Protein 3M84 (pdb70)

Structure (mmCIF, N/CA/C/O backbone):
data_3M84
#
_entry.id   3M84
#
_cell.length_a   62.708
_cell.length_b   90.560
_cell.length_c   118.989
_cell.angle_alpha   90.00
_cell.angle_beta   90.00
_cell.angle_gamma   90.00
#
_symmetry.space_group_name_H-M   'P 21 21 21'
#
loop_
_entity.id
_entity.type
_entity.pdbx_description
1 polymer 'Phosphoribosylformylglycinamidine cyclo-ligase'
2 non-polymer 'SULFATE ION'
3 non-polymer 'ADENOSINE MONOPHOSPHATE'
4 non-polymer 'ACETIC ACID'
5 non-polymer 'FORMIC ACID'
6 non-polymer 2-AMINO-2-HYDROXYMETHYL-PROPANE-1,3-DIOL
7 water water
#
loop_
_atom_site.group_PDB
_atom_site.id
_atom_site.type_symbol
_atom_site.label_atom_id
_atom_site.label_alt_id
_atom_site.label_comp_id
_atom_site.label_asym_id
_atom_site.label_entity_id
_atom_site.label_seq_id
_atom_site.pdbx_PDB_ins_code
_atom_site.Cartn_x
_atom_site.Cartn_y
_atom_site.Cartn_z
_atom_site.occupancy
_atom_site.B_iso_or_equiv
_atom_site.auth_seq_id
_atom_site.auth_comp_id
_atom_site.auth_asym_id
_atom_site.auth_atom_id
_atom_site.pdbx_PDB_model_num
ATOM 1 N N . ALA A 1 3 ? 21.908 71.320 59.214 1.00 51.66 0 ALA A N 1
ATOM 2 C CA . ALA A 1 3 ? 23.019 71.224 60.161 1.00 50.90 0 ALA A CA 1
ATOM 3 C C . ALA A 1 3 ? 22.558 71.564 61.572 1.00 43.41 0 ALA A C 1
ATOM 4 O O . ALA A 1 3 ? 23.194 71.184 62.558 1.00 52.21 0 ALA A O 1
ATOM 14 N N . ALA A 1 5 ? 19.161 71.893 64.422 1.00 17.36 2 ALA A N 1
ATOM 15 C CA . ALA A 1 5 ? 17.969 71.122 64.735 1.00 14.72 2 ALA A CA 1
ATOM 16 C C . ALA A 1 5 ? 16.675 71.825 64.344 1.00 20.84 2 ALA A C 1
ATOM 17 O O . ALA A 1 5 ? 16.616 73.045 64.286 1.00 20.11 2 ALA A O 1
ATOM 19 N N . GLY A 1 6 ? 15.632 71.029 64.124 1.00 16.95 3 GLY A N 1
ATOM 20 C CA . GLY A 1 6 ? 14.273 71.525 64.031 1.00 19.62 3 GLY A CA 1
ATOM 21 C C . GLY A 1 6 ? 13.886 72.023 62.655 1.00 18.59 3 GLY A C 1
ATOM 22 O O . GLY A 1 6 ? 12.880 72.717 62.496 1.00 25.08 3 GLY A O 1
ATOM 23 N N . LEU A 1 7 ? 14.686 71.659 61.663 1.00 17.72 4 LEU A N 1
ATOM 24 C CA . LEU A 1 7 ? 14.480 72.119 60.300 1.00 19.48 4 LEU A CA 1
ATOM 25 C C . LEU A 1 7 ? 13.941 70.968 59.450 1.00 20.06 4 LEU A C 1
ATOM 26 O O . LEU A 1 7 ? 14.010 69.796 59.834 1.00 18.54 4 LEU A O 1
ATOM 31 N N . LYS A 1 8 ? 13.408 71.296 58.284 1.00 24.16 5 LYS A N 1
ATOM 32 C CA . LYS A 1 8 ? 12.925 70.254 57.387 1.00 25.62 5 LYS A CA 1
ATOM 33 C C . LYS A 1 8 ? 14.073 69.490 56.759 1.00 22.16 5 LYS A C 1
ATOM 34 O O . LYS A 1 8 ? 15.112 70.067 56.427 1.00 22.38 5 LYS A O 1
ATOM 40 N N . TYR A 1 9 ? 13.884 68.181 56.617 1.00 19.51 6 TYR A N 1
ATOM 41 C CA . TYR A 1 9 ? 14.672 67.405 55.688 1.00 21.09 6 TYR A CA 1
ATOM 42 C C . TYR A 1 9 ? 13.857 67.481 54.396 1.00 23.30 6 TYR A C 1
ATOM 43 O O . TYR A 1 9 ? 12.714 66.998 54.328 1.00 22.98 6 TYR A O 1
ATOM 52 N N . GLU A 1 10 ? 14.426 68.103 53.382 1.00 22.65 7 GLU A N 1
ATOM 53 C CA . GLU A 1 10 ? 13.743 68.238 52.099 1.00 30.16 7 GLU A CA 1
ATOM 54 C C . GLU A 1 10 ? 13.039 66.944 51.669 1.00 27.14 7 GLU A C 1
ATOM 55 O O . GLU A 1 10 ? 11.857 66.955 51.298 1.00 28.67 7 GLU A O 1
ATOM 61 N N . ASP A 1 11 ? 13.750 65.824 51.734 1.00 17.13 8 ASP A N 1
ATOM 62 C CA . ASP A 1 11 ? 13.214 64.590 51.174 1.00 16.72 8 ASP A CA 1
ATOM 63 C C . ASP A 1 11 ? 12.734 63.550 52.201 1.00 15.57 8 ASP A C 1
ATOM 64 O O . ASP A 1 11 ? 12.554 62.379 51.854 1.00 17.45 8 ASP A O 1
ATOM 69 N N . ALA A 1 12 ? 12.519 63.956 53.454 1.00 15.98 9 ALA A N 1
ATOM 70 C CA . ALA A 1 12 ? 11.990 63.001 54.428 1.00 15.31 9 ALA A CA 1
ATOM 71 C C . ALA A 1 12 ? 10.596 62.572 53.984 1.00 18.30 9 ALA A C 1
ATOM 72 O O . ALA A 1 12 ? 9.743 63.418 53.706 1.00 17.47 9 ALA A O 1
ATOM 74 N N . GLY A 1 13 ? 10.365 61.269 53.922 1.00 15.27 10 GLY A N 1
ATOM 75 C CA . GLY A 1 13 ? 9.058 60.743 53.561 1.00 12.79 10 GLY A CA 1
ATOM 76 C C . GLY A 1 13 ? 8.992 60.313 52.103 1.00 15.50 10 GLY A C 1
ATOM 77 O O . GLY A 1 13 ? 7.952 59.856 51.648 1.00 13.75 10 GLY A O 1
ATOM 78 N N . VAL A 1 14 ? 10.084 60.464 51.368 1.00 13.32 11 VAL A N 1
ATOM 79 C CA . VAL A 1 14 ? 10.161 59.843 50.034 1.00 13.59 11 VAL A CA 1
ATOM 80 C C . VAL A 1 14 ? 11.506 59.173 49.797 1.00 16.87 11 VAL A C 1
ATOM 81 O O . VAL A 1 14 ? 12.559 59.797 49.943 1.00 18.03 11 VAL A O 1
ATOM 85 N N . ASN A 1 15 ? 11.459 57.900 49.412 1.00 14.51 12 ASN A N 1
ATOM 86 C CA . ASN A 1 15 ? 12.649 57.177 49.019 1.00 11.85 12 ASN A CA 1
ATOM 87 C C . ASN A 1 15 ? 12.546 56.858 47.540 1.00 15.52 12 ASN A C 1
ATOM 88 O O . ASN A 1 15 ? 11.486 56.462 47.069 1.00 16.02 12 ASN A O 1
ATOM 93 N N . ILE A 1 16 ? 13.657 57.010 46.825 1.00 12.80 13 ILE A N 1
ATOM 94 C CA . ILE A 1 16 ? 13.696 56.702 45.400 1.00 15.59 13 ILE A CA 1
ATOM 95 C C . ILE A 1 16 ? 14.840 55.729 45.129 1.00 21.12 13 ILE A C 1
ATOM 96 O O . ILE A 1 16 ? 16.004 56.041 45.374 1.00 23.50 13 ILE A O 1
ATOM 101 N N . GLU A 1 17 ? 14.513 54.554 44.606 1.00 18.35 14 GLU A N 1
ATOM 102 C CA . GLU A 1 17 ? 15.503 53.500 44.452 1.00 21.08 14 GLU A CA 1
ATOM 103 C C . GLU A 1 17 ? 16.541 53.906 43.419 1.00 24.64 14 GLU A C 1
ATOM 104 O O . GLU A 1 17 ? 16.204 54.316 42.312 1.00 22.34 14 GLU A O 1
ATOM 110 N N . ALA A 1 18 ? 17.810 53.811 43.805 1.00 29.23 15 ALA A N 1
ATOM 111 C CA . ALA A 1 18 ? 18.898 54.271 42.958 1.00 30.97 15 ALA A CA 1
ATOM 112 C C . ALA A 1 18 ? 19.426 53.147 42.073 1.00 33.92 15 ALA A C 1
ATOM 113 O O . ALA A 1 18 ? 19.173 51.964 42.325 1.00 31.01 15 ALA A O 1
ATOM 115 N N . GLY A 1 19 ? 20.167 53.533 41.040 1.00 34.37 16 GLY A N 1
ATOM 116 C CA . GLY A 1 19 ? 20.727 52.577 40.109 1.00 40.45 16 GLY A CA 1
ATOM 117 C C . GLY A 1 19 ? 19.634 52.013 39.226 1.00 47.48 16 GLY A C 1
ATOM 118 O O . GLY A 1 19 ? 18.592 52.641 39.016 1.00 50.93 16 GLY A O 1
ATOM 119 N N . ASN A 1 20 ? 19.876 50.820 38.702 1.00 48.09 17 ASN A N 1
ATOM 120 C CA . ASN A 1 20 ? 18.904 50.143 37.862 1.00 42.41 17 ASN A CA 1
ATOM 121 C C . ASN A 1 20 ? 18.888 48.685 38.262 1.00 36.28 17 ASN A C 1
ATOM 122 O O . ASN A 1 20 ? 19.450 47.837 37.577 1.00 35.14 17 ASN A O 1
ATOM 127 N N . GLN A 1 21 ? 18.251 48.397 39.388 1.00 26.78 18 GLN A N 1
ATOM 128 C CA . GLN A 1 21 ? 18.394 47.092 40.013 1.00 30.82 18 GLN A CA 1
ATOM 129 C C . GLN A 1 21 ? 17.751 45.947 39.219 1.00 32.54 18 GLN A C 1
ATOM 130 O O . GLN A 1 21 ? 18.298 44.840 39.168 1.00 29.20 18 GLN A O 1
ATOM 136 N N . ALA A 1 22 ? 16.610 46.214 38.586 1.00 27.53 19 ALA A N 1
ATOM 137 C CA . ALA A 1 22 ? 15.962 45.193 37.763 1.00 24.15 19 ALA A CA 1
ATOM 138 C C . ALA A 1 22 ? 16.851 44.828 36.576 1.00 23.83 19 ALA A C 1
ATOM 139 O O . ALA A 1 22 ? 17.013 43.649 36.253 1.00 25.60 19 ALA A O 1
ATOM 141 N N . VAL A 1 23 ? 17.411 45.847 35.925 1.00 21.93 20 VAL A N 1
ATOM 142 C CA . VAL A 1 23 ? 18.299 45.634 34.782 1.00 27.84 20 VAL A CA 1
ATOM 143 C C . VAL A 1 23 ? 19.514 44.761 35.126 1.00 29.02 20 VAL A C 1
ATOM 144 O O . VAL A 1 23 ? 19.878 43.882 34.347 1.00 24.76 20 VAL A O 1
ATOM 148 N N . GLU A 1 24 ? 20.129 44.984 36.290 1.00 31.20 21 GLU A N 1
ATOM 149 C CA A GLU A 1 24 ? 21.299 44.203 36.710 0.47 32.05 21 GLU A CA 1
ATOM 150 C CA B GLU A 1 24 ? 21.297 44.201 36.693 0.53 30.05 21 GLU A CA 1
ATOM 151 C C . GLU A 1 24 ? 20.944 42.755 37.039 1.00 30.48 21 GLU A C 1
ATOM 152 O O . GLU A 1 24 ? 21.709 41.831 36.752 1.00 27.41 21 GLU A O 1
ATOM 163 N N . ARG A 1 25 ? 19.787 42.553 37.654 1.00 25.98 22 ARG A N 1
ATOM 164 C CA . ARG A 1 25 ? 19.357 41.197 37.930 1.00 23.58 22 ARG A CA 1
ATOM 165 C C . ARG A 1 25 ? 19.110 40.479 36.593 1.00 19.98 22 ARG A C 1
ATOM 166 O O . ARG A 1 25 ? 19.438 39.302 36.448 1.00 25.69 22 ARG A O 1
ATOM 182 N N . LYS A 1 27 ? 20.614 41.042 33.759 1.00 26.91 24 LYS A N 1
ATOM 183 C CA . LYS A 1 27 ? 21.902 40.716 33.164 1.00 24.80 24 LYS A CA 1
ATOM 184 C C . LYS A 1 27 ? 22.486 39.472 33.808 1.00 22.74 24 LYS A C 1
ATOM 185 O O . LYS A 1 27 ? 23.114 38.629 33.144 1.00 22.75 24 LYS A O 1
ATOM 191 N N . GLN A 1 28 ? 22.258 39.330 35.105 1.00 20.64 25 GLN A N 1
ATOM 192 C CA . GLN A 1 28 ? 22.750 38.164 35.802 1.00 20.47 25 GLN A CA 1
ATOM 193 C C . GLN A 1 28 ? 22.065 36.886 35.319 1.00 20.78 25 GLN A C 1
ATOM 194 O O . GLN A 1 28 ? 22.709 35.836 35.199 1.00 20.00 25 GLN A O 1
ATOM 200 N N . HIS A 1 29 ? 20.756 36.961 35.085 1.00 19.82 26 HIS A N 1
ATOM 201 C CA . HIS A 1 29 ? 20.033 35.797 34.571 1.00 17.32 26 HIS A CA 1
ATOM 202 C C . HIS A 1 29 ? 20.609 35.400 33.210 1.00 16.87 26 HIS A C 1
ATOM 203 O O . HIS A 1 29 ? 20.805 34.223 32.946 1.00 19.45 26 HIS A O 1
ATOM 210 N N . VAL A 1 30 ? 20.889 36.385 32.360 1.00 16.56 27 VAL A N 1
ATOM 211 C CA . VAL A 1 30 ? 21.406 36.090 31.015 1.00 16.39 27 VAL A CA 1
ATOM 212 C C . VAL A 1 30 ? 22.776 35.424 31.111 1.00 21.18 27 VAL A C 1
ATOM 213 O O . VAL A 1 30 ? 23.052 34.419 30.459 1.00 16.53 27 VAL A O 1
ATOM 217 N N . LYS A 1 31 ? 23.649 36.002 31.930 1.00 22.04 28 LYS A N 1
ATOM 218 C CA . LYS A 1 31 ? 24.994 35.446 32.077 1.00 21.66 28 LYS A CA 1
ATOM 219 C C . LYS A 1 31 ? 25.012 33.977 32.519 1.00 20.09 28 LYS A C 1
ATOM 220 O O . LYS A 1 31 ? 25.876 33.213 32.079 1.00 20.35 28 LYS A O 1
ATOM 226 N N . LYS A 1 32 ? 24.051 33.557 33.345 1.00 19.59 29 LYS A N 1
ATOM 227 C CA . LYS A 1 32 ? 23.982 32.150 33.754 1.00 18.01 29 LYS A CA 1
ATOM 228 C C . LYS A 1 32 ? 23.768 31.172 32.604 1.00 18.77 29 LYS A C 1
ATOM 229 O O . LYS A 1 32 ? 24.024 29.981 32.751 1.00 20.99 29 LYS A O 1
ATOM 235 N N . THR A 1 33 ? 23.279 31.661 31.472 1.00 16.64 30 THR A N 1
ATOM 236 C CA . THR A 1 33 ? 23.055 30.779 30.315 1.00 16.37 30 THR A CA 1
ATOM 237 C C . THR A 1 33 ? 24.335 30.505 29.529 1.00 17.83 30 THR A C 1
ATOM 238 O O . THR A 1 33 ? 24.363 29.619 28.691 1.00 17.78 30 THR A O 1
ATOM 242 N N . PHE A 1 34 ? 25.383 31.281 29.779 1.00 16.94 31 PHE A N 1
ATOM 243 C CA . PHE A 1 34 ? 26.543 31.246 28.892 1.00 19.12 31 PHE A CA 1
ATOM 244 C C . PHE A 1 34 ? 27.303 29.932 29.037 1.00 20.13 31 PHE A C 1
ATOM 245 O O . PHE A 1 34 ? 27.662 29.538 30.140 1.00 21.45 31 PHE A O 1
ATOM 253 N N . THR A 1 35 ? 27.532 29.240 27.930 1.00 17.06 32 THR A N 1
ATOM 254 C CA . THR A 1 35 ? 28.449 28.106 27.952 1.00 16.30 32 THR A CA 1
ATOM 255 C C . THR A 1 35 ? 29.866 28.609 27.652 1.00 16.38 32 THR A C 1
ATOM 256 O O . THR A 1 35 ? 30.085 29.801 27.440 1.00 19.66 32 THR A O 1
ATOM 260 N N . GLN A 1 36 ? 30.829 27.687 27.622 1.00 21.70 33 GLN A N 1
ATOM 261 C CA . GLN A 1 36 ? 32.226 28.039 27.383 1.00 22.52 33 GLN A CA 1
ATOM 262 C C . GLN A 1 36 ? 32.430 28.603 25.979 1.00 24.52 33 GLN A C 1
ATOM 263 O O . GLN A 1 36 ? 33.425 29.270 25.708 1.00 25.13 33 GLN A O 1
ATOM 269 N N . ASP A 1 37 ? 31.483 28.334 25.088 1.00 18.99 34 ASP A N 1
ATOM 270 C CA . ASP A 1 37 ? 31.607 28.791 23.703 1.00 17.87 34 ASP A CA 1
ATOM 271 C C . ASP A 1 37 ? 31.237 30.267 23.521 1.00 19.04 34 ASP A C 1
ATOM 272 O O . ASP A 1 37 ? 31.496 30.850 22.471 1.00 18.87 34 ASP A O 1
ATOM 277 N N . VAL A 1 38 ? 30.648 30.877 24.545 1.00 16.40 35 VAL A N 1
ATOM 278 C CA . VAL A 1 38 ? 30.277 32.279 24.462 1.00 15.77 35 VAL A CA 1
ATOM 279 C C . VAL A 1 38 ? 31.503 33.177 24.575 1.00 22.44 35 VAL A C 1
ATOM 280 O O . VAL A 1 38 ? 32.337 32.991 25.462 1.00 23.35 35 VAL A O 1
ATOM 284 N N . LEU A 1 39 ? 31.613 34.145 23.669 1.00 18.59 36 LEU A N 1
ATOM 285 C CA . LEU A 1 39 ? 32.658 35.165 23.770 1.00 22.87 36 LEU A CA 1
ATOM 286 C C . LEU A 1 39 ? 32.049 36.471 24.256 1.00 24.20 36 LEU A C 1
ATOM 287 O O . LEU A 1 39 ? 31.043 36.963 23.714 1.00 23.39 36 LEU A O 1
ATOM 292 N N . THR A 1 40 ? 32.671 37.029 25.285 1.00 25.56 37 THR A N 1
ATOM 293 C CA . THR A 1 40 ? 32.159 38.211 25.961 1.00 40.14 37 THR A CA 1
ATOM 294 C C . THR A 1 40 ? 33.108 39.386 25.760 1.00 52.66 37 THR A C 1
ATOM 295 O O . THR A 1 40 ? 34.083 39.286 25.009 1.00 55.65 37 THR A O 1
ATOM 299 N N . GLY A 1 41 ? 32.820 40.499 26.426 1.00 60.26 38 GLY A N 1
ATOM 300 C CA . GLY A 1 41 ? 33.666 41.676 26.330 1.00 69.36 38 GLY A CA 1
ATOM 301 C C . GLY A 1 41 ? 33.425 42.489 25.072 1.00 74.85 38 GLY A C 1
ATOM 302 O O . GLY A 1 41 ? 34.361 43.028 24.480 1.00 75.19 38 GLY A O 1
ATOM 303 N N . LEU A 1 42 ? 32.163 42.567 24.659 1.00 78.03 39 LEU A N 1
ATOM 304 C CA . LEU A 1 42 ? 31.768 43.410 23.535 1.00 78.50 39 LEU A CA 1
ATOM 305 C C . LEU A 1 42 ? 30.641 44.355 23.952 1.00 73.28 39 LEU A C 1
ATOM 306 O O . LEU A 1 42 ? 30.024 45.023 23.119 1.00 72.22 39 LEU A O 1
ATOM 311 N N . GLY A 1 43 ? 30.383 44.394 25.255 1.00 66.95 40 GLY A N 1
ATOM 312 C CA . GLY A 1 43 ? 29.502 45.385 25.843 1.00 64.71 40 GLY A CA 1
ATOM 313 C C . GLY A 1 43 ? 28.041 45.324 25.442 1.00 64.12 40 GLY A C 1
ATOM 314 O O . GLY A 1 43 ? 27.389 44.281 25.548 1.00 62.22 40 GLY A O 1
ATOM 315 N N . SER A 1 44 ? 27.530 46.463 24.985 1.00 62.77 41 SER A N 1
ATOM 316 C CA . SER A 1 44 ? 26.109 46.633 24.702 1.00 65.06 41 SER A CA 1
ATOM 317 C C . SER A 1 44 ? 25.611 45.727 23.571 1.00 59.49 41 SER A C 1
ATOM 318 O O . SER A 1 44 ? 24.430 45.376 23.523 1.00 57.20 41 SER A O 1
ATOM 321 N N . PHE A 1 45 ? 26.509 45.349 22.664 1.00 54.83 42 PHE A N 1
ATOM 322 C CA . PHE A 1 45 ? 26.116 44.541 21.513 1.00 47.88 42 PHE A CA 1
ATOM 323 C C . PHE A 1 45 ? 25.385 43.262 21.909 1.00 45.90 42 PHE A C 1
ATOM 324 O O . PHE A 1 45 ? 24.349 42.920 21.327 1.00 44.49 42 PHE A O 1
ATOM 332 N N . GLY A 1 46 ? 25.939 42.563 22.895 1.00 41.90 43 GLY A N 1
ATOM 333 C CA . GLY A 1 46 ? 25.500 41.223 23.256 1.00 37.97 43 GLY A CA 1
ATOM 334 C C . GLY A 1 46 ? 26.747 40.357 23.330 1.00 33.70 43 GLY A C 1
ATOM 335 O O . GLY A 1 46 ? 27.834 40.876 23.540 1.00 34.96 43 GLY A O 1
ATOM 336 N N . SER A 1 47 ? 26.609 39.050 23.137 1.00 25.96 44 SER A N 1
ATOM 337 C CA . SER A 1 47 ? 27.776 38.167 23.140 1.00 20.16 44 SER A CA 1
ATOM 338 C C . SER A 1 47 ? 27.915 37.543 21.772 1.00 22.58 44 SER A C 1
ATOM 339 O O . SER A 1 47 ? 27.005 37.662 20.959 1.00 24.81 44 SER A O 1
ATOM 342 N N . LEU A 1 48 ? 29.049 36.882 21.526 1.00 19.40 45 LEU A N 1
ATOM 343 C CA . LEU A 1 48 ? 29.283 36.153 20.276 1.00 18.16 45 LEU A CA 1
ATOM 344 C C . LEU A 1 48 ? 29.412 34.679 20.610 1.00 18.11 45 LEU A C 1
ATOM 345 O O . LEU A 1 48 ? 29.552 34.312 21.768 1.00 19.16 45 LEU A O 1
ATOM 350 N N . TYR A 1 49 ? 29.401 33.824 19.597 1.00 15.47 46 TYR A N 1
ATOM 351 C CA . TYR A 1 49 ? 29.359 32.394 19.883 1.00 14.19 46 TYR A CA 1
ATOM 352 C C . TYR A 1 49 ? 30.345 31.611 19.042 1.00 14.51 46 TYR A C 1
ATOM 353 O O . TYR A 1 49 ? 30.211 31.553 17.826 1.00 18.10 46 TYR A O 1
ATOM 362 N N . SER A 1 50 ? 31.362 31.023 19.685 1.00 14.49 47 SER A N 1
ATOM 363 C CA . SER A 1 50 ? 32.343 30.226 18.950 1.00 15.23 47 SER A CA 1
ATOM 364 C C . SER A 1 50 ? 31.810 28.867 18.518 1.00 16.56 47 SER A C 1
ATOM 365 O O . SER A 1 50 ? 31.261 28.116 19.319 1.00 20.03 47 SER A O 1
ATOM 368 N N . LEU A 1 51 ? 32.027 28.552 17.250 1.00 17.34 48 LEU A N 1
ATOM 369 C CA . LEU A 1 51 ? 31.590 27.285 16.688 1.00 19.06 48 LEU A CA 1
ATOM 370 C C . LEU A 1 51 ? 32.674 26.219 16.717 1.00 20.60 48 LEU A C 1
ATOM 371 O O . LEU A 1 51 ? 32.428 25.093 16.309 1.00 27.61 48 LEU A O 1
ATOM 376 N N . LYS A 1 52 ? 33.869 26.568 17.187 1.00 23.99 49 LYS A N 1
ATOM 377 C CA . LYS A 1 52 ? 34.986 25.622 17.155 1.00 23.20 49 LYS A CA 1
ATOM 378 C C . LYS A 1 52 ? 34.617 24.233 17.685 1.00 20.48 49 LYS A C 1
ATOM 379 O O . LYS A 1 52 ? 34.967 23.213 17.073 1.00 26.12 49 LYS A O 1
ATOM 385 N N . ASN A 1 53 ? 33.927 24.173 18.820 1.00 23.18 50 ASN A N 1
ATOM 386 C CA . ASN A 1 53 ? 33.490 22.866 19.334 1.00 26.12 50 ASN A CA 1
ATOM 387 C C . ASN A 1 53 ? 32.480 22.149 18.422 1.00 33.84 50 ASN A C 1
ATOM 388 O O . ASN A 1 53 ? 32.607 20.954 18.152 1.00 31.54 50 ASN A O 1
ATOM 393 N N . ILE A 1 54 ? 31.492 22.885 17.931 1.00 37.48 51 ILE A N 1
ATOM 394 C CA . ILE A 1 54 ? 30.588 22.377 16.894 1.00 38.53 51 ILE A CA 1
ATOM 395 C C . ILE A 1 54 ? 31.328 21.765 15.703 1.00 38.18 51 ILE A C 1
ATOM 396 O O . ILE A 1 54 ? 31.119 20.605 15.353 1.00 40.42 51 ILE A O 1
ATOM 401 N N . ILE A 1 55 ? 32.186 22.552 15.068 1.00 40.49 52 ILE A N 1
ATOM 402 C CA . ILE A 1 55 ? 32.897 22.096 13.884 1.00 53.10 52 ILE A CA 1
ATOM 403 C C . ILE A 1 55 ? 33.605 20.765 14.109 1.00 57.04 52 ILE A C 1
ATOM 404 O O . ILE A 1 55 ? 33.600 19.893 13.241 1.00 58.47 52 ILE A O 1
ATOM 409 N N . ASN A 1 56 ? 34.223 20.618 15.274 1.00 56.85 53 ASN A N 1
ATOM 410 C CA . ASN A 1 56 ? 34.882 19.373 15.612 1.00 61.37 53 ASN A CA 1
ATOM 411 C C . ASN A 1 56 ? 33.914 18.204 15.481 1.00 58.13 53 ASN A C 1
ATOM 412 O O . ASN A 1 56 ? 34.237 17.177 14.890 1.00 64.21 53 ASN A O 1
ATOM 417 N N . ASN A 1 57 ? 32.712 18.389 16.012 1.00 48.53 54 ASN A N 1
ATOM 418 C CA . ASN A 1 57 ? 31.764 17.293 16.177 1.00 45.37 54 ASN A CA 1
ATOM 419 C C . ASN A 1 57 ? 30.823 17.005 14.991 1.00 49.91 54 ASN A C 1
ATOM 420 O O . ASN A 1 57 ? 29.929 16.170 15.127 1.00 55.81 54 ASN A O 1
ATOM 425 N N . TYR A 1 58 ? 31.017 17.663 13.843 1.00 47.46 55 TYR A N 1
ATOM 426 C CA . TYR A 1 58 ? 30.083 17.523 12.707 1.00 45.96 55 TYR A CA 1
ATOM 427 C C . TYR A 1 58 ? 30.744 17.377 11.321 1.00 43.61 55 TYR A C 1
ATOM 428 O O . TYR A 1 58 ? 31.642 18.139 10.973 1.00 45.30 55 TYR A O 1
ATOM 437 N N . ASP A 1 59 ? 30.266 16.423 10.518 1.00 46.40 56 ASP A N 1
ATOM 438 C CA . ASP A 1 59 ? 30.743 16.235 9.137 1.00 50.80 56 ASP A CA 1
ATOM 439 C C . ASP A 1 59 ? 30.403 17.406 8.201 1.00 42.99 56 ASP A C 1
ATOM 440 O O . ASP A 1 59 ? 31.302 18.072 7.682 1.00 46.19 56 ASP A O 1
ATOM 445 N N A ASP A 1 60 ? 29.105 17.594 7.945 0.73 28.84 57 ASP A N 1
ATOM 446 N N B ASP A 1 60 ? 29.119 17.657 7.981 0.27 30.53 57 ASP A N 1
ATOM 447 C CA A ASP A 1 60 ? 28.580 18.790 7.312 0.73 28.73 57 ASP A CA 1
ATOM 448 C CA B ASP A 1 60 ? 28.712 18.875 7.295 0.27 28.85 57 ASP A CA 1
ATOM 449 C C A ASP A 1 60 ? 27.550 19.362 8.260 0.73 21.89 57 ASP A C 1
ATOM 450 C C B ASP A 1 60 ? 27.589 19.553 8.061 0.27 22.63 57 ASP A C 1
ATOM 451 O O A ASP A 1 60 ? 26.395 18.923 8.271 0.73 15.75 57 ASP A O 1
ATOM 452 O O B ASP A 1 60 ? 26.406 19.383 7.748 0.27 16.51 57 ASP A O 1
ATOM 461 N N . PRO A 1 61 ? 27.974 20.336 9.074 1.00 21.82 58 PRO A N 1
ATOM 462 C CA . PRO A 1 61 ? 27.053 21.001 9.985 1.00 15.91 58 PRO A CA 1
ATOM 463 C C . PRO A 1 61 ? 26.106 21.924 9.209 1.00 16.82 58 PRO A C 1
ATOM 464 O O . PRO A 1 61 ? 26.497 22.690 8.311 1.00 23.69 58 PRO A O 1
ATOM 468 N N . VAL A 1 62 ? 24.836 21.849 9.592 1.00 12.62 59 VAL A N 1
ATOM 469 C CA . VAL A 1 62 ? 23.795 22.674 9.008 1.00 12.58 59 VAL A CA 1
ATOM 470 C C . VAL A 1 62 ? 23.236 23.566 10.105 1.00 11.39 59 VAL A C 1
ATOM 471 O O . VAL A 1 62 ? 22.940 23.093 11.205 1.00 13.23 59 VAL A O 1
ATOM 475 N N . LEU A 1 63 ? 23.128 24.859 9.807 1.00 9.13 60 LEU A N 1
ATOM 476 C CA . LEU A 1 63 ? 22.592 25.834 10.724 1.00 12.04 60 LEU A CA 1
ATOM 477 C C . LEU A 1 63 ? 21.081 25.864 10.554 1.00 13.87 60 LEU A C 1
ATOM 478 O O . LEU A 1 63 ? 20.566 26.126 9.464 1.00 14.86 60 LEU A O 1
ATOM 483 N N A VAL A 1 64 ? 20.381 25.607 11.653 0.63 11.22 61 VAL A N 1
ATOM 484 N N B VAL A 1 64 ? 20.359 25.549 11.618 0.37 11.36 61 VAL A N 1
ATOM 485 C CA A VAL A 1 64 ? 18.918 25.480 11.660 0.63 10.81 61 VAL A CA 1
ATOM 486 C CA B VAL A 1 64 ? 18.902 25.556 11.529 0.37 10.35 61 VAL A CA 1
ATOM 487 C C A VAL A 1 64 ? 18.316 26.587 12.532 0.63 12.01 61 VAL A C 1
ATOM 488 C C B VAL A 1 64 ? 18.310 26.571 12.495 0.37 11.45 61 VAL A C 1
ATOM 489 O O A VAL A 1 64 ? 18.691 26.731 13.707 0.63 11.66 61 VAL A O 1
ATOM 490 O O B VAL A 1 64 ? 18.682 26.633 13.673 0.37 11.74 61 VAL A O 1
ATOM 497 N N . GLN A 1 65 ? 17.384 27.373 11.983 1.00 11.39 62 GLN A N 1
ATOM 498 C CA . GLN A 1 65 ? 16.870 28.518 12.733 1.00 9.78 62 GLN A CA 1
ATOM 499 C C . GLN A 1 65 ? 15.364 28.640 12.653 1.00 12.69 62 GLN A C 1
ATOM 500 O O . GLN A 1 65 ? 14.735 28.192 11.684 1.00 10.37 62 GLN A O 1
ATOM 506 N N . SER A 1 66 ? 14.774 29.231 13.683 1.00 11.13 63 SER A N 1
ATOM 507 C CA . SER A 1 66 ? 13.335 29.471 13.669 1.00 9.67 63 SER A CA 1
ATOM 508 C C . SER A 1 66 ? 13.011 30.720 14.439 1.00 12.61 63 SER A C 1
ATOM 509 O O . SER A 1 66 ? 13.599 30.987 15.503 1.00 12.88 63 SER A O 1
ATOM 512 N N . ILE A 1 67 ? 12.062 31.483 13.911 1.00 11.66 64 ILE A N 1
ATOM 513 C CA . ILE A 1 67 ? 11.605 32.721 14.564 1.00 12.70 64 ILE A CA 1
ATOM 514 C C . ILE A 1 67 ? 10.136 32.552 14.916 1.00 13.13 64 ILE A C 1
ATOM 515 O O . ILE A 1 67 ? 9.361 32.058 14.100 1.00 13.30 64 ILE A O 1
ATOM 520 N N . ASP A 1 68 ? 9.742 32.914 16.139 1.00 13.20 65 ASP A N 1
ATOM 521 C CA A ASP A 1 68 ? 8.373 32.644 16.586 0.51 15.13 65 ASP A CA 1
ATOM 522 C CA B ASP A 1 68 ? 8.351 32.712 16.525 0.49 14.64 65 ASP A CA 1
ATOM 523 C C . ASP A 1 68 ? 7.933 33.650 17.641 1.00 16.76 65 ASP A C 1
ATOM 524 O O . ASP A 1 68 ? 8.764 34.181 18.367 1.00 15.47 65 ASP A O 1
ATOM 533 N N . GLY A 1 69 ? 6.626 33.877 17.732 1.00 14.19 66 GLY A N 1
ATOM 534 C CA . GLY A 1 69 ? 6.050 34.590 18.857 1.00 15.03 66 GLY A CA 1
ATOM 535 C C . GLY A 1 69 ? 5.220 33.613 19.673 1.00 18.02 66 GLY A C 1
ATOM 536 O O . GLY A 1 69 ? 5.176 32.411 19.364 1.00 18.34 66 GLY A O 1
ATOM 537 N N . VAL A 1 70 ? 4.584 34.089 20.741 1.00 14.19 67 VAL A N 1
ATOM 538 C CA . VAL A 1 70 ? 3.769 33.174 21.521 1.00 12.48 67 VAL A CA 1
ATOM 539 C C . VAL A 1 70 ? 2.263 33.358 21.340 1.00 12.82 67 VAL A C 1
ATOM 540 O O . VAL A 1 70 ? 1.502 32.609 21.926 1.00 18.35 67 VAL A O 1
ATOM 544 N N . GLY A 1 71 ? 1.836 34.344 20.560 1.00 11.64 68 GLY A N 1
ATOM 545 C CA . GLY A 1 71 ? 0.411 34.559 20.334 1.00 10.77 68 GLY A CA 1
ATOM 546 C C . GLY A 1 71 ? -0.248 35.334 21.474 1.00 12.62 68 GLY A C 1
ATOM 547 O O . GLY A 1 71 ? 0.438 35.984 22.271 1.00 11.85 68 GLY A O 1
ATOM 548 N N . THR A 1 72 ? -1.579 35.250 21.579 1.00 11.16 69 THR A N 1
ATOM 549 C CA . THR A 1 72 ? -2.297 36.125 22.520 1.00 12.25 69 THR A CA 1
ATOM 550 C C . THR A 1 72 ? -2.277 35.616 23.966 1.00 9.32 69 THR A C 1
ATOM 551 O O . THR A 1 72 ? -2.890 36.211 24.855 1.00 11.56 69 THR A O 1
ATOM 555 N N . LYS A 1 73 ? -1.564 34.524 24.214 1.00 10.78 70 LYS A N 1
ATOM 556 C CA . LYS A 1 73 ? -1.256 34.168 25.582 1.00 11.32 70 LYS A CA 1
ATOM 557 C C . LYS A 1 73 ? -0.649 35.374 26.314 1.00 12.99 70 LYS A C 1
ATOM 558 O O . LYS A 1 73 ? -0.809 35.504 27.510 1.00 12.19 70 LYS A O 1
ATOM 564 N N . THR A 1 74 ? 0.056 36.251 25.605 1.00 11.19 71 THR A N 1
ATOM 565 C CA . THR A 1 74 ? 0.622 37.435 26.258 1.00 13.09 71 THR A CA 1
ATOM 566 C C . THR A 1 74 ? -0.458 38.248 26.961 1.00 10.00 71 THR A C 1
ATOM 567 O O . THR A 1 74 ? -0.203 38.842 28.007 1.00 12.28 71 THR A O 1
ATOM 571 N N . LYS A 1 75 ? -1.665 38.251 26.395 1.00 10.68 72 LYS A N 1
ATOM 572 C CA . LYS A 1 75 ? -2.767 39.004 26.988 1.00 13.39 72 LYS A CA 1
ATOM 573 C C . LYS A 1 75 ? -3.170 38.436 28.346 1.00 12.57 72 LYS A C 1
ATOM 574 O O . LYS A 1 75 ? -3.544 39.183 29.259 1.00 14.42 72 LYS A O 1
ATOM 580 N N . VAL A 1 76 ? -3.104 37.110 28.483 1.00 10.88 73 VAL A N 1
ATOM 581 C CA . VAL A 1 76 ? -3.401 36.471 29.752 1.00 10.96 73 VAL A CA 1
ATOM 582 C C . VAL A 1 76 ? -2.331 36.787 30.783 1.00 12.66 73 VAL A C 1
ATOM 583 O O . VAL A 1 76 ? -2.649 37.029 31.948 1.00 13.75 73 VAL A O 1
ATOM 587 N N . ALA A 1 77 ? -1.064 36.742 30.370 1.00 10.70 74 ALA A N 1
ATOM 588 C CA . ALA A 1 77 ? 0.025 37.108 31.267 1.00 10.42 74 ALA A CA 1
ATOM 589 C C . ALA A 1 77 ? -0.174 38.540 31.784 1.00 13.40 74 ALA A C 1
ATOM 590 O O . ALA A 1 77 ? 0.021 38.821 32.971 1.00 14.19 74 ALA A O 1
ATOM 592 N N . VAL A 1 78 ? -0.545 39.453 30.891 1.00 12.48 75 VAL A N 1
ATOM 593 C CA . VAL A 1 78 ? -0.743 40.845 31.293 1.00 13.15 75 VAL A CA 1
ATOM 594 C C . VAL A 1 78 ? -1.920 41.000 32.269 1.00 13.96 75 VAL A C 1
ATOM 595 O O . VAL A 1 78 ? -1.812 41.705 33.272 1.00 15.34 75 VAL A O 1
ATOM 607 N N . CYS A 1 80 ? -3.062 38.777 34.316 1.00 15.91 77 CYS A N 1
ATOM 608 C CA . CYS A 1 80 ? -2.725 38.162 35.599 1.00 13.87 77 CYS A CA 1
ATOM 609 C C . CYS A 1 80 ? -1.531 38.799 36.298 1.00 16.77 77 CYS A C 1
ATOM 610 O O . CYS A 1 80 ? -1.299 38.531 37.482 1.00 16.80 77 CYS A O 1
ATOM 613 N N . GLY A 1 81 ? -0.766 39.608 35.572 1.00 15.51 78 GLY A N 1
ATOM 614 C CA . GLY A 1 81 ? 0.450 40.191 36.111 1.00 17.96 78 GLY A CA 1
ATOM 615 C C . GLY A 1 81 ? 1.563 39.183 36.382 1.00 20.33 78 GLY A C 1
ATOM 616 O O . GLY A 1 81 ? 2.327 39.346 37.326 1.00 19.89 78 GLY A O 1
ATOM 617 N N . LYS A 1 82 ? 1.647 38.135 35.566 1.00 13.95 79 LYS A N 1
ATOM 618 C CA . LYS A 1 82 ? 2.624 37.055 35.793 1.00 13.68 79 LYS A CA 1
ATOM 619 C C . LYS A 1 82 ? 3.355 36.742 34.499 1.00 14.25 79 LYS A C 1
ATOM 620 O O . LYS A 1 82 ? 2.719 36.378 33.503 1.00 14.12 79 LYS A O 1
ATOM 626 N N . PHE A 1 83 ? 4.680 36.854 34.522 1.00 15.84 80 PHE A N 1
ATOM 627 C CA . PHE A 1 83 ? 5.455 36.869 33.294 1.00 16.27 80 PHE A CA 1
ATOM 628 C C . PHE A 1 83 ? 6.597 35.852 33.200 1.00 16.67 80 PHE A C 1
ATOM 629 O O . PHE A 1 83 ? 7.106 35.617 32.108 1.00 15.26 80 PHE A O 1
ATOM 637 N N . GLU A 1 84 ? 7.019 35.250 34.307 1.00 15.65 81 GLU A N 1
ATOM 638 C CA . GLU A 1 84 ? 8.195 34.374 34.201 1.00 13.28 81 GLU A CA 1
ATOM 639 C C . GLU A 1 84 ? 7.893 33.188 33.295 1.00 14.87 81 GLU A C 1
ATOM 640 O O . GLU A 1 84 ? 8.679 32.856 32.395 1.00 17.41 81 GLU A O 1
ATOM 646 N N . ASN A 1 85 ? 6.743 32.551 33.512 1.00 12.94 82 ASN A N 1
ATOM 647 C CA . ASN A 1 85 ? 6.368 31.449 32.636 1.00 12.92 82 ASN A CA 1
ATOM 648 C C . ASN A 1 85 ? 6.257 31.861 31.168 1.00 12.86 82 ASN A C 1
ATOM 649 O O . ASN A 1 85 ? 6.481 31.040 30.273 1.00 13.22 82 ASN A O 1
ATOM 654 N N . LEU A 1 86 ? 5.908 33.121 30.923 1.00 11.76 83 LEU A N 1
ATOM 655 C CA . LEU A 1 86 ? 5.744 33.607 29.545 1.00 9.27 83 LEU A CA 1
ATOM 656 C C . LEU A 1 86 ? 7.086 33.695 28.833 1.00 11.19 83 LEU A C 1
ATOM 657 O O . LEU A 1 86 ? 7.174 33.420 27.634 1.00 11.57 83 LEU A O 1
ATOM 662 N N . GLY A 1 87 ? 8.139 34.048 29.562 1.00 12.62 84 GLY A N 1
ATOM 663 C CA . GLY A 1 87 ? 9.471 34.031 28.989 1.00 14.57 84 GLY A CA 1
ATOM 664 C C . GLY A 1 87 ? 9.879 32.616 28.614 1.00 13.96 84 GLY A C 1
ATOM 665 O O . GLY A 1 87 ? 10.481 32.372 27.569 1.00 11.95 84 GLY A O 1
ATOM 666 N N . TYR A 1 88 ? 9.553 31.671 29.484 1.00 10.42 85 TYR A N 1
ATOM 667 C CA . TYR A 1 88 ? 9.836 30.266 29.217 1.00 11.83 85 TYR A CA 1
ATOM 668 C C . TYR A 1 88 ? 9.040 29.810 27.976 1.00 13.85 85 TYR A C 1
ATOM 669 O O . TYR A 1 88 ? 9.583 29.113 27.104 1.00 11.98 85 TYR A O 1
ATOM 678 N N . ASP A 1 89 ? 7.762 30.198 27.907 1.00 11.84 86 ASP A N 1
ATOM 679 C CA . ASP A 1 89 ? 6.909 29.944 26.718 1.00 13.42 86 ASP A CA 1
ATOM 680 C C . ASP A 1 89 ? 7.619 30.356 25.435 1.00 12.01 86 ASP A C 1
ATOM 681 O O . ASP A 1 89 ? 7.591 29.634 24.432 1.00 12.19 86 ASP A O 1
ATOM 686 N N . LEU A 1 90 ? 8.204 31.553 25.437 1.00 12.59 87 LEU A N 1
ATOM 687 C CA . LEU A 1 90 ? 8.812 32.066 24.207 1.00 10.41 87 LEU A CA 1
ATOM 688 C C . LEU A 1 90 ? 9.928 31.140 23.720 1.00 10.13 87 LEU A C 1
ATOM 689 O O . LEU A 1 90 ? 10.036 30.834 22.516 1.00 11.92 87 LEU A O 1
ATOM 694 N N . PHE A 1 91 ? 10.784 30.735 24.656 1.00 10.97 88 PHE A N 1
ATOM 695 C CA . PHE A 1 91 ? 11.878 29.834 24.342 1.00 9.49 88 PHE A CA 1
ATOM 696 C C . PHE A 1 91 ? 11.361 28.530 23.760 1.00 12.48 88 PHE A C 1
ATOM 697 O O . PHE A 1 91 ? 11.824 28.082 22.717 1.00 11.02 88 PHE A O 1
ATOM 705 N N . SER A 1 92 ? 10.392 27.918 24.433 1.00 12.44 89 SER A N 1
ATOM 706 C CA . SER A 1 92 ? 9.885 26.633 23.958 1.00 14.33 89 SER A CA 1
ATOM 707 C C . SER A 1 92 ? 9.183 26.737 22.622 1.00 13.67 89 SER A C 1
ATOM 708 O O . SER A 1 92 ? 9.339 25.858 21.759 1.00 13.04 89 SER A O 1
ATOM 711 N N . ALA A 1 93 ? 8.377 27.782 22.445 1.00 12.41 90 ALA A N 1
ATOM 712 C CA . ALA A 1 93 ? 7.681 27.948 21.166 1.00 11.76 90 ALA A CA 1
ATOM 713 C C . ALA A 1 93 ? 8.636 27.979 19.971 1.00 16.64 90 ALA A C 1
ATOM 714 O O . ALA A 1 93 ? 8.333 27.428 18.925 1.00 20.26 90 ALA A O 1
ATOM 716 N N . ALA A 1 94 ? 9.778 28.638 20.108 1.00 13.54 91 ALA A N 1
ATOM 717 C CA . ALA A 1 94 ? 10.744 28.663 19.007 1.00 14.11 91 ALA A CA 1
ATOM 718 C C . ALA A 1 94 ? 11.541 27.360 18.931 1.00 15.46 91 ALA A C 1
ATOM 719 O O . ALA A 1 94 ? 11.667 26.738 17.864 1.00 14.94 91 ALA A O 1
ATOM 721 N N . THR A 1 95 ? 12.071 26.943 20.075 1.00 12.37 92 THR A N 1
ATOM 722 C CA . THR A 1 95 ? 13.024 25.836 20.119 1.00 12.26 92 THR A CA 1
ATOM 723 C C . THR A 1 95 ? 12.445 24.486 19.670 1.00 10.48 92 THR A C 1
ATOM 724 O O . THR A 1 95 ? 13.093 23.725 18.930 1.00 11.77 92 THR A O 1
ATOM 728 N N . ASN A 1 96 ? 11.219 24.183 20.082 1.00 11.77 93 ASN A N 1
ATOM 729 C CA . ASN A 1 96 ? 10.634 22.893 19.721 1.00 10.36 93 ASN A CA 1
ATOM 730 C C . ASN A 1 96 ? 10.495 22.730 18.188 1.00 11.61 93 ASN A C 1
ATOM 731 O O . ASN A 1 96 ? 10.475 21.615 17.674 1.00 12.82 93 ASN A O 1
ATOM 736 N N . ASP A 1 97 ? 10.404 23.844 17.474 1.00 12.73 94 ASP A N 1
ATOM 737 C CA . ASP A 1 97 ? 10.243 23.790 16.031 1.00 11.44 94 ASP A CA 1
ATOM 738 C C . ASP A 1 97 ? 11.514 23.411 15.288 1.00 15.56 94 ASP A C 1
ATOM 739 O O . ASP A 1 97 ? 11.436 23.040 14.124 1.00 16.19 94 ASP A O 1
ATOM 744 N N . ILE A 1 98 ? 12.678 23.491 15.940 1.00 11.64 95 ILE A N 1
ATOM 745 C CA . ILE A 1 98 ? 13.894 22.926 15.329 1.00 11.09 95 ILE A CA 1
ATOM 746 C C . ILE A 1 98 ? 14.285 21.567 15.917 1.00 11.15 95 ILE A C 1
ATOM 747 O O . ILE A 1 98 ? 14.989 20.789 15.279 1.00 12.44 95 ILE A O 1
ATOM 752 N N . VAL A 1 99 ? 13.841 21.292 17.141 1.00 12.15 96 VAL A N 1
ATOM 753 C CA . VAL A 1 99 ? 14.119 20.014 17.780 1.00 12.24 96 VAL A CA 1
ATOM 754 C C . VAL A 1 99 ? 13.590 18.855 16.928 1.00 11.58 96 VAL A C 1
ATOM 755 O O . VAL A 1 99 ? 14.199 17.773 16.890 1.00 10.67 96 VAL A O 1
ATOM 759 N N . VAL A 1 100 ? 12.494 19.104 16.203 1.00 12.53 97 VAL A N 1
ATOM 760 C CA . VAL A 1 100 ? 11.854 18.055 15.398 1.00 12.59 97 VAL A CA 1
ATOM 761 C C . VAL A 1 100 ? 12.751 17.541 14.275 1.00 10.97 97 VAL A C 1
ATOM 762 O O . VAL A 1 100 ? 12.498 16.479 13.733 1.00 11.96 97 VAL A O 1
ATOM 774 N N . GLY A 1 102 ? 16.027 17.101 14.748 1.00 14.07 99 GLY A N 1
ATOM 775 C CA . GLY A 1 102 ? 17.184 16.494 15.400 1.00 15.08 99 GLY A CA 1
ATOM 776 C C . GLY A 1 102 ? 18.314 17.477 15.665 1.00 14.67 99 GLY A C 1
ATOM 777 O O . GLY A 1 102 ? 19.424 17.095 16.050 1.00 16.01 99 GLY A O 1
ATOM 778 N N . ALA A 1 103 ? 18.016 18.760 15.511 1.00 10.42 100 ALA A N 1
ATOM 779 C CA . ALA A 1 103 ? 19.021 19.795 15.711 1.00 10.32 100 ALA A CA 1
ATOM 780 C C . ALA A 1 103 ? 19.312 19.974 17.197 1.00 15.92 100 ALA A C 1
ATOM 781 O O . ALA A 1 103 ? 18.437 19.805 18.034 1.00 17.00 100 ALA A O 1
ATOM 783 N N . LYS A 1 104 ? 20.555 20.320 17.509 1.00 11.88 101 LYS A N 1
ATOM 784 C CA . LYS A 1 104 ? 20.931 20.743 18.853 1.00 12.70 101 LYS A CA 1
ATOM 785 C C . LYS A 1 104 ? 20.849 22.260 18.940 1.00 11.64 101 LYS A C 1
ATOM 786 O O . LYS A 1 104 ? 21.619 22.957 18.283 1.00 12.19 101 LYS A O 1
ATOM 792 N N . PRO A 1 105 ? 19.931 22.787 19.754 1.00 12.25 102 PRO A N 1
ATOM 793 C CA . PRO A 1 105 ? 19.858 24.241 19.956 1.00 12.86 102 PRO A CA 1
ATOM 794 C C . PRO A 1 105 ? 21.143 24.768 20.575 1.00 11.75 102 PRO A C 1
ATOM 795 O O . PRO A 1 105 ? 21.681 24.128 21.480 1.00 11.62 102 PRO A O 1
ATOM 799 N N . ILE A 1 106 ? 21.641 25.907 20.083 1.00 10.87 103 ILE A N 1
ATOM 800 C CA . ILE A 1 106 ? 22.850 26.500 20.659 1.00 12.97 103 ILE A CA 1
ATOM 801 C C . ILE A 1 106 ? 22.715 27.963 21.120 1.00 10.85 103 ILE A C 1
ATOM 802 O O . ILE A 1 106 ? 23.332 28.352 22.114 1.00 11.83 103 ILE A O 1
ATOM 807 N N . THR A 1 107 ? 21.970 28.794 20.386 1.00 10.72 104 THR A N 1
ATOM 808 C CA . THR A 1 107 ? 21.813 30.194 20.797 1.00 11.37 104 THR A CA 1
ATOM 809 C C . THR A 1 107 ? 20.368 30.670 20.693 1.00 11.49 104 THR A C 1
ATOM 810 O O . THR A 1 107 ? 19.583 30.141 19.909 1.00 12.24 104 THR A O 1
ATOM 814 N N . PHE A 1 108 ? 20.041 31.681 21.488 1.00 9.35 105 PHE A N 1
ATOM 815 C CA . PHE A 1 108 ? 18.703 32.275 21.509 1.00 10.89 105 PHE A CA 1
ATOM 816 C C . PHE A 1 108 ? 18.837 33.791 21.580 1.00 14.23 105 PHE A C 1
ATOM 817 O O . PHE A 1 108 ? 19.722 34.291 22.271 1.00 12.63 105 PHE A O 1
ATOM 825 N N . LEU A 1 109 ? 17.985 34.512 20.848 1.00 10.07 106 LEU A N 1
ATOM 826 C CA . LEU A 1 109 ? 17.889 35.979 20.944 1.00 10.54 106 LEU A CA 1
ATOM 827 C C . LEU A 1 109 ? 16.428 36.313 21.090 1.00 10.74 106 LEU A C 1
ATOM 828 O O . LEU A 1 109 ? 15.560 35.556 20.626 1.00 14.71 106 LEU A O 1
ATOM 833 N N . ASP A 1 110 ? 16.128 37.442 21.726 1.00 10.86 107 ASP A N 1
ATOM 834 C CA . ASP A 1 110 ? 14.724 37.793 21.912 1.00 11.77 107 ASP A CA 1
ATOM 835 C C . ASP A 1 110 ? 14.493 39.274 21.727 1.00 10.45 107 ASP A C 1
ATOM 836 O O . ASP A 1 110 ? 15.376 40.086 22.001 1.00 13.83 107 ASP A O 1
ATOM 841 N N A TYR A 1 111 ? 13.301 39.615 21.246 0.79 12.39 108 TYR A N 1
ATOM 842 N N B TYR A 1 111 ? 13.289 39.617 21.279 0.21 12.14 108 TYR A N 1
ATOM 843 C CA A TYR A 1 111 ? 12.865 41.006 21.138 0.79 12.69 108 TYR A CA 1
ATOM 844 C CA B TYR A 1 111 ? 12.882 41.004 21.094 0.21 12.67 108 TYR A CA 1
ATOM 845 C C A TYR A 1 111 ? 11.556 41.088 21.871 0.79 12.40 108 TYR A C 1
ATOM 846 C C B TYR A 1 111 ? 11.511 41.196 21.732 0.21 12.41 108 TYR A C 1
ATOM 847 O O A TYR A 1 111 ? 10.699 40.213 21.732 0.79 11.89 108 TYR A O 1
ATOM 848 O O B TYR A 1 111 ? 10.557 40.501 21.382 0.21 13.18 108 TYR A O 1
ATOM 865 N N . VAL A 1 112 ? 11.416 42.129 22.676 1.00 11.66 109 VAL A N 1
ATOM 866 C CA . VAL A 1 112 ? 10.162 42.364 23.382 1.00 10.13 109 VAL A CA 1
ATOM 867 C C . VAL A 1 112 ? 9.759 43.812 23.209 1.00 10.93 109 VAL A C 1
ATOM 868 O O . VAL A 1 112 ? 10.526 44.739 23.532 1.00 13.04 109 VAL A O 1
ATOM 872 N N . ALA A 1 113 ? 8.549 44.010 22.711 1.00 9.65 110 ALA A N 1
ATOM 873 C CA . ALA A 1 113 ? 8.029 45.356 22.527 1.00 11.53 110 ALA A CA 1
ATOM 874 C C . ALA A 1 113 ? 6.913 45.587 23.518 1.00 15.06 110 ALA A C 1
ATOM 875 O O . ALA A 1 113 ? 6.113 44.682 23.784 1.00 13.93 110 ALA A O 1
ATOM 877 N N . HIS A 1 114 ? 6.856 46.798 24.075 1.00 12.60 111 HIS A N 1
ATOM 878 C CA . HIS A 1 114 ? 5.918 47.079 25.168 1.00 13.66 111 HIS A CA 1
ATOM 879 C C . HIS A 1 114 ? 5.134 48.333 24.845 1.00 12.68 111 HIS A C 1
ATOM 880 O O . HIS A 1 114 ? 5.682 49.298 24.326 1.00 14.85 111 HIS A O 1
ATOM 887 N N . ASP A 1 115 ? 3.858 48.338 25.194 1.00 11.64 112 ASP A N 1
ATOM 888 C CA . ASP A 1 115 ? 3.122 49.586 25.289 1.00 11.00 112 ASP A CA 1
ATOM 889 C C . ASP A 1 115 ? 3.880 50.552 26.218 1.00 11.70 112 ASP A C 1
ATOM 890 O O . ASP A 1 115 ? 4.077 51.728 25.902 1.00 13.28 112 ASP A O 1
ATOM 895 N N . LYS A 1 116 ? 4.258 50.044 27.391 1.00 12.31 113 LYS A N 1
ATO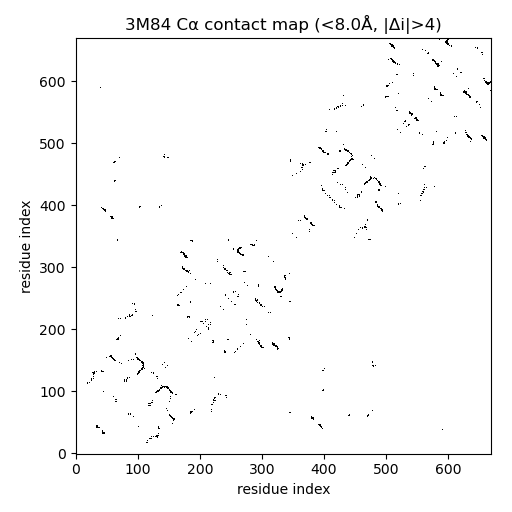M 896 C CA . LYS A 1 116 ? 5.097 50.793 28.328 1.00 12.78 113 LYS A CA 1
ATOM 897 C C . LYS A 1 116 ? 6.076 49.823 28.955 1.00 15.20 113 LYS A C 1
ATOM 898 O O . LYS A 1 116 ? 5.663 48.845 29.581 1.00 16.68 113 LYS A O 1
ATOM 904 N N . LEU A 1 117 ? 7.372 50.082 28.789 1.00 12.97 114 LEU A N 1
ATOM 905 C CA . LEU A 1 117 ? 8.358 49.118 29.255 1.00 13.87 114 LEU A CA 1
ATOM 906 C C . LEU A 1 117 ? 8.597 49.303 30.746 1.00 16.50 114 LEU A C 1
ATOM 907 O O . LEU A 1 117 ? 9.071 50.355 31.190 1.00 16.73 114 LEU A O 1
ATOM 912 N N . ASP A 1 118 ? 8.292 48.257 31.500 1.00 15.94 115 ASP A N 1
ATOM 913 C CA . ASP A 1 118 ? 8.542 48.234 32.940 1.00 14.65 115 ASP A CA 1
ATOM 914 C C . ASP A 1 118 ? 9.691 47.253 33.175 1.00 14.16 115 ASP A C 1
ATOM 915 O O . ASP A 1 118 ? 9.565 46.069 32.890 1.00 15.52 115 ASP A O 1
ATOM 920 N N . PRO A 1 119 ? 10.833 47.748 33.673 1.00 15.63 116 PRO A N 1
ATOM 921 C CA . PRO A 1 119 ? 12.000 46.879 33.823 1.00 17.59 116 PRO A CA 1
ATOM 922 C C . PRO A 1 119 ? 11.731 45.685 34.741 1.00 15.37 116 PRO A C 1
ATOM 923 O O . PRO A 1 119 ? 12.413 44.681 34.594 1.00 18.12 116 PRO A O 1
ATOM 927 N N . ALA A 1 120 ? 10.772 45.783 35.657 1.00 15.87 117 ALA A N 1
ATOM 928 C CA . ALA A 1 120 ? 10.493 44.652 36.546 1.00 21.87 117 ALA A CA 1
ATOM 929 C C . ALA A 1 120 ? 9.800 43.525 35.781 1.00 19.81 117 ALA A C 1
ATOM 930 O O . ALA A 1 120 ? 9.986 42.343 36.092 1.00 17.65 117 ALA A O 1
ATOM 932 N N . ILE A 1 121 ? 8.994 43.895 34.789 1.00 14.58 118 ILE A N 1
ATOM 933 C CA . ILE A 1 121 ? 8.363 42.908 33.915 1.00 16.39 118 ILE A CA 1
ATOM 934 C C . ILE A 1 121 ? 9.413 42.287 32.986 1.00 15.32 118 ILE A C 1
ATOM 935 O O . ILE A 1 121 ? 9.436 41.075 32.765 1.00 14.25 118 ILE A O 1
ATOM 956 N N . GLU A 1 123 ? 12.550 41.937 33.611 1.00 14.90 120 GLU A N 1
ATOM 957 C CA A GLU A 1 123 ? 13.392 41.086 34.455 0.68 16.59 120 GLU A CA 1
ATOM 958 C CA B GLU A 1 123 ? 13.414 41.067 34.398 0.32 16.21 120 GLU A CA 1
ATOM 959 C C . GLU A 1 123 ? 12.771 39.699 34.566 1.00 15.45 120 GLU A C 1
ATOM 960 O O . GLU A 1 123 ? 13.454 38.676 34.482 1.00 16.86 120 GLU A O 1
ATOM 971 N N A GLU A 1 124 ? 11.456 39.682 34.755 0.63 13.57 121 GLU A N 1
ATOM 972 N N B GLU A 1 124 ? 11.459 39.672 34.773 0.37 13.85 121 GLU A N 1
ATOM 973 C CA A GLU A 1 124 ? 10.708 38.444 34.927 0.63 14.58 121 GLU A CA 1
ATOM 974 C CA B GLU A 1 124 ? 10.751 38.404 34.930 0.37 13.82 121 GLU A CA 1
ATOM 975 C C A GLU A 1 124 ? 10.688 37.635 33.630 0.63 11.77 121 GLU A C 1
ATOM 976 C C B GLU A 1 124 ? 10.673 37.617 33.623 0.37 12.33 121 GLU A C 1
ATOM 977 O O A GLU A 1 124 ? 10.926 36.426 33.628 0.63 13.37 121 GLU A O 1
ATOM 978 O O B GLU A 1 124 ? 10.857 36.400 33.611 0.37 12.75 121 GLU A O 1
ATOM 989 N N . LEU A 1 125 ? 10.396 38.310 32.523 1.00 12.74 122 LEU A N 1
ATOM 990 C CA . LEU A 1 125 ? 10.402 37.656 31.223 1.00 12.42 122 LEU A CA 1
ATOM 991 C C . LEU A 1 125 ? 11.760 37.015 30.960 1.00 15.72 122 LEU A C 1
ATOM 992 O O . LEU A 1 125 ? 11.854 35.850 30.578 1.00 13.17 122 LEU A O 1
ATOM 997 N N . VAL A 1 126 ? 12.825 37.787 31.167 1.00 14.41 123 VAL A N 1
ATOM 998 C CA . VAL A 1 126 ? 14.159 37.293 30.862 1.00 13.09 123 VAL A CA 1
ATOM 999 C C . VAL A 1 126 ? 14.598 36.181 31.820 1.00 15.00 123 VAL A C 1
ATOM 1000 O O . VAL A 1 126 ? 15.331 35.278 31.419 1.00 15.61 123 VAL A O 1
ATOM 1004 N N . LYS A 1 127 ? 14.129 36.238 33.066 1.00 14.56 124 LYS A N 1
ATOM 1005 C CA . LYS A 1 127 ? 14.368 35.160 34.018 1.00 14.52 124 LYS A CA 1
ATOM 1006 C C . LYS A 1 127 ? 13.835 33.860 33.446 1.00 19.91 124 LYS A C 1
ATOM 1007 O O . LYS A 1 127 ? 14.514 32.835 33.466 1.00 16.02 124 LYS A O 1
ATOM 1013 N N . GLY A 1 128 ? 12.614 33.920 32.919 1.00 13.93 125 GLY A N 1
ATOM 1014 C CA . GLY A 1 128 ? 11.968 32.734 32.371 1.00 13.09 125 GLY A CA 1
ATOM 1015 C C . GLY A 1 128 ? 12.671 32.211 31.133 1.00 13.80 125 GLY A C 1
ATOM 1016 O O . GLY A 1 128 ? 12.886 30.993 30.995 1.00 14.89 125 GLY A O 1
ATOM 1025 N N . SER A 1 130 ? 15.780 32.679 30.368 1.00 13.16 127 SER A N 1
ATOM 1026 C CA . SER A 1 130 ? 17.118 32.246 30.767 1.00 13.38 127 SER A CA 1
ATOM 1027 C C . SER A 1 130 ? 17.059 30.895 31.464 1.00 15.69 127 SER A C 1
ATOM 1028 O O . SER A 1 130 ? 17.959 30.072 31.326 1.00 15.61 127 SER A O 1
ATOM 1031 N N . LYS A 1 131 ? 15.993 30.671 32.219 1.00 14.29 128 LYS A N 1
ATOM 1032 C CA . LYS A 1 131 ? 15.787 29.380 32.867 1.00 14.93 128 LYS A CA 1
ATOM 1033 C C . LYS A 1 131 ? 15.695 28.274 31.824 1.00 13.63 128 LYS A C 1
ATOM 1034 O O . LYS A 1 131 ? 16.352 27.236 31.958 1.00 14.99 128 LYS A O 1
ATOM 1040 N N . ALA A 1 132 ? 14.908 28.512 30.772 1.00 13.83 129 ALA A N 1
ATOM 1041 C CA . ALA A 1 132 ? 14.751 27.547 29.678 1.00 13.81 129 ALA A CA 1
ATOM 1042 C C . ALA A 1 132 ? 16.068 27.283 28.955 1.00 13.39 129 ALA A C 1
ATOM 1043 O O . ALA A 1 132 ? 16.420 26.128 28.686 1.00 17.07 129 ALA A O 1
ATOM 1045 N N . CYS A 1 133 ? 16.810 28.361 28.679 1.00 14.98 130 CYS A N 1
ATOM 1046 C CA . CYS A 1 133 ? 18.083 28.259 27.995 1.00 12.94 130 CYS A CA 1
ATOM 1047 C C . CYS A 1 133 ? 19.032 27.391 28.811 1.00 11.12 130 CYS A C 1
ATOM 1048 O O . CYS A 1 133 ? 19.716 26.506 28.279 1.00 12.48 130 CYS A O 1
ATOM 1051 N N . ALA A 1 134 ? 19.131 27.706 30.103 1.00 14.36 131 ALA A N 1
ATOM 1052 C CA . ALA A 1 134 ? 20.131 27.065 30.964 1.00 14.14 131 ALA A CA 1
ATOM 1053 C C . ALA A 1 134 ? 19.863 25.583 31.173 1.00 17.70 131 ALA A C 1
ATOM 1054 O O . ALA A 1 134 ? 20.789 24.807 31.375 1.00 20.76 131 ALA A O 1
ATOM 1056 N N A GLU A 1 135 ? 18.586 25.202 31.124 0.55 13.42 132 GLU A N 1
ATOM 1057 N N B GLU A 1 135 ? 18.604 25.172 31.121 0.45 13.88 132 GLU A N 1
ATOM 1058 C CA A GLU A 1 135 ? 18.197 23.805 31.292 0.55 15.38 132 GLU A CA 1
ATOM 1059 C CA B GLU A 1 135 ? 18.326 23.766 31.359 0.45 15.08 132 GLU A CA 1
ATOM 1060 C C A GLU A 1 135 ? 18.712 22.907 30.166 0.55 16.59 132 GLU A C 1
ATOM 1061 C C B GLU A 1 135 ? 18.617 22.883 30.140 0.45 16.23 132 GLU A C 1
ATOM 1062 O O A GLU A 1 135 ? 18.915 21.698 30.350 0.55 14.95 132 GLU A O 1
ATOM 1063 O O B GLU A 1 135 ? 18.576 21.649 30.243 0.45 14.73 132 GLU A O 1
ATOM 1074 N N . CYS A 1 136 ? 18.924 23.495 28.992 1.00 16.05 133 CYS A N 1
ATOM 1075 C CA . CYS A 1 136 ? 19.250 22.700 27.816 1.00 14.99 133 CYS A CA 1
ATOM 1076 C C . CYS A 1 136 ? 20.472 23.154 27.023 1.00 16.43 133 CYS A C 1
ATOM 1077 O O . CYS A 1 136 ? 20.627 22.770 25.863 1.00 17.74 133 CYS A O 1
ATOM 1080 N N . GLY A 1 137 ? 21.345 23.938 27.664 1.00 14.98 134 GLY A N 1
ATOM 1081 C CA . GLY A 1 137 ? 22.649 24.252 27.104 1.00 17.85 134 GLY A CA 1
ATOM 1082 C C . GLY A 1 137 ? 22.655 25.317 26.025 1.00 15.53 134 GLY A C 1
ATOM 1083 O O . GLY A 1 137 ? 23.565 25.356 25.194 1.00 15.71 134 GLY A O 1
ATOM 1084 N N . VAL A 1 138 ? 21.623 26.159 26.018 1.00 11.38 135 VAL A N 1
ATOM 1085 C CA . VAL A 1 138 ? 21.511 27.228 25.026 1.00 11.29 135 VAL A CA 1
ATOM 1086 C C . VAL A 1 138 ? 21.966 28.538 25.666 1.00 13.52 135 VAL A C 1
ATOM 1087 O O . VAL A 1 138 ? 21.637 28.819 26.809 1.00 15.83 135 VAL A O 1
ATOM 1091 N N . SER A 1 139 ? 22.722 29.337 24.921 1.00 12.91 136 SER A N 1
ATOM 1092 C CA . SER A 1 139 ? 23.212 30.618 25.414 1.00 13.73 136 SER A CA 1
ATOM 1093 C C . SER A 1 139 ? 22.341 31.739 24.880 1.00 14.02 136 SER A C 1
ATOM 1094 O O . SER A 1 139 ? 22.054 31.785 23.683 1.00 12.19 136 SER A O 1
ATOM 1097 N N . LEU A 1 140 ? 21.942 32.648 25.767 1.00 10.54 137 LEU A N 1
ATOM 1098 C CA . LEU A 1 140 ? 21.109 33.791 25.368 1.00 12.62 137 LEU A CA 1
ATOM 1099 C C . LEU A 1 140 ? 22.073 34.888 24.964 1.00 16.40 137 LEU A C 1
ATOM 1100 O O . LEU A 1 140 ? 22.646 35.565 25.820 1.00 17.68 137 LEU A O 1
ATOM 1105 N N . VAL A 1 141 ? 22.278 35.042 23.659 1.00 11.00 138 VAL A N 1
ATOM 1106 C CA . VAL A 1 141 ? 23.421 35.822 23.182 1.00 13.52 138 VAL A CA 1
ATOM 1107 C C . VAL A 1 141 ? 23.094 37.261 22.855 1.00 16.65 138 VAL A C 1
ATOM 1108 O O . VAL A 1 141 ? 23.983 38.044 22.545 1.00 16.91 138 VAL A O 1
ATOM 1112 N N . GLY A 1 142 ? 21.822 37.624 22.881 1.00 15.29 139 GLY A N 1
ATOM 1113 C CA . GLY A 1 142 ? 21.513 39.021 22.660 1.00 16.04 139 GLY A CA 1
ATOM 1114 C C . GLY A 1 142 ? 20.022 39.245 22.611 1.00 14.86 139 GLY A C 1
ATOM 1115 O O . GLY A 1 142 ? 19.241 38.288 22.600 1.00 13.76 139 GLY A O 1
ATOM 1116 N N . GLY A 1 143 ? 19.618 40.508 22.604 1.00 15.29 140 GLY A N 1
ATOM 1117 C CA . GLY A 1 143 ? 18.207 40.802 22.529 1.00 16.09 140 GLY A CA 1
ATOM 1118 C C . GLY A 1 143 ? 18.000 42.262 22.237 1.00 20.44 140 GLY A C 1
ATOM 1119 O O . GLY A 1 143 ? 18.960 42.995 21.972 1.00 18.65 140 GLY A O 1
ATOM 1120 N N . GLU A 1 144 ? 16.743 42.680 22.283 1.00 13.17 141 GLU A N 1
ATOM 1121 C CA . GLU A 1 144 ? 16.408 44.068 22.023 1.00 12.05 141 GLU A CA 1
ATOM 1122 C C . GLU A 1 144 ? 15.035 44.337 22.612 1.00 14.65 141 GLU A C 1
ATOM 1123 O O . GLU A 1 144 ? 14.221 43.425 22.796 1.00 15.78 141 GLU A O 1
ATOM 1129 N N . THR A 1 145 ? 14.770 45.593 22.924 1.00 13.63 142 THR A N 1
ATOM 1130 C CA . THR A 1 145 ? 13.448 45.946 23.417 1.00 14.27 142 THR A CA 1
ATOM 1131 C C . THR A 1 145 ? 12.970 47.157 22.650 1.00 20.41 142 THR A C 1
ATOM 1132 O O . THR A 1 145 ? 13.764 47.903 22.068 1.00 23.58 142 THR A O 1
ATOM 1136 N N . ALA A 1 146 ? 11.666 47.355 22.649 1.00 13.90 143 ALA A N 1
ATOM 1137 C CA . ALA A 1 146 ? 11.085 48.556 22.090 1.00 15.71 143 ALA A CA 1
ATOM 1138 C C . ALA A 1 146 ? 9.965 49.012 23.011 1.00 15.28 143 ALA A C 1
ATOM 1139 O O . ALA A 1 146 ? 9.350 48.204 23.710 1.00 14.29 143 ALA A O 1
ATOM 1141 N N . GLU A 1 147 ? 9.741 50.320 23.049 1.00 16.89 144 GLU A N 1
ATOM 1142 C CA . GLU A 1 147 ? 8.613 50.874 23.770 1.00 14.58 144 GLU A CA 1
ATOM 1143 C C . GLU A 1 147 ? 7.808 51.715 22.794 1.00 14.19 144 GLU A C 1
ATOM 1144 O O . GLU A 1 147 ? 8.282 52.748 22.327 1.00 15.13 144 GLU A O 1
ATOM 1166 N N . PRO A 1 149 ? 3.992 52.984 22.646 1.00 13.83 146 PRO A N 1
ATOM 1167 C CA . PRO A 1 149 ? 2.611 53.105 23.127 1.00 13.10 146 PRO A CA 1
ATOM 1168 C C . PRO A 1 149 ? 1.582 53.327 22.017 1.00 11.84 146 PRO A C 1
ATOM 1169 O O . PRO A 1 149 ? 0.435 52.884 22.156 1.00 14.60 146 PRO A O 1
ATOM 1173 N N . GLY A 1 150 ? 1.969 53.986 20.924 1.00 13.64 147 GLY A N 1
ATOM 1174 C CA . GLY A 1 150 ? 1.038 54.213 19.829 1.00 15.85 147 GLY A CA 1
ATOM 1175 C C . GLY A 1 150 ? 0.763 52.980 18.991 1.00 19.17 147 GLY A C 1
ATOM 1176 O O . GLY A 1 150 ? -0.258 52.901 18.285 1.00 18.08 147 GLY A O 1
ATOM 1177 N N . VAL A 1 151 ? 1.665 52.010 19.069 1.00 14.77 148 VAL A N 1
ATOM 1178 C CA . VAL A 1 151 ? 1.499 50.746 18.347 1.00 11.88 148 VAL A CA 1
ATOM 1179 C C . VAL A 1 151 ? 0.619 49.761 19.130 1.00 13.85 148 VAL A C 1
ATOM 1180 O O . VAL A 1 151 ? -0.231 49.080 18.545 1.00 15.54 148 VAL A O 1
ATOM 1184 N N . TYR A 1 152 ? 0.807 49.707 20.453 1.00 11.19 149 TYR A N 1
ATOM 1185 C CA . TYR A 1 152 ? 0.204 48.666 21.306 1.00 12.65 149 TYR A CA 1
ATOM 1186 C C . TYR A 1 152 ? -1.036 49.137 22.059 1.00 12.51 149 TYR A C 1
ATOM 1187 O O . TYR A 1 152 ? -1.124 50.276 22.478 1.00 15.35 149 TYR A O 1
ATOM 1196 N N . GLN A 1 153 ? -1.990 48.228 22.229 1.00 13.52 150 GLN A N 1
ATOM 1197 C CA . GLN A 1 153 ? -3.110 48.471 23.125 1.00 15.23 150 GLN A CA 1
ATOM 1198 C C . GLN A 1 153 ? -2.579 48.640 24.546 1.00 17.39 150 GLN A C 1
ATOM 1199 O O . GLN A 1 153 ? -1.497 48.161 24.882 1.00 12.82 150 GLN A O 1
ATOM 1205 N N . ALA A 1 154 ? -3.337 49.344 25.376 1.00 18.51 151 ALA A N 1
ATOM 1206 C CA . ALA A 1 154 ? -2.878 49.668 26.729 1.00 18.88 151 ALA A CA 1
ATOM 1207 C C . ALA A 1 154 ? -2.369 48.457 27.508 1.00 14.48 151 ALA A C 1
ATOM 1208 O O . ALA A 1 154 ? -3.094 47.476 27.692 1.00 17.47 151 ALA A O 1
ATOM 1210 N N . GLY A 1 155 ? -1.118 48.533 27.959 1.00 13.39 152 GLY A N 1
ATOM 1211 C CA . GLY A 1 155 ? -0.516 47.525 28.819 1.00 12.72 152 GLY A CA 1
ATOM 1212 C C . GLY A 1 155 ? -0.040 46.259 28.116 1.00 12.38 152 GLY A C 1
ATOM 1213 O O . GLY A 1 155 ? 0.566 45.382 28.747 1.00 15.85 152 GLY A O 1
ATOM 1214 N N . GLU A 1 156 ? -0.289 46.167 26.816 1.00 14.61 153 GLU A N 1
ATOM 1215 C CA . GLU A 1 156 ? 0.033 44.921 26.102 1.00 12.42 153 GLU A CA 1
ATOM 1216 C C . GLU A 1 156 ? 1.487 44.888 25.657 1.00 12.99 153 GLU A C 1
ATOM 1217 O O . GLU A 1 156 ? 2.171 45.921 25.654 1.00 15.03 153 GLU A O 1
ATOM 1223 N N . ILE A 1 157 ? 1.958 43.691 25.302 1.00 12.82 154 ILE A N 1
ATOM 1224 C CA . ILE A 1 157 ? 3.328 43.490 24.834 1.00 12.60 154 ILE A CA 1
ATOM 1225 C C . ILE A 1 157 ? 3.309 42.522 23.661 1.00 14.48 154 ILE A C 1
ATOM 1226 O O . ILE A 1 157 ? 2.298 41.885 23.411 1.00 14.61 154 ILE A O 1
ATOM 1231 N N . ASP A 1 158 ? 4.424 42.421 22.943 1.00 10.73 155 ASP A N 1
ATOM 1232 C CA . ASP A 1 158 ? 4.572 41.368 21.930 1.00 10.44 155 ASP A CA 1
ATOM 1233 C C . ASP A 1 158 ? 6.010 40.900 22.027 1.00 14.36 155 ASP A C 1
ATOM 1234 O O . ASP A 1 158 ? 6.892 41.667 22.422 1.00 17.55 155 ASP A O 1
ATOM 1247 N N . VAL A 1 160 ? 9.243 38.273 20.285 1.00 12.64 157 VAL A N 1
ATOM 1248 C CA . VAL A 1 160 ? 9.753 37.431 19.208 1.00 13.95 157 VAL A CA 1
ATOM 1249 C C . VAL A 1 160 ? 10.974 36.712 19.739 1.00 12.59 157 VAL A C 1
ATOM 1250 O O . VAL A 1 160 ? 11.841 37.351 20.331 1.00 14.93 157 VAL A O 1
ATOM 1254 N N . GLY A 1 161 ? 11.053 35.399 19.528 1.00 10.34 158 GLY A N 1
ATOM 1255 C CA . GLY A 1 161 ? 12.242 34.653 19.893 1.00 12.57 158 GLY A CA 1
ATOM 1256 C C . GLY A 1 161 ? 12.858 34.017 18.659 1.00 13.91 158 GLY A C 1
ATOM 1257 O O . GLY A 1 161 ? 12.151 33.633 17.731 1.00 13.56 158 GLY A O 1
ATOM 1258 N N . VAL A 1 162 ? 14.178 33.904 18.652 1.00 11.21 159 VAL A N 1
ATOM 1259 C CA . VAL A 1 162 ? 14.886 33.271 17.547 1.00 10.14 159 VAL A CA 1
ATOM 1260 C C . VAL A 1 162 ? 15.828 32.219 18.104 1.00 10.62 159 VAL A C 1
ATOM 1261 O O . VAL A 1 162 ? 16.747 32.527 18.866 1.00 12.52 159 VAL A O 1
ATOM 1265 N N . ILE A 1 163 ? 15.603 30.976 17.711 1.00 7.78 160 ILE A N 1
ATOM 1266 C CA . ILE A 1 163 ? 16.481 29.893 18.139 1.00 10.77 160 ILE A CA 1
ATOM 1267 C C . ILE A 1 163 ? 17.410 29.526 16.979 1.00 11.04 160 ILE A C 1
ATOM 1268 O O . ILE A 1 163 ? 17.017 29.575 15.798 1.00 10.63 160 ILE A O 1
ATOM 1273 N N . THR A 1 164 ? 18.643 29.157 17.311 1.00 10.53 161 THR A N 1
ATOM 1274 C CA . THR A 1 164 ? 19.602 28.708 16.305 1.00 9.47 161 THR A CA 1
ATOM 1275 C C . THR A 1 164 ? 20.162 27.396 16.823 1.00 11.43 161 THR A C 1
ATOM 1276 O O . THR A 1 164 ? 20.535 27.314 17.994 1.00 11.91 161 THR A O 1
ATOM 1280 N N . GLY A 1 165 ? 20.192 26.372 15.970 1.00 10.12 162 GLY A N 1
ATOM 1281 C CA . GLY A 1 165 ? 20.774 25.087 16.340 1.00 12.37 162 GLY A CA 1
ATOM 1282 C C . GLY A 1 165 ? 21.639 24.526 15.229 1.00 11.35 162 GLY A C 1
ATOM 1283 O O . GLY A 1 165 ? 21.752 25.108 14.154 1.00 13.88 162 GLY A O 1
ATOM 1284 N N . ILE A 1 166 ? 22.250 23.379 15.496 1.00 12.39 163 ILE A N 1
ATOM 1285 C CA . ILE A 1 166 ? 23.111 22.725 14.519 1.00 11.14 163 ILE A CA 1
ATOM 1286 C C . ILE A 1 166 ? 22.715 21.275 14.418 1.00 13.75 163 ILE A C 1
ATOM 1287 O O . ILE A 1 166 ? 22.360 20.638 15.414 1.00 13.99 163 ILE A O 1
ATOM 1292 N N . VAL A 1 167 ? 22.768 20.762 13.194 1.00 10.59 164 VAL A N 1
ATOM 1293 C CA . VAL A 1 167 ? 22.496 19.357 12.929 1.00 11.40 164 VAL A CA 1
ATOM 1294 C C . VAL A 1 167 ? 23.455 18.891 11.809 1.00 13.60 164 VAL A C 1
ATOM 1295 O O . VAL A 1 167 ? 23.808 19.688 10.925 1.00 14.42 164 VAL A O 1
ATOM 1299 N N . ASP A 1 168 ? 23.922 17.643 11.887 1.00 15.49 165 ASP A N 1
ATOM 1300 C CA . ASP A 1 168 ? 24.723 17.086 10.782 1.00 15.66 165 ASP A CA 1
ATOM 1301 C C . ASP A 1 168 ? 23.771 16.810 9.628 1.00 16.03 165 ASP A C 1
ATOM 1302 O O . ASP A 1 168 ? 22.677 16.285 9.830 1.00 17.76 165 ASP A O 1
ATOM 1307 N N . ARG A 1 169 ? 24.167 17.176 8.415 1.00 14.93 166 ARG A N 1
ATOM 1308 C CA A ARG A 1 169 ? 23.252 17.077 7.278 0.65 18.80 166 ARG A CA 1
ATOM 1309 C CA B ARG A 1 169 ? 23.293 17.057 7.251 0.35 19.33 166 ARG A CA 1
ATOM 1310 C C . ARG A 1 169 ? 22.581 15.707 7.173 1.00 15.26 166 ARG A C 1
ATOM 1311 O O . ARG A 1 169 ? 21.367 15.631 6.987 1.00 17.77 166 ARG A O 1
ATOM 1326 N N . LYS A 1 170 ? 23.358 14.637 7.316 1.00 18.36 167 LYS A N 1
ATOM 1327 C CA . LYS A 1 170 ? 22.840 13.277 7.160 1.00 24.65 167 LYS A CA 1
ATOM 1328 C C . LYS A 1 170 ? 21.855 12.878 8.253 1.00 23.91 167 LYS A C 1
ATOM 1329 O O . LYS A 1 170 ? 21.062 11.954 8.068 1.00 26.20 167 LYS A O 1
ATOM 1335 N N . ARG A 1 171 ? 21.929 13.559 9.389 1.00 16.09 168 ARG A N 1
ATOM 1336 C CA . ARG A 1 171 ? 21.104 13.252 10.545 1.00 18.86 168 ARG A CA 1
ATOM 1337 C C . ARG A 1 171 ? 19.809 14.078 10.571 1.00 19.52 168 ARG A C 1
ATOM 1338 O O . ARG A 1 171 ? 19.036 13.969 11.519 1.00 21.22 168 ARG A O 1
ATOM 1346 N N . ILE A 1 172 ? 19.570 14.915 9.563 1.00 13.63 169 ILE A N 1
ATOM 1347 C CA . ILE A 1 172 ? 18.333 15.704 9.577 1.00 14.99 169 ILE A CA 1
ATOM 1348 C C . ILE A 1 172 ? 17.129 14.761 9.553 1.00 16.51 169 ILE A C 1
ATOM 1349 O O . ILE A 1 172 ? 17.054 13.876 8.713 1.00 20.89 169 ILE A O 1
ATOM 1354 N N . ILE A 1 173 ? 16.207 14.936 10.488 1.00 11.52 170 ILE A N 1
ATOM 1355 C CA . ILE A 1 173 ? 15.026 14.066 10.540 1.00 11.70 170 ILE A CA 1
ATOM 1356 C C . ILE A 1 173 ? 13.921 14.788 9.791 1.00 13.44 170 ILE A C 1
ATOM 1357 O O . ILE A 1 173 ? 13.587 15.917 10.126 1.00 14.91 170 ILE A O 1
ATOM 1362 N N . ASN A 1 174 ? 13.364 14.159 8.761 1.00 14.05 171 ASN A N 1
ATOM 1363 C CA . ASN A 1 174 ? 12.459 14.905 7.889 1.00 13.08 171 ASN A CA 1
ATOM 1364 C C . ASN A 1 174 ? 11.225 14.122 7.461 1.00 12.28 171 ASN A C 1
ATOM 1365 O O . ASN A 1 174 ? 10.427 14.617 6.659 1.00 16.50 171 ASN A O 1
ATOM 1370 N N . GLY A 1 175 ? 11.059 12.929 8.018 1.00 13.99 172 GLY A N 1
ATOM 1371 C CA . GLY A 1 175 ? 9.880 12.126 7.756 1.00 15.76 172 GLY A CA 1
ATOM 1372 C C . GLY A 1 175 ? 9.910 11.276 6.488 1.00 14.48 172 GLY A C 1
ATOM 1373 O O . GLY A 1 175 ? 9.002 10.477 6.256 1.00 13.91 172 GLY A O 1
ATOM 1374 N N A GLU A 1 176 ? 10.956 11.430 5.680 0.56 16.63 173 GLU A N 1
ATOM 1375 N N B GLU A 1 176 ? 10.940 11.454 5.667 0.44 16.96 173 GLU A N 1
ATOM 1376 C CA A GLU A 1 176 ? 11.009 10.788 4.366 0.56 19.80 173 GLU A CA 1
ATOM 1377 C CA B GLU A 1 176 ? 11.006 10.779 4.375 0.44 19.81 173 GLU A CA 1
ATOM 1378 C C A GLU A 1 176 ? 11.010 9.266 4.451 0.56 21.46 173 GLU A C 1
ATOM 1379 C C B GLU A 1 176 ? 10.906 9.268 4.499 0.44 21.50 173 GLU A C 1
ATOM 1380 O O A GLU A 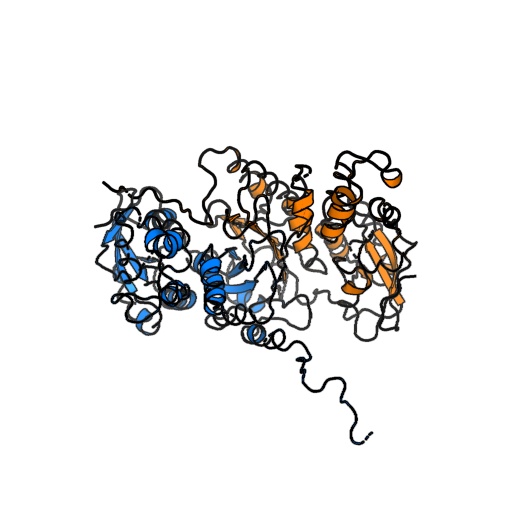1 176 ? 10.624 8.596 3.501 0.56 23.41 173 GLU A O 1
ATOM 1381 O O B GLU A 1 176 ? 10.355 8.610 3.622 0.44 23.35 173 GLU A O 1
ATOM 1392 N N . ASN A 1 177 ? 11.437 8.720 5.587 1.00 17.02 174 ASN A N 1
ATOM 1393 C CA . ASN A 1 177 ? 11.456 7.277 5.760 1.00 20.00 174 ASN A CA 1
ATOM 1394 C C . ASN A 1 177 ? 10.262 6.683 6.517 1.00 21.28 174 ASN A C 1
ATOM 1395 O O . ASN A 1 177 ? 10.257 5.498 6.835 1.00 20.56 174 ASN A O 1
ATOM 1400 N N . ILE A 1 178 ? 9.253 7.506 6.795 1.00 14.39 175 ILE A N 1
ATOM 1401 C CA . ILE A 1 178 ? 8.039 7.021 7.427 1.00 13.39 175 ILE A CA 1
ATOM 1402 C C . ILE A 1 178 ? 7.292 6.126 6.453 1.00 11.35 175 ILE A C 1
ATOM 1403 O O . ILE A 1 178 ? 7.225 6.428 5.240 1.00 13.86 175 ILE A O 1
ATOM 1408 N N A LYS A 1 179 ? 6.749 5.022 6.968 0.54 12.53 176 LYS A N 1
ATOM 1409 N N B LYS A 1 179 ? 6.731 5.035 6.969 0.46 12.56 176 LYS A N 1
ATOM 1410 C CA A LYS A 1 179 ? 6.002 4.082 6.136 0.54 13.74 176 LYS A CA 1
ATOM 1411 C CA B LYS A 1 179 ? 5.989 4.099 6.133 0.46 13.68 176 LYS A CA 1
ATOM 1412 C C A LYS A 1 179 ? 4.741 3.628 6.836 0.54 13.74 176 LYS A C 1
ATOM 1413 C C B LYS A 1 179 ? 4.749 3.606 6.840 0.46 13.80 176 LYS A C 1
ATOM 1414 O O A LYS A 1 179 ? 4.603 3.774 8.058 0.54 12.93 176 LYS A O 1
ATOM 1415 O O B LYS A 1 179 ? 4.633 3.706 8.068 0.46 12.86 176 LYS A O 1
ATOM 1426 N N . GLU A 1 180 ? 3.828 3.061 6.054 1.00 13.96 177 GLU A N 1
ATOM 1427 C CA . GLU A 1 180 ? 2.626 2.449 6.592 1.00 14.02 177 GLU A CA 1
ATOM 1428 C C . GLU A 1 180 ? 3.004 1.455 7.691 1.00 13.70 177 GLU A C 1
ATOM 1429 O O . GLU A 1 180 ? 3.942 0.666 7.525 1.00 12.75 177 GLU A O 1
ATOM 1435 N N . GLY A 1 181 ? 2.320 1.537 8.831 1.00 12.86 178 GLY A N 1
ATOM 1436 C CA . GLY A 1 181 ? 2.579 0.620 9.932 1.00 12.61 178 GLY A CA 1
ATOM 1437 C C . GLY A 1 181 ? 3.523 1.163 10.997 1.00 12.65 178 GLY A C 1
ATOM 1438 O O . GLY A 1 181 ? 3.589 0.604 12.105 1.00 13.44 178 GLY A O 1
ATOM 1439 N N . ASP A 1 182 ? 4.227 2.258 10.698 1.00 10.69 179 ASP A N 1
ATOM 1440 C CA . ASP A 1 182 ? 4.978 2.946 11.752 1.00 11.71 179 ASP A CA 1
ATOM 1441 C C . ASP A 1 182 ? 4.017 3.405 12.852 1.00 13.12 179 ASP A C 1
ATOM 1442 O O . ASP A 1 182 ? 2.826 3.558 12.622 1.00 13.50 179 ASP A O 1
ATOM 1447 N N . ILE A 1 183 ? 4.554 3.617 14.044 1.00 9.81 180 ILE A N 1
ATOM 1448 C CA . ILE A 1 183 ? 3.741 3.961 15.195 1.00 11.66 180 ILE A CA 1
ATOM 1449 C C . ILE A 1 183 ? 3.847 5.451 15.513 1.00 12.21 180 ILE A C 1
ATOM 1450 O O . ILE A 1 183 ? 4.890 6.050 15.290 1.00 12.20 180 ILE A O 1
ATOM 1455 N N . VAL A 1 184 ? 2.750 6.056 15.983 1.00 10.23 181 VAL A N 1
ATOM 1456 C CA . VAL A 1 184 ? 2.768 7.449 16.428 1.00 8.77 181 VAL A CA 1
ATOM 1457 C C . VAL A 1 184 ? 2.820 7.413 17.948 1.00 9.85 181 VAL A C 1
ATOM 1458 O O . VAL A 1 184 ? 1.953 6.817 18.593 1.00 11.02 181 VAL A O 1
ATOM 1462 N N . PHE A 1 185 ? 3.858 8.030 18.496 1.00 7.86 182 PHE A N 1
ATOM 1463 C CA . PHE A 1 185 ? 3.989 8.217 19.953 1.00 8.44 182 PHE A CA 1
ATOM 1464 C C . PHE A 1 185 ? 3.740 9.678 20.275 1.00 10.21 182 PHE A C 1
ATOM 1465 O O . PHE A 1 185 ? 3.938 10.559 19.426 1.00 11.27 182 PHE A O 1
ATOM 1473 N N . GLY A 1 186 ? 3.314 9.949 21.502 1.00 10.95 183 GLY A N 1
ATOM 1474 C CA . GLY A 1 186 ? 3.065 11.323 21.900 1.00 10.73 183 GLY A CA 1
ATOM 1475 C C . GLY A 1 186 ? 3.703 11.632 23.240 1.00 11.84 183 GLY A C 1
ATOM 1476 O O . GLY A 1 186 ? 3.787 10.757 24.118 1.00 11.40 183 GLY A O 1
ATOM 1477 N N . LEU A 1 187 ? 4.165 12.869 23.402 1.00 8.67 184 LEU A N 1
ATOM 1478 C CA . LEU A 1 187 ? 4.635 13.328 24.709 1.00 9.38 184 LEU A CA 1
ATOM 1479 C C . LEU A 1 187 ? 3.643 14.348 25.219 1.00 11.58 184 LEU A C 1
ATOM 1480 O O . LEU A 1 187 ? 3.243 15.243 24.484 1.00 11.82 184 LEU A O 1
ATOM 1485 N N . SER A 1 188 ? 3.258 14.232 26.486 1.00 10.29 185 SER A N 1
ATOM 1486 C CA . SER A 1 188 ? 2.253 15.132 27.049 1.00 11.45 185 SER A CA 1
ATOM 1487 C C . SER A 1 188 ? 2.640 16.614 26.987 1.00 12.75 185 SER A C 1
ATOM 1488 O O . SER A 1 188 ? 3.818 16.975 27.057 1.00 11.29 185 SER A O 1
ATOM 1491 N N . SER A 1 189 ? 1.623 17.463 26.862 1.00 10.14 186 SER A N 1
ATOM 1492 C CA . SER A 1 189 ? 1.781 18.897 27.036 1.00 10.82 186 SER A CA 1
ATOM 1493 C C . SER A 1 189 ? 1.463 19.270 28.483 1.00 13.47 186 SER A C 1
ATOM 1494 O O . SER A 1 189 ? 0.984 18.433 29.269 1.00 14.48 186 SER A O 1
ATOM 1497 N N . SER A 1 190 ? 1.712 20.528 28.818 1.00 11.43 187 SER A N 1
ATOM 1498 C CA . SER A 1 190 ? 1.428 21.053 30.153 1.00 13.96 187 SER A CA 1
ATOM 1499 C C . SER A 1 190 ? 0.083 21.776 30.205 1.00 15.24 187 SER A C 1
ATOM 1500 O O . SER A 1 190 ? -0.286 22.331 31.242 1.00 15.52 187 SER A O 1
ATOM 1503 N N . GLY A 1 191 ? -0.625 21.785 29.089 1.00 13.93 188 GLY A N 1
ATOM 1504 C CA . GLY A 1 191 ? -1.819 22.616 28.943 1.00 12.10 188 GLY A CA 1
ATOM 1505 C C . GLY A 1 191 ? -1.863 23.088 27.508 1.00 13.80 188 GLY A C 1
ATOM 1506 O O . GLY A 1 191 ? -1.440 22.363 26.607 1.00 11.99 188 GLY A O 1
ATOM 1507 N N . LEU A 1 192 ? -2.350 24.303 27.286 1.00 11.19 189 LEU A N 1
ATOM 1508 C CA . LEU A 1 192 ? -2.554 24.788 25.904 1.00 8.64 189 LEU A CA 1
ATOM 1509 C C . LEU A 1 192 ? -1.231 25.086 25.216 1.00 9.60 189 LEU A C 1
ATOM 1510 O O . LEU A 1 192 ? -1.181 25.181 23.983 1.00 11.22 189 LEU A O 1
ATOM 1515 N N . HIS A 1 193 ? -0.168 25.255 26.001 1.00 11.31 190 HIS A N 1
ATOM 1516 C CA . HIS A 1 193 ? 1.129 25.628 25.439 1.00 11.48 190 HIS A CA 1
ATOM 1517 C C . HIS A 1 193 ? 1.076 27.061 24.896 1.00 11.64 190 HIS A C 1
ATOM 1518 O O . HIS A 1 193 ? 0.949 27.985 25.691 1.00 11.21 190 HIS A O 1
ATOM 1525 N N . THR A 1 194 ? 1.162 27.271 23.583 1.00 11.47 191 THR A N 1
ATOM 1526 C CA . THR A 1 194 ? 1.072 28.641 23.062 1.00 11.65 191 THR A CA 1
ATOM 1527 C C . THR A 1 194 ? 0.171 28.743 21.827 1.00 12.42 191 THR A C 1
ATOM 1528 O O . THR A 1 194 ? 0.452 29.509 20.901 1.00 12.41 191 THR A O 1
ATOM 1532 N N . ASN A 1 195 ? -0.891 27.951 21.807 1.00 10.86 192 ASN A N 1
ATOM 1533 C CA . ASN A 1 195 ? -1.874 28.037 20.736 1.00 8.80 192 ASN A CA 1
ATOM 1534 C C . ASN A 1 195 ? -3.261 27.817 21.295 1.00 9.83 192 ASN A C 1
ATOM 1535 O O . ASN A 1 195 ? -3.443 27.082 22.276 1.00 12.44 192 ASN A O 1
ATOM 1540 N N . GLY A 1 196 ? -4.234 28.469 20.669 1.00 11.32 193 GLY A N 1
ATOM 1541 C CA . GLY A 1 196 ? -5.620 28.339 21.067 1.00 14.26 193 GLY A CA 1
ATOM 1542 C C . GLY A 1 196 ? -6.056 29.373 22.098 1.00 14.23 193 GLY A C 1
ATOM 1543 O O . GLY A 1 196 ? -7.160 29.277 22.645 1.00 12.44 193 GLY A O 1
ATOM 1544 N N . TYR A 1 197 ? -5.226 30.391 22.350 1.00 11.79 194 TYR A N 1
ATOM 1545 C CA . TYR A 1 197 ? -5.543 31.349 23.406 1.00 11.45 194 TYR A CA 1
ATOM 1546 C C . TYR A 1 197 ? -6.638 32.332 23.027 1.00 12.11 194 TYR A C 1
ATOM 1547 O O . TYR A 1 197 ? -7.358 32.813 23.890 1.00 12.43 194 TYR A O 1
ATOM 1556 N N A SER A 1 198 ? -6.771 32.618 21.734 0.86 10.41 195 SER A N 1
ATOM 1557 N N B SER A 1 198 ? -6.793 32.614 21.739 0.14 11.71 195 SER A N 1
ATOM 1558 C CA A SER A 1 198 ? -7.865 33.474 21.292 0.86 13.15 195 SER A CA 1
ATOM 1559 C CA B SER A 1 198 ? -7.879 33.490 21.303 0.14 12.75 195 SER A CA 1
ATOM 1560 C C A SER A 1 198 ? -9.177 32.777 21.641 0.86 14.65 195 SER A C 1
ATOM 1561 C C B SER A 1 198 ? -9.237 32.807 21.471 0.14 13.88 195 SER A C 1
ATOM 1562 O O A SER A 1 198 ? -10.076 33.386 22.233 0.86 14.92 195 SER A O 1
ATOM 1563 O O B SER A 1 198 ? -10.247 33.459 21.735 0.14 15.34 195 SER A O 1
ATOM 1568 N N . PHE A 1 199 ? -9.244 31.488 21.324 1.00 13.24 196 PHE A N 1
ATOM 1569 C CA . PHE A 1 199 ? -10.430 30.673 21.580 1.00 14.28 196 PHE A CA 1
ATOM 1570 C C . PHE A 1 199 ? -10.621 30.603 23.104 1.00 14.39 196 PHE A C 1
ATOM 1571 O O . PHE A 1 199 ? -11.713 30.824 23.609 1.00 13.56 196 PHE A O 1
ATOM 1579 N N . ALA A 1 200 ? -9.543 30.322 23.836 1.00 13.41 197 ALA A N 1
ATOM 1580 C CA . ALA A 1 200 ? -9.623 30.174 25.291 1.00 14.08 197 ALA A CA 1
ATOM 1581 C C . ALA A 1 200 ? -10.122 31.435 25.976 1.00 15.50 197 ALA A C 1
ATOM 1582 O O . ALA A 1 200 ? -10.962 31.375 26.875 1.00 14.39 197 ALA A O 1
ATOM 1584 N N . ARG A 1 201 ? -9.577 32.590 25.584 1.00 13.95 198 ARG A N 1
ATOM 1585 C CA . ARG A 1 201 ? -9.987 33.838 26.206 1.00 12.81 198 ARG A CA 1
ATOM 1586 C C . ARG A 1 201 ? -11.452 34.121 25.899 1.00 12.92 198 ARG A C 1
ATOM 1587 O O . ARG A 1 201 ? -12.175 34.621 26.752 1.00 16.72 198 ARG A O 1
ATOM 1595 N N . LYS A 1 202 ? -11.879 33.801 24.681 1.00 14.54 199 LYS A N 1
ATOM 1596 C CA . LYS A 1 202 ? -13.288 34.001 24.315 1.00 16.68 199 LYS A CA 1
ATOM 1597 C C . LYS A 1 202 ? -14.175 33.136 25.228 1.00 18.68 199 LYS A C 1
ATOM 1598 O O . LYS A 1 202 ? -15.159 33.612 25.795 1.00 19.65 199 LYS A O 1
ATOM 1604 N N . LEU A 1 203 ? -13.818 31.866 25.393 1.00 14.24 200 LEU A N 1
ATOM 1605 C CA . LEU 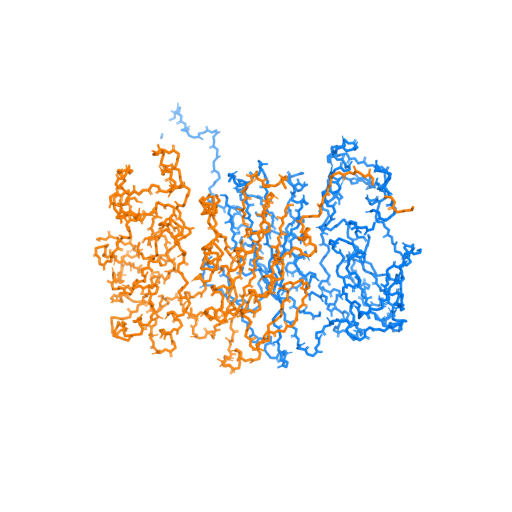A 1 203 ? -14.624 30.969 26.228 1.00 12.78 200 LEU A CA 1
ATOM 1606 C C . LEU A 1 203 ? -14.679 31.374 27.707 1.00 14.89 200 LEU A C 1
ATOM 1607 O O . LEU A 1 203 ? -15.752 31.401 28.315 1.00 18.13 200 LEU A O 1
ATOM 1612 N N . PHE A 1 204 ? -13.533 31.670 28.300 1.00 13.99 201 PHE A N 1
ATOM 1613 C CA . PHE A 1 204 ? -13.520 31.913 29.746 1.00 15.84 201 PHE A CA 1
ATOM 1614 C C . PHE A 1 204 ? -14.007 33.291 30.127 1.00 18.22 201 PHE A C 1
ATOM 1615 O O . PHE A 1 204 ? -14.756 33.443 31.083 1.00 16.97 201 PHE A O 1
ATOM 1623 N N . PHE A 1 205 ? -13.551 34.305 29.400 1.00 14.47 202 PHE A N 1
ATOM 1624 C CA . PHE A 1 205 ? -13.771 35.664 29.842 1.00 16.99 202 PHE A CA 1
ATOM 1625 C C . PHE A 1 205 ? -14.975 36.317 29.168 1.00 22.99 202 PHE A C 1
ATOM 1626 O O . PHE A 1 205 ? -15.522 37.281 29.689 1.00 26.98 202 PHE A O 1
ATOM 1634 N N . ASP A 1 206 ? -15.408 35.781 28.030 1.00 23.47 203 ASP A N 1
ATOM 1635 C CA . ASP A 1 206 ? -16.601 36.314 27.361 1.00 23.17 203 ASP A CA 1
ATOM 1636 C C . ASP A 1 206 ? -17.816 35.395 27.546 1.00 26.27 203 ASP A C 1
ATOM 1637 O O . ASP A 1 206 ? -18.824 35.805 28.116 1.00 31.37 203 ASP A O 1
ATOM 1642 N N . VAL A 1 207 ? -17.724 34.158 27.072 1.00 18.33 204 VAL A N 1
ATOM 1643 C CA . VAL A 1 207 ? -18.846 33.229 27.182 1.00 19.14 204 VAL A CA 1
ATOM 1644 C C . VAL A 1 207 ? -19.197 32.908 28.648 1.00 23.18 204 VAL A C 1
ATOM 1645 O O . VAL A 1 207 ? -20.339 33.090 29.076 1.00 22.73 204 VAL A O 1
ATOM 1649 N N . ALA A 1 208 ? -18.224 32.430 29.417 1.00 17.59 205 ALA A N 1
ATOM 1650 C CA . ALA A 1 208 ? -18.469 32.050 30.811 1.00 19.05 205 ALA A CA 1
ATOM 1651 C C . ALA A 1 208 ? -18.486 33.259 31.731 1.00 22.00 205 ALA A C 1
ATOM 1652 O O . ALA A 1 208 ? -19.026 33.212 32.842 1.00 19.11 205 ALA A O 1
ATOM 1654 N N . GLY A 1 209 ? -17.866 34.341 31.282 1.00 19.99 206 GLY A N 1
ATOM 1655 C CA . GLY A 1 209 ? -17.769 35.532 32.099 1.00 19.39 206 GLY A CA 1
ATOM 1656 C C . GLY A 1 209 ? -16.974 35.336 33.375 1.00 23.51 206 GLY A C 1
ATOM 1657 O O . GLY A 1 209 ? -17.207 36.041 34.348 1.00 24.71 206 GLY A O 1
ATOM 1658 N N . ASN A 1 210 ? -16.041 34.383 33.398 1.00 20.71 207 ASN A N 1
ATOM 1659 C CA . ASN A 1 210 ? -15.202 34.220 34.589 1.00 15.33 207 ASN A CA 1
ATOM 1660 C C . ASN A 1 210 ? -14.163 35.323 34.756 1.00 15.25 207 ASN A C 1
ATOM 1661 O O . ASN A 1 210 ? -13.839 36.037 33.809 1.00 19.41 207 ASN A O 1
ATOM 1666 N N A LYS A 1 211 ? -13.630 35.446 35.965 0.52 18.97 208 LYS A N 1
ATOM 1667 N N B LYS A 1 211 ? -13.649 35.440 35.978 0.48 18.92 208 LYS A N 1
ATOM 1668 C CA A LYS A 1 211 ? -12.416 36.221 36.181 0.52 20.04 208 LYS A CA 1
ATOM 1669 C CA B LYS A 1 211 ? -12.431 36.191 36.260 0.48 20.58 208 LYS A CA 1
ATOM 1670 C C A LYS A 1 211 ? -11.258 35.241 36.330 0.52 17.35 208 LYS A C 1
ATOM 1671 C C B LYS A 1 211 ? -11.274 35.198 36.182 0.48 17.35 208 LYS A C 1
ATOM 1672 O O A LYS A 1 211 ? -11.455 34.091 36.736 0.52 14.71 208 LYS A O 1
ATOM 1673 O O B LYS A 1 211 ? -11.486 33.989 36.295 0.48 15.18 208 LYS A O 1
ATOM 1684 N N . HIS A 1 212 ? -10.054 35.694 35.998 1.00 19.03 209 HIS A N 1
ATOM 1685 C CA . HIS A 1 212 ? -8.898 34.800 35.966 1.00 17.31 209 HIS A CA 1
ATOM 1686 C C . HIS A 1 212 ? -8.622 34.163 37.321 1.00 17.56 209 HIS A C 1
ATOM 1687 O O . HIS A 1 212 ? -7.960 33.121 37.401 1.00 15.42 209 HIS A O 1
ATOM 1694 N N . THR A 1 213 ? -9.127 34.786 38.386 1.00 15.66 210 THR A N 1
ATOM 1695 C CA . THR A 1 213 ? -8.955 34.272 39.737 1.00 18.35 210 THR A CA 1
ATOM 1696 C C . THR A 1 213 ? -9.955 33.184 40.139 1.00 16.39 210 THR A C 1
ATOM 1697 O O . THR A 1 213 ? -9.809 32.587 41.207 1.00 17.21 210 THR A O 1
ATOM 1701 N N . ASP A 1 214 ? -10.959 32.939 39.297 1.00 15.91 211 ASP A N 1
ATOM 1702 C CA . ASP A 1 214 ? -11.958 31.888 39.557 1.00 12.69 211 ASP A CA 1
ATOM 1703 C C . ASP A 1 214 ? -11.340 30.514 39.319 1.00 16.47 211 ASP A C 1
ATOM 1704 O O . ASP A 1 214 ? -10.297 30.392 38.672 1.00 16.04 211 ASP A O 1
ATOM 1709 N N . THR A 1 215 ? -12.002 29.473 39.802 1.00 14.07 212 THR A N 1
ATOM 1710 C CA . THR A 1 215 ? -11.597 28.123 39.468 1.00 14.70 212 THR A CA 1
ATOM 1711 C C . THR A 1 215 ? -12.836 27.238 39.338 1.00 15.91 212 THR A C 1
ATOM 1712 O O . THR A 1 215 ? -13.953 27.695 39.548 1.00 16.05 212 THR A O 1
ATOM 1716 N N . TYR A 1 216 ? -12.621 25.998 38.922 1.00 15.83 213 TYR A N 1
ATOM 1717 C CA . TYR A 1 216 ? -13.692 24.998 38.805 1.00 14.12 213 TYR A CA 1
ATOM 1718 C C . TYR A 1 216 ? -13.184 23.736 39.477 1.00 12.58 213 TYR A C 1
ATOM 1719 O O . TYR A 1 216 ? -11.987 23.499 39.502 1.00 14.20 213 TYR A O 1
ATOM 1728 N N . PRO A 1 217 ? -14.086 22.888 39.995 1.00 15.16 214 PRO A N 1
ATOM 1729 C CA . PRO A 1 217 ? -13.634 21.659 40.657 1.00 14.12 214 PRO A CA 1
ATOM 1730 C C . PRO A 1 217 ? -12.683 20.833 39.805 1.00 15.82 214 PRO A C 1
ATOM 1731 O O . PRO A 1 217 ? -11.742 20.266 40.342 1.00 18.91 214 PRO A O 1
ATOM 1735 N N . GLU A 1 218 ? -12.891 20.783 38.493 1.00 14.10 215 GLU A N 1
ATOM 1736 C CA . GLU A 1 218 ? -12.034 19.932 37.666 1.00 12.48 215 GLU A CA 1
ATOM 1737 C C . GLU A 1 218 ? -10.621 20.500 37.427 1.00 16.60 215 GLU A C 1
ATOM 1738 O O . GLU A 1 218 ? -9.744 19.777 36.922 1.00 17.99 215 GLU A O 1
ATOM 1744 N N . LEU A 1 219 ? -10.391 21.766 37.774 1.00 14.01 216 LEU A N 1
ATOM 1745 C CA . LEU A 1 219 ? -9.045 22.348 37.643 1.00 14.57 216 LEU A CA 1
ATOM 1746 C C . LEU A 1 219 ? -8.227 22.083 38.903 1.00 24.72 216 LEU A C 1
ATOM 1747 O O . LEU A 1 219 ? -7.091 22.548 39.029 1.00 27.01 216 LEU A O 1
ATOM 1752 N N A GLU A 1 220 ? -8.793 21.327 39.837 0.69 24.06 217 GLU A N 1
ATOM 1753 N N B GLU A 1 220 ? -8.854 21.369 39.833 0.31 25.05 217 GLU A N 1
ATOM 1754 C CA A GLU A 1 220 ? -8.034 20.867 41.003 0.69 28.48 217 GLU A CA 1
ATOM 1755 C CA B GLU A 1 220 ? -8.293 21.124 41.152 0.31 26.92 217 GLU A CA 1
ATOM 1756 C C A GLU A 1 220 ? -7.359 21.999 41.783 0.69 25.29 217 GLU A C 1
ATOM 1757 C C B GLU A 1 220 ? -8.163 22.430 41.918 0.31 25.79 217 GLU A C 1
ATOM 1758 O O A GLU A 1 220 ? -6.162 21.931 42.084 0.69 28.57 217 GLU A O 1
ATOM 1759 O O B GLU A 1 220 ? -9.113 23.207 42.010 0.31 25.68 217 GLU A O 1
ATOM 1770 N N A GLY A 1 221 ? -8.135 23.033 42.088 0.69 27.18 218 GLY A N 1
ATOM 1771 N N B GLY A 1 221 ? -6.988 22.684 42.466 0.31 25.22 218 GLY A N 1
ATOM 1772 C CA A GLY A 1 221 ? -7.693 24.114 42.950 0.69 27.91 218 GLY A CA 1
ATOM 1773 C CA B GLY A 1 221 ? -6.816 23.881 43.258 0.31 25.98 218 GLY A CA 1
ATOM 1774 C C A GLY A 1 221 ? -7.110 25.308 42.227 0.69 21.78 218 GLY A C 1
ATOM 1775 C C B GLY A 1 221 ? -6.406 25.113 42.478 0.31 20.97 218 GLY A C 1
ATOM 1776 O O A GLY A 1 221 ? -7.314 26.454 42.648 0.69 20.99 218 GLY A O 1
ATOM 1777 O O B GLY A 1 221 ? -6.120 26.141 43.089 0.31 15.54 218 GLY A O 1
ATOM 1778 N N . LYS A 1 222 ? -6.381 25.041 41.145 1.00 19.89 219 LYS A N 1
ATOM 1779 C CA . LYS A 1 222 ? -5.694 26.100 40.391 1.00 15.34 219 LYS A CA 1
ATOM 1780 C C . LYS A 1 222 ? -6.609 27.107 39.718 1.00 11.70 219 LYS A C 1
ATOM 1781 O O . LYS A 1 222 ? -7.650 26.749 39.166 1.00 14.63 219 LYS A O 1
ATOM 1787 N N . THR A 1 223 ? -6.217 28.382 39.763 1.00 11.91 220 THR A N 1
ATOM 1788 C CA . THR A 1 223 ? -7.050 29.398 39.112 1.00 11.80 220 THR A CA 1
ATOM 1789 C C . THR A 1 223 ? -7.007 29.227 37.595 1.00 12.54 220 THR A C 1
ATOM 1790 O O . THR A 1 223 ? -6.080 28.641 37.058 1.00 12.85 220 THR A O 1
ATOM 1794 N N . ILE A 1 224 ? -8.021 29.739 36.916 1.00 11.49 221 ILE A N 1
ATOM 1795 C CA . ILE A 1 224 ? -8.043 29.710 35.453 1.00 11.05 221 ILE A CA 1
ATOM 1796 C C . ILE A 1 224 ? -6.777 30.368 34.918 1.00 15.20 221 ILE A C 1
ATOM 1797 O O . ILE A 1 224 ? -6.141 29.836 34.008 1.00 13.85 221 ILE A O 1
ATOM 1802 N N . GLY A 1 225 ? -6.419 31.526 35.479 1.00 12.80 222 GLY A N 1
ATOM 1803 C CA . GLY A 1 225 ? -5.223 32.217 35.024 1.00 12.49 222 GLY A CA 1
ATOM 1804 C C . GLY A 1 225 ? -3.973 31.350 35.130 1.00 12.44 222 GLY A C 1
ATOM 1805 O O . GLY A 1 225 ? -3.172 31.272 34.187 1.00 12.74 222 GLY A O 1
ATOM 1806 N N . ASP A 1 226 ? -3.782 30.721 36.281 1.00 11.84 223 ASP A N 1
ATOM 1807 C CA . ASP A 1 226 ? -2.589 29.900 36.492 1.00 12.85 223 ASP A CA 1
ATOM 1808 C C . ASP A 1 226 ? -2.562 28.658 35.598 1.00 11.43 223 ASP A C 1
ATOM 1809 O O . ASP A 1 226 ? -1.502 28.282 35.097 1.00 14.03 223 ASP A O 1
ATOM 1814 N N . VAL A 1 227 ? -3.710 28.012 35.407 1.00 10.77 224 VAL A N 1
ATOM 1815 C CA . VAL A 1 227 ? -3.772 26.890 34.471 1.00 10.55 224 VAL A CA 1
ATOM 1816 C C . VAL A 1 227 ? -3.408 27.336 33.063 1.00 12.79 224 VAL A C 1
ATOM 1817 O O . VAL A 1 227 ? -2.624 26.687 32.381 1.00 12.83 224 VAL A O 1
ATOM 1821 N N . LEU A 1 228 ? -3.975 28.451 32.634 1.00 9.91 225 LEU A N 1
ATOM 1822 C CA . LEU A 1 228 ? -3.672 28.976 31.305 1.00 12.40 225 LEU A CA 1
ATOM 1823 C C . LEU A 1 228 ? -2.225 29.368 31.164 1.00 12.02 225 LEU A C 1
ATOM 1824 O O . LEU A 1 228 ? -1.674 29.264 30.071 1.00 14.15 225 LEU A O 1
ATOM 1829 N N . LEU A 1 229 ? -1.597 29.811 32.255 1.00 12.40 226 LEU A N 1
ATOM 1830 C CA . LEU A 1 229 ? -0.219 30.306 32.152 1.00 12.18 226 LEU A CA 1
ATOM 1831 C C . LEU A 1 229 ? 0.886 29.264 32.358 1.00 13.23 226 LEU A C 1
ATOM 1832 O O . LEU A 1 229 ? 2.077 29.625 32.337 1.00 14.56 226 LEU A O 1
ATOM 1837 N N . GLU A 1 230 ? 0.535 27.985 32.532 1.00 10.71 227 GLU A N 1
ATOM 1838 C CA . GLU A 1 230 ? 1.589 26.971 32.658 1.00 10.30 227 GLU A CA 1
ATOM 1839 C C . GLU A 1 230 ? 2.457 26.999 31.403 1.00 11.56 227 GLU A C 1
ATOM 1840 O O . GLU A 1 230 ? 1.950 27.155 30.288 1.00 14.31 227 GLU A O 1
ATOM 1846 N N . PRO A 1 231 ? 3.773 26.859 31.579 1.00 12.17 228 PRO A N 1
ATOM 1847 C CA . PRO A 1 231 ? 4.640 27.140 30.433 1.00 13.21 228 PRO A CA 1
ATOM 1848 C C . PRO A 1 231 ? 4.693 26.009 29.401 1.00 14.53 228 PRO A C 1
ATOM 1849 O O . PRO A 1 231 ? 4.624 24.834 29.739 1.00 13.89 228 PRO A O 1
ATOM 1853 N N . HIS A 1 232 ? 4.833 26.403 28.145 1.00 11.52 229 HIS A N 1
ATOM 1854 C CA . HIS A 1 232 ? 5.033 25.493 27.010 1.00 13.88 229 HIS A CA 1
ATOM 1855 C C . HIS A 1 232 ? 6.236 24.606 27.334 1.00 12.23 229 HIS A C 1
ATOM 1856 O O . HIS A 1 232 ? 7.324 25.098 27.648 1.00 13.25 229 HIS A O 1
ATOM 1863 N N . ILE A 1 233 ? 6.039 23.300 27.299 1.00 9.06 230 ILE A N 1
ATOM 1864 C CA . ILE A 1 233 ? 7.122 22.382 27.657 1.00 10.38 230 ILE A CA 1
ATOM 1865 C C . ILE A 1 233 ? 8.261 22.458 26.650 1.00 11.08 230 ILE A C 1
ATOM 1866 O O . ILE A 1 233 ? 8.032 22.539 25.443 1.00 10.99 230 ILE A O 1
ATOM 1871 N N . ASN A 1 234 ? 9.490 22.427 27.157 1.00 12.43 231 ASN A N 1
ATOM 1872 C CA . ASN A 1 234 ? 10.682 22.382 26.297 1.00 11.33 231 ASN A CA 1
ATOM 1873 C C . ASN A 1 234 ? 11.101 20.926 26.080 1.00 13.14 231 ASN A C 1
ATOM 1874 O O . ASN A 1 234 ? 11.547 20.273 27.020 1.00 13.22 231 ASN A O 1
ATOM 1879 N N . TYR A 1 235 ? 10.958 20.421 24.854 1.00 11.66 232 TYR A N 1
ATOM 1880 C CA . TYR A 1 235 ? 11.219 19.000 24.578 1.00 11.51 232 TYR A CA 1
ATOM 1881 C C . TYR A 1 235 ? 12.669 18.696 24.207 1.00 10.04 232 TYR A C 1
ATOM 1882 O O . TYR A 1 235 ? 13.007 17.558 23.891 1.00 11.78 232 TYR A O 1
ATOM 1891 N N . THR A 1 236 ? 13.528 19.712 24.254 1.00 10.39 233 THR A N 1
ATOM 1892 C CA . THR A 1 236 ? 14.896 19.548 23.804 1.00 9.76 233 THR A CA 1
ATOM 1893 C C . THR A 1 236 ? 15.598 18.351 24.438 1.00 10.95 233 THR A C 1
ATOM 1894 O O . THR A 1 236 ? 16.161 17.505 23.747 1.00 11.17 233 THR A O 1
ATOM 1898 N N . ASN A 1 237 ? 15.551 18.288 25.761 1.00 11.56 234 ASN A N 1
ATOM 1899 C CA . ASN A 1 237 ? 16.355 17.298 26.466 1.00 12.07 234 ASN A CA 1
ATOM 1900 C C . ASN A 1 237 ? 15.891 15.865 26.260 1.00 12.48 234 ASN A C 1
ATOM 1901 O O . ASN A 1 237 ? 16.717 14.960 26.086 1.00 11.12 234 ASN A O 1
ATOM 1906 N N . ILE A 1 238 ? 14.579 15.641 26.277 1.00 11.77 235 ILE A N 1
ATOM 1907 C CA . ILE A 1 238 ? 14.099 14.275 26.113 1.00 10.81 235 ILE A CA 1
ATOM 1908 C C . ILE A 1 238 ? 14.346 13.789 24.686 1.00 11.13 235 ILE A C 1
ATOM 1909 O O . ILE A 1 238 ? 14.723 12.624 24.472 1.00 11.94 235 ILE A O 1
ATOM 1914 N N . ILE A 1 239 ? 14.158 14.677 23.702 1.00 11.32 236 ILE A N 1
ATOM 1915 C CA . ILE A 1 239 ? 14.413 14.276 22.319 1.00 11.56 236 ILE A CA 1
ATOM 1916 C C . ILE A 1 239 ? 15.914 13.988 22.123 1.00 12.22 236 ILE A C 1
ATOM 1917 O O . ILE A 1 239 ? 16.284 12.995 21.499 1.00 11.30 236 ILE A O 1
ATOM 1922 N N . HIS A 1 240 ? 16.778 14.836 22.672 1.00 14.45 237 HIS A N 1
ATOM 1923 C CA . HIS A 1 240 ? 18.229 14.565 22.609 1.00 17.97 237 HIS A CA 1
ATOM 1924 C C . HIS A 1 240 ? 18.597 13.240 23.276 1.00 13.95 237 HIS A C 1
ATOM 1925 O O . HIS A 1 240 ? 19.447 12.502 22.773 1.00 14.95 237 HIS A O 1
ATOM 1932 N N . ASP A 1 241 ? 17.943 12.934 24.389 1.00 12.54 238 ASP A N 1
ATOM 1933 C CA . ASP A 1 241 ? 18.172 11.678 25.116 1.00 12.53 238 ASP A CA 1
ATOM 1934 C C . ASP A 1 241 ? 17.820 10.493 24.210 1.00 16.63 238 ASP A C 1
ATOM 1935 O O . ASP A 1 241 ? 18.592 9.549 24.096 1.00 14.25 238 ASP A O 1
ATOM 1940 N N . PHE A 1 242 ? 16.653 10.550 23.574 1.00 13.19 239 PHE A N 1
ATOM 1941 C CA . PHE A 1 242 ? 16.229 9.505 22.658 1.00 12.99 239 PHE A CA 1
ATOM 1942 C C . PHE A 1 242 ? 17.258 9.335 21.529 1.00 14.50 239 PHE A C 1
ATOM 1943 O O . PHE A 1 242 ? 17.684 8.222 21.230 1.00 15.06 239 PHE A O 1
ATOM 1951 N N . LEU A 1 243 ? 17.628 10.441 20.885 1.00 12.91 240 LEU A N 1
ATOM 1952 C CA . LEU A 1 243 ? 18.476 10.376 19.684 1.00 15.30 240 LEU A CA 1
ATOM 1953 C C . LEU A 1 243 ? 19.899 9.924 20.030 1.00 17.41 240 LEU A C 1
ATOM 1954 O O . LEU A 1 243 ? 20.509 9.107 19.329 1.00 17.54 240 LEU A O 1
ATOM 1959 N N . ASP A 1 244 ? 20.407 10.429 21.145 1.00 17.27 241 ASP A N 1
ATOM 1960 C CA . ASP A 1 244 ? 21.760 10.098 21.578 1.00 17.16 241 ASP A CA 1
ATOM 1961 C C . ASP A 1 244 ? 21.867 8.634 21.994 1.00 20.61 241 ASP A C 1
ATOM 1962 O O . ASP A 1 244 ? 22.953 8.062 21.998 1.00 23.76 241 ASP A O 1
ATOM 1967 N N . ASN A 1 245 ? 20.748 8.032 22.372 1.00 16.84 242 ASN A N 1
ATOM 1968 C CA . ASN A 1 245 ? 20.773 6.667 22.866 1.00 17.23 242 ASN A CA 1
ATOM 1969 C C . ASN A 1 245 ? 20.149 5.685 21.891 1.00 20.24 242 ASN A C 1
ATOM 1970 O O . ASN A 1 245 ? 19.717 4.606 22.260 1.00 26.16 242 ASN A O 1
ATOM 1975 N N . GLY A 1 246 ? 20.122 6.075 20.625 1.00 20.26 243 GLY A N 1
ATOM 1976 C CA . GLY A 1 246 ? 19.874 5.114 19.573 1.00 24.12 243 GLY A CA 1
ATOM 1977 C C . GLY A 1 246 ? 18.432 4.907 19.160 1.00 22.53 243 GLY A C 1
ATOM 1978 O O . GLY A 1 246 ? 18.148 4.013 18.362 1.00 26.80 243 GLY A O 1
ATOM 1979 N N . VAL A 1 247 ? 17.512 5.718 19.671 1.00 15.92 244 VAL A N 1
ATOM 1980 C CA . VAL A 1 247 ? 16.131 5.597 19.207 1.00 14.52 244 VAL A CA 1
ATOM 1981 C C . VAL A 1 247 ? 16.073 6.046 17.746 1.00 13.68 244 VAL A C 1
ATOM 1982 O O . VAL A 1 247 ? 16.495 7.153 17.406 1.00 15.18 244 VAL A O 1
ATOM 1986 N N . ASP A 1 248 ? 15.527 5.188 16.897 1.00 12.52 245 ASP A N 1
ATOM 1987 C CA A ASP A 1 248 ? 15.427 5.452 15.460 0.67 15.08 245 ASP A CA 1
ATOM 1988 C CA B ASP A 1 248 ? 15.433 5.462 15.467 0.33 14.54 245 ASP A CA 1
ATOM 1989 C C . ASP A 1 248 ? 14.171 6.269 15.162 1.00 15.21 245 ASP A C 1
ATOM 1990 O O . ASP A 1 248 ? 13.133 5.710 14.791 1.00 16.62 245 ASP A O 1
ATOM 1999 N N . ILE A 1 249 ? 14.256 7.580 15.342 1.00 13.29 246 ILE A N 1
ATOM 2000 C CA . ILE A 1 249 ? 13.096 8.460 15.112 1.00 11.00 246 ILE A CA 1
ATOM 2001 C C . ILE A 1 249 ? 13.010 8.786 13.623 1.00 12.87 246 ILE A C 1
ATOM 2002 O O . ILE A 1 249 ? 13.979 9.280 13.021 1.00 14.16 246 ILE A O 1
ATOM 2007 N N A LYS A 1 250 ? 11.850 8.511 13.032 0.58 10.76 247 LYS A N 1
ATOM 2008 N N B LYS A 1 250 ? 11.857 8.483 13.032 0.42 10.67 247 LYS A N 1
ATOM 2009 C CA A LYS A 1 250 ? 11.637 8.723 11.603 0.58 9.94 247 LYS A CA 1
ATOM 2010 C CA B LYS A 1 250 ? 11.625 8.710 11.610 0.42 10.32 247 LYS A CA 1
ATOM 2011 C C A LYS A 1 250 ? 10.958 10.048 11.275 0.58 11.71 247 LYS A C 1
ATOM 2012 C C B LYS A 1 250 ? 11.069 10.104 11.324 0.42 11.98 247 LYS A C 1
ATOM 2013 O O A LYS A 1 250 ? 11.028 10.520 10.142 0.58 11.31 247 LYS A O 1
ATOM 2014 O O B LYS A 1 250 ? 11.342 10.683 10.274 0.42 11.14 247 LYS A O 1
ATOM 2025 N N . GLY A 1 251 ? 10.300 10.652 12.258 1.00 11.56 248 GLY A N 1
ATOM 2026 C CA . GLY A 1 251 ? 9.736 11.983 12.056 1.00 10.65 248 GLY A CA 1
ATOM 2027 C C . GLY A 1 251 ? 9.164 12.509 13.358 1.00 10.84 248 GLY A C 1
ATOM 2028 O O . GLY A 1 251 ? 8.895 11.725 14.272 1.00 11.00 248 GLY A O 1
ATOM 2037 N N . ALA A 1 253 ? 6.397 15.795 14.894 1.00 10.44 250 ALA A N 1
ATOM 2038 C CA . ALA A 1 253 ? 5.547 16.945 14.645 1.00 11.39 250 ALA A CA 1
ATOM 2039 C C . ALA A 1 253 ? 5.228 17.644 15.974 1.00 10.23 250 ALA A C 1
ATOM 2040 O O . ALA A 1 253 ? 4.642 17.060 16.904 1.00 12.77 250 ALA A O 1
ATOM 2042 N N . HIS A 1 254 ? 5.629 18.904 16.045 1.00 10.76 251 HIS A N 1
ATOM 2043 C CA . HIS A 1 254 ? 5.362 19.742 17.205 1.00 11.68 251 HIS A CA 1
ATOM 2044 C C . HIS A 1 254 ? 3.919 20.258 17.063 1.00 13.21 251 HIS A C 1
ATOM 2045 O O . HIS A 1 254 ? 3.552 20.822 16.023 1.00 13.91 251 HIS A O 1
ATOM 2052 N N . ILE A 1 255 ? 3.093 20.018 18.082 1.00 9.52 252 ILE A N 1
ATOM 2053 C CA . ILE A 1 255 ? 1.651 20.216 17.952 1.00 10.35 252 ILE A CA 1
ATOM 2054 C C . ILE A 1 255 ? 1.306 21.649 18.349 1.00 12.00 252 ILE A C 1
ATOM 2055 O O . ILE A 1 255 ? 1.203 21.970 19.536 1.00 13.45 252 ILE A O 1
ATOM 2060 N N . THR A 1 256 ? 1.213 22.514 17.342 1.00 12.29 253 THR A N 1
ATOM 2061 C CA . THR A 1 256 ? 1.031 23.953 17.566 1.00 11.71 253 THR A CA 1
ATOM 2062 C C . THR A 1 256 ? -0.254 24.393 16.874 1.00 9.06 253 THR A C 1
ATOM 2063 O O . THR A 1 256 ? -1.287 23.750 17.041 1.00 12.78 253 THR A O 1
ATOM 2067 N N . GLY A 1 257 ? -0.192 25.457 16.083 1.00 11.75 254 GLY A N 1
ATOM 2068 C CA . GLY A 1 257 ? -1.393 25.980 15.448 1.00 15.01 254 GLY A CA 1
ATOM 2069 C C . GLY A 1 257 ? -2.037 24.918 14.579 1.00 13.00 254 GLY A C 1
ATOM 2070 O O . GLY A 1 257 ? -1.373 24.269 13.782 1.00 13.52 254 GLY A O 1
ATOM 2071 N N . GLY A 1 258 ? -3.333 24.702 14.760 1.00 10.98 255 GLY A N 1
ATOM 2072 C CA . GLY A 1 258 ? -4.023 23.724 13.923 1.00 13.24 255 GLY A CA 1
ATOM 2073 C C . GLY A 1 258 ? -4.034 22.323 14.520 1.00 14.85 255 GLY A C 1
ATOM 2074 O O . GLY A 1 258 ? -4.645 21.418 13.949 1.00 13.36 255 GLY A O 1
ATOM 2075 N N . GLY A 1 259 ? -3.351 22.149 15.655 1.00 14.50 256 GLY A N 1
ATOM 2076 C CA . GLY A 1 259 ? -3.368 20.885 16.381 1.00 12.38 256 GLY A CA 1
ATOM 2077 C C . GLY A 1 259 ? -2.843 19.679 15.613 1.00 13.11 256 GLY A C 1
ATOM 2078 O O . GLY A 1 259 ? -2.013 19.818 14.699 1.00 14.76 256 GLY A O 1
ATOM 2079 N N . PHE A 1 260 ? -3.336 18.488 15.972 1.00 12.33 257 PHE A N 1
ATOM 2080 C CA . PHE A 1 260 ? -2.924 17.256 15.287 1.00 11.30 257 PHE A CA 1
ATOM 2081 C C . PHE A 1 260 ? -3.236 17.360 13.791 1.00 12.38 257 PHE A C 1
ATOM 2082 O O . PHE A 1 260 ? -2.492 16.857 12.930 1.00 14.31 257 PHE A O 1
ATOM 2090 N N . ILE A 1 261 ? -4.390 17.959 13.501 1.00 13.73 258 ILE A N 1
ATOM 2091 C CA . ILE A 1 261 ? -4.961 17.955 12.150 1.00 15.66 258 ILE A CA 1
ATOM 2092 C C . ILE A 1 261 ? -4.066 18.653 11.139 1.00 18.44 258 ILE A C 1
ATOM 2093 O O . ILE A 1 261 ? -3.867 18.166 10.017 1.00 16.92 258 ILE A O 1
ATOM 2098 N N . GLU A 1 262 ? -3.509 19.786 11.540 1.00 12.84 259 GLU A N 1
ATOM 2099 C CA . GLU A 1 262 ? -2.597 20.523 10.677 1.00 16.89 259 GLU A CA 1
ATOM 2100 C C . GLU A 1 262 ? -1.191 19.946 10.700 1.00 18.28 259 GLU A C 1
ATOM 2101 O O . GLU A 1 262 ? -0.547 19.808 9.653 1.00 16.94 259 GLU A O 1
ATOM 2107 N N . ASN A 1 263 ? -0.706 19.615 11.890 1.00 12.73 260 ASN A N 1
ATOM 2108 C CA . ASN A 1 263 ? 0.724 19.368 12.063 1.00 12.19 260 ASN A CA 1
ATOM 2109 C C . ASN A 1 263 ? 1.237 17.966 11.764 1.00 13.55 260 ASN A C 1
ATOM 2110 O O . ASN A 1 263 ? 2.377 17.817 11.333 1.00 15.31 260 ASN A O 1
ATOM 2115 N N . ILE A 1 264 ? 0.408 16.949 11.992 1.00 14.64 261 ILE A N 1
ATOM 2116 C CA . ILE A 1 264 ? 0.869 15.582 11.727 1.00 14.50 261 ILE A CA 1
ATOM 2117 C C . ILE A 1 264 ? 1.043 15.355 10.213 1.00 13.83 261 ILE A C 1
ATOM 2118 O O . ILE A 1 264 ? 2.093 14.880 9.775 1.00 16.56 261 ILE A O 1
ATOM 2123 N N . PRO A 1 265 ? 0.050 15.742 9.398 1.00 15.97 262 PRO A N 1
ATOM 2124 C CA . PRO A 1 265 ? 0.233 15.543 7.950 1.00 17.89 262 PRO A CA 1
ATOM 2125 C C . PRO A 1 265 ? 1.456 16.225 7.355 1.00 21.82 262 PRO A C 1
ATOM 2126 O O . PRO A 1 265 ? 2.005 15.718 6.375 1.00 18.65 262 PRO A O 1
ATOM 2130 N N . ARG A 1 266 ? 1.895 17.341 7.930 1.00 16.68 263 ARG A N 1
ATOM 2131 C CA . ARG A 1 266 ? 3.054 18.020 7.368 1.00 14.88 263 ARG A CA 1
ATOM 2132 C C . ARG A 1 266 ? 4.319 17.178 7.358 1.00 16.38 263 ARG A C 1
ATOM 2133 O O . ARG A 1 266 ? 5.185 17.385 6.507 1.00 17.90 263 ARG A O 1
ATOM 2141 N N . VAL A 1 267 ? 4.454 16.242 8.294 1.00 13.45 264 VAL A N 1
ATOM 2142 C CA . VAL A 1 267 ? 5.680 15.449 8.352 1.00 13.77 264 VAL A CA 1
ATOM 2143 C C . VAL A 1 267 ? 5.507 14.081 7.685 1.00 15.35 264 VAL A C 1
ATOM 2144 O O . VAL A 1 267 ? 6.461 13.303 7.577 1.00 18.46 264 VAL A O 1
ATOM 2148 N N . LEU A 1 268 ? 4.293 13.781 7.233 1.00 16.47 265 LEU A N 1
ATOM 2149 C CA . LEU A 1 268 ? 4.053 12.517 6.527 1.00 14.24 265 LEU A CA 1
ATOM 2150 C C . LEU A 1 268 ? 4.331 12.603 5.035 1.00 13.82 265 LEU A C 1
ATOM 2151 O O . LEU A 1 268 ? 3.902 13.551 4.383 1.00 16.60 265 LEU A O 1
ATOM 2156 N N . PRO A 1 269 ? 5.023 11.598 4.485 1.00 14.73 266 PRO A N 1
ATOM 2157 C CA . PRO A 1 269 ? 5.138 11.501 3.028 1.00 14.90 266 PRO A CA 1
ATOM 2158 C C . PRO A 1 269 ? 3.755 11.602 2.407 1.00 17.98 266 PRO A C 1
ATOM 2159 O O . PRO A 1 269 ? 2.800 11.025 2.921 1.00 14.86 266 PRO A O 1
ATOM 2163 N N A GLN A 1 270 ? 3.660 12.332 1.299 0.44 19.87 267 GLN A N 1
ATOM 2164 N N B GLN A 1 270 ? 3.648 12.345 1.312 0.56 19.97 267 GLN A N 1
ATOM 2165 C CA A GLN A 1 270 ? 2.381 12.566 0.634 0.44 21.26 267 GLN A CA 1
ATOM 2166 C CA B GLN A 1 270 ? 2.343 12.623 0.728 0.56 21.21 267 GLN A CA 1
ATOM 2167 C C A GLN A 1 270 ? 1.603 11.271 0.428 0.44 17.65 267 GLN A C 1
ATOM 2168 C C B GLN A 1 270 ? 1.595 11.327 0.414 0.56 18.00 267 GLN A C 1
ATOM 2169 O O A GLN A 1 270 ? 2.128 10.298 -0.109 0.44 18.31 267 GLN A O 1
ATOM 2170 O O B GLN A 1 270 ? 2.135 10.414 -0.204 0.56 18.78 267 GLN A O 1
ATOM 2181 N N . GLY A 1 271 ? 0.347 11.250 0.858 1.00 16.94 268 GLY A N 1
ATOM 2182 C CA . GLY A 1 271 ? -0.453 10.053 0.672 1.00 15.65 268 GLY A CA 1
ATOM 2183 C C . GLY A 1 271 ? -0.661 9.269 1.950 1.00 15.95 268 GLY A C 1
ATOM 2184 O O . GLY A 1 271 ? -1.694 8.625 2.131 1.00 15.55 268 GLY A O 1
ATOM 2185 N N . LEU A 1 272 ? 0.330 9.287 2.838 1.00 11.76 269 LEU A N 1
ATOM 2186 C CA . LEU A 1 272 ? 0.170 8.547 4.084 1.00 10.39 269 LEU A CA 1
ATOM 2187 C C . LEU A 1 272 ? -0.795 9.280 5.000 1.00 12.83 269 LEU A C 1
ATOM 2188 O O . LEU A 1 272 ? -0.987 10.499 4.880 1.00 13.62 269 LEU A O 1
ATOM 2193 N N . GLY A 1 273 ? -1.424 8.526 5.895 1.00 12.10 270 GLY A N 1
ATOM 2194 C CA . GLY A 1 273 ? -2.321 9.101 6.875 1.00 10.44 270 GLY A CA 1
ATOM 2195 C C . GLY A 1 273 ? -1.928 8.652 8.273 1.00 11.49 270 GLY A C 1
ATOM 2196 O O . GLY A 1 273 ? -0.908 7.986 8.474 1.00 11.46 270 GLY A O 1
ATOM 2197 N N . ALA A 1 274 ? -2.746 9.035 9.242 1.00 11.38 271 ALA A N 1
ATOM 2198 C CA . ALA A 1 274 ? -2.512 8.659 10.637 1.00 10.29 271 ALA A CA 1
ATOM 2199 C C . ALA A 1 274 ? -3.823 8.298 11.288 1.00 13.80 271 ALA A C 1
ATOM 2200 O O . ALA A 1 274 ? -4.873 8.896 11.004 1.00 12.78 271 ALA A O 1
ATOM 2202 N N . GLN A 1 275 ? -3.774 7.274 12.131 1.00 12.05 272 GLN A N 1
ATOM 2203 C CA . GLN A 1 275 ? -4.911 6.926 12.945 1.00 11.85 272 GLN A CA 1
ATOM 2204 C C . GLN A 1 275 ? -4.494 7.189 14.393 1.00 15.00 272 GLN A C 1
ATOM 2205 O O . GLN A 1 275 ? -3.458 6.700 14.834 1.00 16.21 272 GLN A O 1
ATOM 2211 N N . ILE A 1 276 ? -5.273 8.002 15.103 1.00 12.37 273 ILE A N 1
ATOM 2212 C CA . ILE A 1 276 ? -4.949 8.408 16.476 1.00 14.36 273 ILE A CA 1
ATOM 2213 C C . ILE A 1 276 ? -6.031 7.893 17.408 1.00 14.72 273 ILE A C 1
ATOM 2214 O O . ILE A 1 276 ? -7.216 8.138 17.184 1.00 14.25 273 ILE A O 1
ATOM 2219 N N . ASP A 1 277 ? -5.622 7.175 18.454 1.00 12.57 274 ASP A N 1
ATOM 2220 C CA . ASP A 1 277 ? -6.541 6.687 19.465 1.00 13.96 274 ASP A CA 1
ATOM 2221 C C . ASP A 1 277 ? -6.649 7.749 20.538 1.00 12.33 274 ASP A C 1
ATOM 2222 O O . ASP A 1 277 ? -5.735 7.917 21.348 1.00 13.30 274 ASP A O 1
ATOM 2227 N N . LYS A 1 278 ? -7.749 8.504 20.517 1.00 13.91 275 LYS A N 1
ATOM 2228 C CA . LYS A 1 278 ? -7.849 9.693 21.346 1.00 12.66 275 LYS A CA 1
ATOM 2229 C C . LYS A 1 278 ? -7.871 9.338 22.826 1.00 11.34 275 LYS A C 1
ATOM 2230 O O . LYS A 1 278 ? -7.570 10.185 23.673 1.00 16.79 275 LYS A O 1
ATOM 2236 N N . ASP A 1 279 ? -8.233 8.094 23.145 1.00 11.16 276 ASP A N 1
ATOM 2237 C CA . ASP A 1 279 ? -8.286 7.717 24.568 1.00 11.09 276 ASP A CA 1
ATOM 2238 C C . ASP A 1 279 ? -7.006 7.040 25.055 1.00 12.87 276 ASP A C 1
ATOM 2239 O O . ASP A 1 279 ? -6.978 6.496 26.162 1.00 14.24 276 ASP A O 1
ATOM 2244 N N . SER A 1 280 ? -5.946 7.078 24.245 1.00 12.33 277 SER A N 1
ATOM 2245 C CA . SER A 1 280 ? -4.658 6.496 24.646 1.00 12.00 277 SER A CA 1
ATOM 2246 C C . SER A 1 280 ? -3.776 7.454 25.456 1.00 13.00 277 SER A C 1
ATOM 2247 O O . SER A 1 280 ? -2.735 7.035 25.969 1.00 13.85 277 SER A O 1
ATOM 2250 N N . PHE A 1 281 ? -4.179 8.726 25.546 1.00 11.55 278 PHE A N 1
ATOM 2251 C CA . PHE A 1 281 ? -3.414 9.731 26.283 1.00 11.38 278 PHE A CA 1
ATOM 2252 C C . PHE A 1 281 ? -4.386 10.574 27.102 1.00 14.00 278 PHE A C 1
ATOM 2253 O O . PHE A 1 281 ? -5.549 10.742 26.717 1.00 13.22 278 PHE A O 1
ATOM 2261 N N . ALA A 1 282 ? -3.922 11.118 28.217 1.00 12.18 279 ALA A N 1
ATOM 2262 C CA . ALA A 1 282 ? -4.784 11.958 29.026 1.00 13.88 279 ALA A CA 1
ATOM 2263 C C . ALA A 1 282 ? -4.986 13.319 28.358 1.00 15.91 279 ALA A C 1
ATOM 2264 O O . ALA A 1 282 ? -4.050 13.888 27.787 1.00 12.99 279 ALA A O 1
ATOM 2266 N N . THR A 1 283 ? -6.212 13.830 28.434 1.00 13.04 280 THR A N 1
ATOM 2267 C CA . THR A 1 283 ? -6.495 15.205 28.017 1.00 10.02 280 THR A CA 1
ATOM 2268 C C . THR A 1 283 ? -6.709 16.023 29.306 1.00 11.64 280 THR A C 1
ATOM 2269 O O . THR A 1 283 ? -7.620 15.741 30.091 1.00 14.28 280 THR A O 1
ATOM 2273 N N . PRO A 1 284 ? -5.838 17.008 29.546 1.00 11.68 281 PRO A N 1
ATOM 2274 C CA . PRO A 1 284 ? -5.970 17.829 30.746 1.00 12.37 281 PRO A CA 1
ATOM 2275 C C . PRO A 1 284 ? -7.363 18.437 30.875 1.00 12.13 281 PRO A C 1
ATOM 2276 O O . PRO A 1 284 ? -8.044 18.782 29.891 1.00 12.50 281 PRO A O 1
ATOM 2280 N N . ALA A 1 285 ? -7.768 18.574 32.127 1.00 12.45 282 ALA A N 1
ATOM 2281 C CA . ALA A 1 285 ? -9.094 19.076 32.462 1.00 15.75 282 ALA A CA 1
ATOM 2282 C C . ALA A 1 285 ? -9.441 20.407 31.796 1.00 14.04 282 ALA A C 1
ATOM 2283 O O . ALA A 1 285 ? -10.589 20.636 31.447 1.00 14.56 282 ALA A O 1
ATOM 2285 N N . ILE A 1 286 ? -8.470 21.303 31.651 1.00 10.10 283 ILE A N 1
ATOM 2286 C CA A ILE A 1 286 ? -8.744 22.599 31.041 0.71 12.44 283 ILE A CA 1
ATOM 2287 C CA B ILE A 1 286 ? -8.757 22.596 31.041 0.29 12.27 283 ILE A CA 1
ATOM 2288 C C . ILE A 1 286 ? -9.423 22.446 29.662 1.00 12.64 283 ILE A C 1
ATOM 2289 O O . ILE A 1 286 ? -10.310 23.215 29.315 1.00 13.43 283 ILE A O 1
ATOM 2298 N N . PHE A 1 287 ? -9.015 21.450 28.882 1.00 12.55 284 PHE A N 1
ATOM 2299 C CA . PHE A 1 287 ? -9.642 21.246 27.566 1.00 11.75 284 PHE A CA 1
ATOM 2300 C C . PHE A 1 287 ? -11.076 20.741 27.709 1.00 11.44 284 PHE A C 1
ATOM 2301 O O . PHE A 1 287 ? -11.968 21.196 27.006 1.00 13.99 284 PHE A O 1
ATOM 2309 N N . LYS A 1 288 ? -11.296 19.812 28.641 1.00 12.22 285 LYS A N 1
ATOM 2310 C CA . LYS A 1 288 ? -12.649 19.292 28.876 1.00 13.78 285 LYS A CA 1
ATOM 2311 C C . LYS A 1 288 ? -13.567 20.402 29.390 1.00 17.16 285 LYS A C 1
ATOM 2312 O O . LYS A 1 288 ? -14.753 20.464 29.045 1.00 15.97 285 LYS A O 1
ATOM 2318 N N . LEU A 1 289 ? -13.007 21.278 30.215 1.00 13.50 286 LEU A N 1
ATOM 2319 C CA . LEU A 1 289 ? -13.770 22.407 30.742 1.00 12.35 286 LEU A CA 1
ATOM 2320 C C . LEU A 1 289 ? -14.176 23.375 29.626 1.00 16.93 286 LEU A C 1
ATOM 2321 O O . LEU A 1 289 ? -15.332 23.798 29.555 1.00 12.27 286 LEU A O 1
ATOM 2334 N N A GLN A 1 291 ? -14.465 22.684 26.457 0.45 9.93 288 GLN A N 1
ATOM 2335 N N B GLN A 1 291 ? -14.448 22.684 26.462 0.55 9.92 288 GLN A N 1
ATOM 2336 C CA A GLN A 1 291 ? -15.452 22.049 25.584 0.45 10.64 288 GLN A CA 1
ATOM 2337 C CA B GLN A 1 291 ? -15.433 21.986 25.635 0.55 10.55 288 GLN A CA 1
ATOM 2338 C C A GLN A 1 291 ? -16.854 22.070 26.201 0.45 13.05 288 GLN A C 1
ATOM 2339 C C B GLN A 1 291 ? -16.823 22.198 26.220 0.55 14.14 288 GLN A C 1
ATOM 2340 O O A GLN A 1 291 ? -17.853 22.186 25.487 0.45 13.36 288 GLN A O 1
ATOM 2341 O O B GLN A 1 291 ? -17.773 22.573 25.517 0.55 11.67 288 GLN A O 1
ATOM 2352 N N . ARG A 1 292 ? -16.926 21.993 27.525 1.00 12.46 289 ARG A N 1
ATOM 2353 C CA . ARG A 1 292 ? -18.219 22.081 28.198 1.00 16.35 289 ARG A CA 1
ATOM 2354 C C . ARG A 1 292 ? -18.803 23.500 28.191 1.00 15.03 289 ARG A C 1
ATOM 2355 O O . ARG A 1 292 ? -19.991 23.683 27.946 1.00 15.76 289 ARG A O 1
ATOM 2363 N N A ILE A 1 293 ? -17.960 24.496 28.449 0.84 13.19 290 ILE A N 1
ATOM 2364 N N B ILE A 1 293 ? -17.963 24.499 28.441 0.16 12.84 290 ILE A N 1
ATOM 2365 C CA A ILE A 1 293 ? -18.400 25.898 28.469 0.84 13.21 290 ILE A CA 1
ATOM 2366 C CA B ILE A 1 293 ? -18.431 25.882 28.481 0.16 13.42 290 ILE A CA 1
ATOM 2367 C C A ILE A 1 293 ? -18.988 26.287 27.116 0.84 17.20 290 ILE A C 1
ATOM 2368 C C B ILE A 1 293 ? -18.936 26.353 27.117 0.16 15.19 290 ILE A C 1
ATOM 2369 O O A ILE A 1 293 ? -20.046 26.942 27.032 0.84 18.06 290 ILE A O 1
ATOM 2370 O O B ILE A 1 293 ? -19.873 27.152 27.033 0.16 16.91 290 ILE A O 1
ATOM 2379 N N . GLY A 1 294 ? -18.324 25.849 26.050 1.00 13.25 291 GLY A N 1
ATOM 2380 C CA . GLY A 1 294 ? -18.718 26.232 24.705 1.00 14.19 291 GLY A CA 1
ATOM 2381 C C . GLY A 1 294 ? -19.614 25.253 23.957 1.00 17.43 291 GLY A C 1
ATOM 2382 O O . GLY A 1 294 ? -20.064 25.564 22.839 1.00 17.19 291 GLY A O 1
ATOM 2383 N N . ASP A 1 295 ? -19.869 24.095 24.568 1.00 14.12 292 ASP A N 1
ATOM 2384 C CA . ASP A 1 295 ? -20.518 22.955 23.910 1.00 18.32 292 ASP A CA 1
ATOM 2385 C C . ASP A 1 295 ? -19.838 22.721 22.569 1.00 20.71 292 ASP A C 1
ATOM 2386 O O . ASP A 1 295 ? -20.486 22.659 21.521 1.00 20.42 292 ASP A O 1
ATOM 2391 N N . ILE A 1 296 ? -18.515 22.588 22.619 1.00 14.94 293 ILE A N 1
ATOM 2392 C CA . ILE A 1 296 ? -17.698 22.556 21.412 1.00 15.53 293 ILE A CA 1
ATOM 2393 C C . ILE A 1 296 ? -17.613 21.136 20.827 1.00 14.91 293 ILE A C 1
ATOM 2394 O O . ILE A 1 296 ? -17.441 20.164 21.566 1.00 15.77 293 ILE A O 1
ATOM 2399 N N . SER A 1 297 ? -17.697 21.003 19.501 1.00 14.70 294 SER A N 1
ATOM 2400 C CA . SER A 1 297 ? -17.573 19.673 18.899 1.00 15.42 294 SER A CA 1
ATOM 2401 C C . SER A 1 297 ? -16.155 19.147 19.042 1.00 15.63 294 SER A C 1
ATOM 2402 O O . SER A 1 297 ? -15.216 19.928 19.246 1.00 15.65 294 SER A O 1
ATOM 2405 N N . GLU A 1 298 ? -15.991 17.832 18.927 1.00 15.15 295 GLU A N 1
ATOM 2406 C CA A GLU A 1 298 ? -14.664 17.219 19.005 0.50 17.66 295 GLU A CA 1
ATOM 2407 C CA B GLU A 1 298 ? -14.652 17.268 19.045 0.50 17.22 295 GLU A CA 1
ATOM 2408 C C . GLU A 1 298 ? -13.767 17.790 17.919 1.00 14.24 295 GLU A C 1
ATOM 2409 O O . GLU A 1 298 ? -12.594 18.097 18.143 1.00 16.01 295 GLU A O 1
ATOM 2420 N N . PHE A 1 299 ? -14.335 17.940 16.727 1.00 13.51 296 PHE A N 1
ATOM 2421 C CA . PHE A 1 299 ? -13.575 18.508 15.627 1.00 15.69 296 PHE A CA 1
ATOM 2422 C C . PHE A 1 299 ? -13.046 19.907 15.941 1.00 15.52 296 PHE A C 1
ATOM 2423 O O . PHE A 1 299 ? -11.862 20.192 15.732 1.00 15.79 296 PHE A O 1
ATOM 2431 N N . GLU A 1 300 ? -13.924 20.792 16.421 1.00 12.04 297 GLU A N 1
ATOM 2432 C CA . GLU A 1 300 ? -13.492 22.149 16.717 1.00 12.27 297 GLU A CA 1
ATOM 2433 C C . GLU A 1 300 ? -12.417 22.185 17.816 1.00 15.70 297 GLU A C 1
ATOM 2434 O O . GLU A 1 300 ? -11.518 23.036 17.784 1.00 14.57 297 GLU A O 1
ATOM 2448 N N . TYR A 1 302 ? -10.113 19.662 18.439 1.00 12.19 299 TYR A N 1
ATOM 2449 C CA . TYR A 1 302 ? -8.851 19.186 17.852 1.00 12.99 299 TYR A CA 1
ATOM 2450 C C . TYR A 1 302 ? -8.246 20.159 16.822 1.00 15.50 299 TYR A C 1
ATOM 2451 O O . TYR A 1 302 ? -7.044 20.132 16.549 1.00 15.10 299 TYR A O 1
ATOM 2460 N N A ARG A 1 303 ? -9.088 21.022 16.270 0.32 12.88 300 ARG A N 1
ATOM 2461 N N B ARG A 1 303 ? -9.080 21.026 16.269 0.68 12.22 300 ARG A N 1
ATOM 2462 C CA A ARG A 1 303 ? -8.648 22.009 15.291 0.32 13.60 300 ARG A CA 1
ATOM 2463 C CA B ARG A 1 303 ? -8.636 22.000 15.280 0.68 13.34 300 ARG A CA 1
ATOM 2464 C C A ARG A 1 303 ? -7.750 23.076 15.923 0.32 14.00 300 ARG A C 1
ATOM 2465 C C B ARG A 1 303 ? -7.794 23.128 15.901 0.68 14.01 300 ARG A C 1
ATOM 2466 O O A ARG A 1 303 ? -6.832 23.575 15.284 0.32 16.58 300 ARG A O 1
ATOM 2467 O O B ARG A 1 303 ? -6.972 23.731 15.225 0.68 16.55 300 ARG A O 1
ATOM 2482 N N . SER A 1 304 ? -8.021 23.419 17.179 1.00 12.54 301 SER A N 1
ATOM 2483 C CA . SER A 1 304 ? -7.298 24.503 17.856 1.00 10.73 301 SER A CA 1
ATOM 2484 C C . SER A 1 304 ? -6.310 24.051 18.927 1.00 14.38 301 SER A C 1
ATOM 2485 O O . SER A 1 304 ? -5.311 24.731 19.164 1.00 14.90 301 SER A O 1
ATOM 2488 N N . PHE A 1 305 ? -6.597 22.931 19.584 1.00 11.39 302 PHE A N 1
ATOM 2489 C CA . PHE A 1 305 ? -5.900 22.605 20.824 1.00 9.20 302 PHE A CA 1
ATOM 2490 C C . PHE A 1 305 ? -5.064 21.336 20.709 1.00 10.89 302 PHE A C 1
ATOM 2491 O O . PHE A 1 305 ? -5.408 20.424 19.957 1.00 13.44 302 PHE A O 1
ATOM 2499 N N . ASN A 1 306 ? -3.991 21.255 21.494 1.00 10.09 303 ASN A N 1
ATOM 2500 C CA . ASN A 1 306 ? -3.146 20.052 21.453 1.00 12.00 303 ASN A CA 1
ATOM 2501 C C . ASN A 1 306 ? -3.783 18.857 22.179 1.00 11.36 303 ASN A C 1
ATOM 2502 O O . ASN A 1 306 ? -3.338 17.717 22.044 1.00 11.10 303 ASN A O 1
ATOM 2515 N N . GLY A 1 308 ? -3.565 17.677 24.948 1.00 8.51 305 GLY A N 1
ATOM 2516 C CA . GLY A 1 308 ? -2.765 16.928 25.904 1.00 10.12 305 GLY A CA 1
ATOM 2517 C C . GLY A 1 308 ? -1.479 16.357 25.328 1.00 10.11 305 GLY A C 1
ATOM 2518 O O . GLY A 1 308 ? -0.678 15.807 26.078 1.00 11.98 305 GLY A O 1
ATOM 2519 N N . ILE A 1 309 ? -1.289 16.473 24.020 1.00 12.01 306 ILE A N 1
ATOM 2520 C CA . ILE A 1 309 ? -0.030 16.016 23.402 1.00 9.48 306 ILE A CA 1
ATOM 2521 C C . ILE A 1 309 ? 0.712 17.177 22.734 1.00 9.27 306 ILE A C 1
ATOM 2522 O O . ILE A 1 309 ? 0.211 17.760 21.763 1.00 12.22 306 ILE A O 1
ATOM 2527 N N . GLY A 1 310 ? 1.904 17.530 23.237 1.00 10.06 307 GLY A N 1
ATOM 2528 C CA . GLY A 1 310 ? 2.618 18.677 22.690 1.00 11.40 307 GLY A CA 1
ATOM 2529 C C . GLY A 1 310 ? 3.594 18.311 21.580 1.00 11.98 307 GLY A C 1
ATOM 2530 O O . GLY A 1 310 ? 3.978 19.157 20.760 1.00 12.21 307 GLY A O 1
ATOM 2547 N N . THR A 1 312 ? 4.733 14.889 18.851 1.00 10.62 309 THR A N 1
ATOM 2548 C CA . THR A 1 312 ? 4.519 13.530 18.366 1.00 12.02 309 THR A CA 1
ATOM 2549 C C . THR A 1 312 ? 5.819 13.053 17.765 1.00 15.19 309 THR A C 1
ATOM 2550 O O . THR A 1 312 ? 6.600 13.851 17.219 1.00 12.22 309 THR A O 1
ATOM 2554 N N . ILE A 1 313 ? 6.037 11.750 17.887 1.00 10.73 310 ILE A N 1
ATOM 2555 C CA . ILE A 1 313 ? 7.230 11.078 17.386 1.00 8.76 310 ILE A CA 1
ATOM 2556 C C . ILE A 1 313 ? 6.760 9.863 16.609 1.00 10.27 310 ILE A C 1
ATOM 2557 O O . ILE A 1 313 ? 5.937 9.089 17.115 1.00 12.58 310 ILE A O 1
ATOM 2562 N N . ILE A 1 314 ? 7.265 9.698 15.388 1.00 9.30 311 ILE A N 1
ATOM 2563 C CA . ILE A 1 314 ? 6.943 8.540 14.561 1.00 11.22 311 ILE A CA 1
ATOM 2564 C C . ILE A 1 314 ? 8.168 7.635 14.456 1.00 12.18 311 ILE A C 1
ATOM 2565 O O . ILE A 1 314 ? 9.251 8.091 14.081 1.00 10.38 311 ILE A O 1
ATOM 2570 N N . ALA A 1 315 ? 7.977 6.368 14.817 1.00 11.69 312 ALA A N 1
ATOM 2571 C CA . ALA A 1 315 ? 9.047 5.372 14.817 1.00 10.14 312 ALA A CA 1
ATOM 2572 C C . ALA A 1 315 ? 8.428 3.977 14.747 1.00 11.25 312 ALA A C 1
ATOM 2573 O O . ALA A 1 315 ? 7.231 3.813 14.906 1.00 11.28 312 ALA A O 1
ATOM 2575 N N A SER A 1 316 ? 9.262 2.971 14.507 0.53 11.13 313 SER A N 1
ATOM 2576 N N B SER A 1 316 ? 9.246 2.966 14.483 0.47 11.26 313 SER A N 1
ATOM 2577 C CA A SER A 1 316 ? 8.775 1.597 14.491 0.53 11.93 313 SER A CA 1
ATOM 2578 C CA B SER A 1 316 ? 8.717 1.608 14.442 0.47 11.29 313 SER A CA 1
ATOM 2579 C C A SER A 1 316 ? 8.328 1.160 15.875 0.53 10.53 313 SER A C 1
ATOM 2580 C C B SER A 1 316 ? 8.337 1.148 15.844 0.47 10.87 313 SER A C 1
ATOM 2581 O O A SER A 1 316 ? 8.817 1.660 16.884 0.53 12.69 313 SER A O 1
ATOM 2582 O O B SER A 1 316 ? 8.883 1.625 16.834 0.47 12.37 313 SER A O 1
ATOM 2587 N N . GLN A 1 317 ? 7.384 0.222 15.913 1.00 11.15 314 GLN A N 1
ATOM 2588 C CA . GLN A 1 317 ? 6.900 -0.305 17.176 1.00 9.95 314 GLN A CA 1
ATOM 2589 C C . GLN A 1 317 ? 8.039 -0.779 18.067 1.00 12.32 314 GLN A C 1
ATOM 2590 O O . GLN A 1 317 ? 8.009 -0.589 19.293 1.00 13.52 314 GLN A O 1
ATOM 2596 N N . ASP A 1 318 ? 9.074 -1.346 17.468 1.00 13.56 315 ASP A N 1
ATOM 2597 C CA . ASP A 1 318 ? 10.121 -1.920 18.311 1.00 19.67 315 ASP A CA 1
ATOM 2598 C C . ASP A 1 318 ? 11.047 -0.891 18.972 1.00 19.25 315 ASP A C 1
ATOM 2599 O O . ASP A 1 318 ? 11.974 -1.275 19.696 1.00 18.00 315 ASP A O 1
ATOM 2604 N N . GLN A 1 319 ? 10.777 0.400 18.763 1.00 16.20 316 GLN A N 1
ATOM 2605 C CA . GLN A 1 319 ? 11.524 1.453 19.451 1.00 12.78 316 GLN A CA 1
ATOM 2606 C C . GLN A 1 319 ? 10.891 1.819 20.807 1.00 12.64 316 GLN A C 1
ATOM 2607 O O . GLN A 1 319 ? 11.491 2.543 21.604 1.00 14.86 316 GLN A O 1
ATOM 2613 N N . PHE A 1 320 ? 9.675 1.336 21.070 1.00 11.47 317 PHE A N 1
ATOM 2614 C CA . PHE A 1 320 ? 8.920 1.835 22.225 1.00 13.41 317 PHE A CA 1
ATOM 2615 C C . PHE A 1 320 ? 9.569 1.465 23.552 1.00 17.31 317 PHE A C 1
ATOM 2616 O O . PHE A 1 320 ? 9.616 2.285 24.467 1.00 15.16 317 PHE A O 1
ATOM 2624 N N . ASP A 1 321 ? 10.068 0.235 23.653 1.00 17.61 318 ASP A N 1
ATOM 2625 C CA . ASP A 1 321 ? 10.708 -0.219 24.882 1.00 24.40 318 ASP A CA 1
ATOM 2626 C C . ASP A 1 321 ? 11.863 0.707 25.288 1.00 15.63 318 ASP A C 1
ATOM 2627 O O . ASP A 1 321 ? 11.914 1.170 26.427 1.00 18.33 318 ASP A O 1
ATOM 2632 N N . LYS A 1 322 ? 12.765 0.994 24.354 1.00 18.58 319 LYS A N 1
ATOM 2633 C CA A LYS A 1 322 ? 13.886 1.893 24.634 0.59 16.86 319 LYS A CA 1
ATOM 2634 C CA B LYS A 1 322 ? 13.885 1.891 24.645 0.41 17.45 319 LYS A CA 1
ATOM 2635 C C . LYS A 1 322 ? 13.390 3.291 25.005 1.00 18.93 319 LYS A C 1
ATOM 2636 O O . LYS A 1 322 ? 13.899 3.925 25.945 1.00 16.51 319 LYS A O 1
ATOM 2655 N N . GLN A 1 324 ? 10.524 4.169 26.340 1.00 14.35 321 GLN A N 1
ATOM 2656 C CA . GLN A 1 324 ? 9.949 4.203 27.685 1.00 15.35 321 GLN A CA 1
ATOM 2657 C C . GLN A 1 324 ? 11.028 4.202 28.755 1.00 16.45 321 GLN A C 1
ATOM 2658 O O . GLN A 1 324 ? 10.915 4.899 29.757 1.00 19.26 321 GLN A O 1
ATOM 2664 N N . GLU A 1 325 ? 12.072 3.411 28.556 1.00 17.76 322 GLU A N 1
ATOM 2665 C CA . GLU A 1 325 ? 13.152 3.380 29.543 1.00 21.00 322 GLU A CA 1
ATOM 2666 C C . GLU A 1 325 ? 13.820 4.751 29.651 1.00 20.79 322 GLU A C 1
ATOM 2667 O O . GLU A 1 325 ? 14.067 5.258 30.756 1.00 17.92 322 GLU A O 1
ATOM 2673 N N . LEU A 1 326 ? 14.095 5.369 28.505 1.00 15.07 323 LEU A N 1
ATOM 2674 C CA . LEU A 1 326 ? 14.776 6.661 28.501 1.00 14.48 323 LEU A CA 1
ATOM 2675 C C . LEU A 1 326 ? 13.898 7.784 29.029 1.00 13.58 323 LEU A C 1
ATOM 2676 O O . LEU A 1 326 ? 14.395 8.746 29.610 1.00 13.35 323 LEU A O 1
ATOM 2681 N N . ALA A 1 327 ? 12.589 7.653 28.854 1.00 10.97 324 ALA A N 1
ATOM 2682 C CA . ALA A 1 327 ? 11.685 8.719 29.240 1.00 11.94 324 ALA A CA 1
ATOM 2683 C C . ALA A 1 327 ? 11.538 8.855 30.764 1.00 15.16 324 ALA A C 1
ATOM 2684 O O . ALA A 1 327 ? 11.167 9.917 31.246 1.00 15.75 324 ALA A O 1
ATOM 2686 N N . LYS A 1 328 ? 11.807 7.782 31.495 1.00 17.68 325 LYS A N 1
ATOM 2687 C CA . LYS A 1 328 ? 11.577 7.757 32.944 1.00 19.98 325 LYS A CA 1
ATOM 2688 C C . LYS A 1 328 ? 12.181 8.956 33.692 1.00 19.63 325 LYS A C 1
ATOM 2689 O O . LYS A 1 328 ? 11.544 9.548 34.579 1.00 22.73 325 LYS A O 1
ATOM 2695 N N . LYS A 1 329 ? 13.404 9.323 33.329 1.00 17.67 326 LYS A N 1
ATOM 2696 C CA . LYS A 1 329 ? 14.091 10.419 34.022 1.00 18.56 326 LYS A CA 1
ATOM 2697 C C . LYS A 1 329 ? 13.502 11.799 33.734 1.00 17.39 326 LYS A C 1
ATOM 2698 O O . LYS A 1 329 ? 13.798 12.770 34.437 1.00 19.25 326 LYS A O 1
ATOM 2704 N N . HIS A 1 330 ? 12.699 11.908 32.679 1.00 13.13 327 HIS A N 1
ATOM 2705 C CA . HIS A 1 330 ? 12.195 13.209 32.262 1.00 12.11 327 HIS A CA 1
ATOM 2706 C C . HIS A 1 330 ? 10.819 13.365 32.860 1.00 19.14 327 HIS A C 1
ATOM 2707 O O . HIS A 1 330 ? 9.834 12.846 32.338 1.00 24.81 327 HIS A O 1
ATOM 2714 N N . THR A 1 331 ? 10.756 14.044 33.994 1.00 13.83 328 THR A N 1
ATOM 2715 C CA . THR A 1 331 ? 9.539 14.002 34.783 1.00 16.34 328 THR A CA 1
ATOM 2716 C C . THR A 1 331 ? 8.580 15.141 34.446 1.00 18.61 328 THR A C 1
ATOM 2717 O O . THR A 1 331 ? 7.527 15.262 35.065 1.00 21.20 328 THR A O 1
ATOM 2721 N N . ASN A 1 332 ? 8.934 15.947 33.446 1.00 13.38 329 ASN A N 1
ATOM 2722 C CA A ASN A 1 332 ? 8.063 17.079 33.072 0.61 14.59 329 ASN A CA 1
ATOM 2723 C CA B ASN A 1 332 ? 8.167 17.097 32.997 0.39 16.21 329 ASN A CA 1
ATOM 2724 C C . ASN A 1 332 ? 7.115 16.715 31.942 1.00 15.97 329 ASN A C 1
ATOM 2725 O O . ASN A 1 332 ? 6.250 17.521 31.574 1.00 16.72 329 ASN A O 1
ATOM 2734 N N . THR A 1 333 ? 7.254 15.505 31.409 1.00 13.98 330 THR A N 1
ATOM 2735 C CA . THR A 1 333 ? 6.408 15.066 30.297 1.00 10.74 330 THR A CA 1
ATOM 2736 C C . THR A 1 333 ? 6.207 13.554 30.422 1.00 12.08 330 THR A C 1
ATOM 2737 O O . THR A 1 333 ? 7.006 12.860 31.066 1.00 15.48 330 THR A O 1
ATOM 2741 N N . LYS A 1 334 ? 5.131 13.054 29.827 1.00 11.65 331 LYS A N 1
ATOM 2742 C CA . LYS A 1 334 ? 4.817 11.641 29.877 1.00 12.40 331 LYS A CA 1
ATOM 2743 C C . LYS A 1 334 ? 4.727 11.089 28.454 1.00 12.48 331 LYS A C 1
ATOM 2744 O O . LYS A 1 334 ? 4.193 11.751 27.569 1.00 12.69 331 LYS A O 1
ATOM 2750 N N . LEU A 1 335 ? 5.250 9.882 28.244 1.00 8.96 332 LEU A N 1
ATOM 2751 C CA . LEU A 1 335 ? 5.247 9.247 26.925 1.00 8.92 332 LEU A CA 1
ATOM 2752 C C . LEU A 1 335 ? 4.054 8.28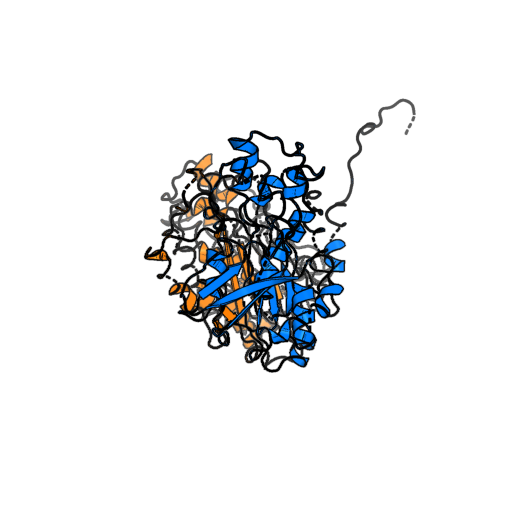0 26.787 1.00 12.87 332 LEU A C 1
ATOM 2753 O O . LEU A 1 335 ? 3.791 7.492 27.678 1.00 12.75 332 LEU A O 1
ATOM 2758 N N . TYR A 1 336 ? 3.342 8.363 25.659 1.00 8.83 333 TYR A N 1
ATOM 2759 C CA . TYR A 1 336 ? 2.248 7.460 25.343 1.00 9.84 333 TYR A CA 1
ATOM 2760 C C . TYR A 1 336 ? 2.435 6.926 23.927 1.00 12.85 333 TYR A C 1
ATOM 2761 O O . TYR A 1 336 ? 3.052 7.581 23.076 1.00 12.14 333 TYR A O 1
ATOM 2770 N N . GLN A 1 337 ? 1.894 5.739 23.676 1.00 11.28 334 GLN A N 1
ATOM 2771 C CA . GLN A 1 337 ? 1.752 5.250 22.300 1.00 10.54 334 GLN A CA 1
ATOM 2772 C C . GLN A 1 337 ? 0.330 5.598 21.856 1.00 11.58 334 GLN A C 1
ATOM 2773 O O . GLN A 1 337 ? -0.647 5.175 22.482 1.00 13.78 334 GLN A O 1
ATOM 2779 N N . ILE A 1 338 ? 0.206 6.397 20.806 1.00 10.71 335 ILE A N 1
ATOM 2780 C CA . ILE A 1 338 ? -1.094 7.030 20.551 1.00 9.09 335 ILE A CA 1
ATOM 2781 C C . ILE A 1 338 ? -1.739 6.720 19.199 1.00 12.16 335 ILE A C 1
ATOM 2782 O O . ILE A 1 338 ? -2.887 7.103 18.970 1.00 11.83 335 ILE A O 1
ATOM 2787 N N . GLY A 1 339 ? -1.040 6.020 18.313 1.00 10.93 336 GLY A N 1
ATOM 2788 C CA . GLY A 1 339 ? -1.612 5.808 16.982 1.00 13.82 336 GLY A CA 1
ATOM 2789 C C . GLY A 1 339 ? -0.705 5.096 16.001 1.00 12.56 336 GLY A C 1
ATOM 2790 O O . GLY A 1 339 ? 0.284 4.495 16.400 1.00 10.92 336 GLY A O 1
ATOM 2791 N N . LYS A 1 340 ? -1.035 5.147 14.708 1.00 10.09 337 LYS A N 1
ATOM 2792 C CA . LYS A 1 340 ? -0.213 4.460 13.719 1.00 9.46 337 LYS A CA 1
ATOM 2793 C C . LYS A 1 340 ? -0.370 5.144 12.381 1.00 11.48 337 LYS A C 1
ATOM 2794 O O . LYS A 1 340 ? -1.328 5.890 12.165 1.00 11.96 337 LYS A O 1
ATOM 2800 N N . ILE A 1 341 ? 0.575 4.861 11.489 1.00 11.11 338 ILE A N 1
ATOM 2801 C CA . ILE A 1 341 ? 0.589 5.437 10.152 1.00 10.53 338 ILE A CA 1
ATOM 2802 C C . ILE A 1 341 ? -0.131 4.491 9.178 1.00 10.96 338 ILE A C 1
ATOM 2803 O O . ILE A 1 341 ? 0.058 3.267 9.220 1.00 13.16 338 ILE A O 1
ATOM 2808 N N . THR A 1 342 ? -0.961 5.074 8.317 1.00 11.82 339 THR A N 1
ATOM 2809 C CA . THR A 1 342 ? -1.818 4.324 7.411 1.00 13.15 339 THR A CA 1
ATOM 2810 C C . THR A 1 342 ? -1.579 4.869 6.009 1.00 8.79 339 THR A C 1
ATOM 2811 O O . THR A 1 342 ? -0.762 5.782 5.825 1.00 10.61 339 THR A O 1
ATOM 2815 N N . ASN A 1 343 ? -2.273 4.301 5.022 1.00 10.71 340 ASN A N 1
ATOM 2816 C CA . ASN A 1 343 ? -2.268 4.887 3.681 1.00 11.15 340 ASN A CA 1
ATOM 2817 C C . ASN A 1 343 ? -3.593 5.594 3.374 1.00 14.64 340 ASN A C 1
ATOM 2818 O O . ASN A 1 343 ? -4.026 5.662 2.215 1.00 12.46 340 ASN A O 1
ATOM 2823 N N . SER A 1 344 ? -4.202 6.175 4.405 1.00 15.26 341 SER A N 1
ATOM 2824 C CA . SER A 1 344 ? -5.515 6.806 4.264 1.00 12.13 341 SER A CA 1
ATOM 2825 C C . SER A 1 344 ? -5.457 8.235 3.727 1.00 12.80 341 SER A C 1
ATOM 2826 O O . SER A 1 344 ? -6.486 8.804 3.399 1.00 12.88 341 SER A O 1
ATOM 2829 N N . GLY A 1 345 ? -4.273 8.844 3.684 1.00 11.43 342 GLY A N 1
ATOM 2830 C CA . GLY A 1 345 ? -4.156 10.213 3.201 1.00 11.42 342 GLY A CA 1
ATOM 2831 C C . GLY A 1 345 ? -4.789 11.255 4.112 1.00 13.39 342 GLY A C 1
ATOM 2832 O O . GLY A 1 345 ? -4.901 12.414 3.728 1.00 13.10 342 GLY A O 1
ATOM 2833 N N . LYS A 1 346 ? -5.193 10.859 5.322 1.00 10.50 343 LYS A N 1
ATOM 2834 C CA . LYS A 1 346 ? -5.902 11.792 6.216 1.00 12.32 343 LYS A CA 1
ATOM 2835 C C . LYS A 1 346 ? -5.696 11.438 7.694 1.00 12.41 343 LYS A C 1
ATOM 2836 O O . LYS A 1 346 ? -5.025 10.483 8.008 1.00 12.19 343 LYS A O 1
ATOM 2842 N N . VAL A 1 347 ? -6.270 12.234 8.586 1.00 11.78 344 VAL A N 1
ATOM 2843 C CA . VAL A 1 347 ? -6.180 11.950 10.016 1.00 11.56 344 VAL A CA 1
ATOM 2844 C C . VAL A 1 347 ? -7.493 11.347 10.464 1.00 13.92 344 VAL A C 1
ATOM 2845 O O . VAL A 1 347 ? -8.571 11.899 10.214 1.00 15.88 344 VAL A O 1
ATOM 2849 N N . GLU A 1 348 ? -7.409 10.197 11.109 1.00 12.00 345 GLU A N 1
ATOM 2850 C CA A GLU A 1 348 ? -8.603 9.585 11.662 0.62 13.49 345 GLU A CA 1
ATOM 2851 C CA B GLU A 1 348 ? -8.585 9.527 11.656 0.38 13.09 345 GLU A CA 1
ATOM 2852 C C . GLU A 1 348 ? -8.434 9.475 13.162 1.00 15.22 345 GLU A C 1
ATOM 2853 O O . GLU A 1 348 ? -7.424 8.960 13.657 1.00 17.23 345 GLU A O 1
ATOM 2864 N N . ILE A 1 349 ? -9.422 9.996 13.878 1.00 15.12 346 ILE A N 1
ATOM 2865 C CA . ILE A 1 349 ? -9.392 9.957 15.338 1.00 13.61 346 ILE A CA 1
ATOM 2866 C C . ILE A 1 349 ? -10.451 8.971 15.826 1.00 18.87 346 ILE A C 1
ATOM 2867 O O . ILE A 1 349 ? -11.637 9.100 15.504 1.00 21.72 346 ILE A O 1
ATOM 2872 N N . ILE A 1 350 ? -10.034 7.952 16.564 1.00 16.27 347 ILE A N 1
ATOM 2873 C CA . ILE A 1 350 ? -10.971 6.966 17.078 1.00 23.21 347 ILE A CA 1
ATOM 2874 C C . ILE A 1 350 ? -10.983 6.950 18.609 1.00 41.04 347 ILE A C 1
ATOM 2875 O O . ILE A 1 350 ? -10.005 7.307 19.245 1.00 21.29 347 ILE A O 1
ATOM 2881 N N . SER B 1 1 ? -22.081 16.417 11.138 1.00 44.24 -2 SER B N 1
ATOM 2882 C CA . SER B 1 1 ? -20.971 16.059 12.014 1.00 44.40 -2 SER B CA 1
ATOM 2883 C C . SER B 1 1 ? -19.920 17.164 12.020 1.00 39.64 -2 SER B C 1
ATOM 2884 O O . SER B 1 1 ? -19.848 17.962 11.083 1.00 38.06 -2 SER B O 1
ATOM 2887 N N . ASN B 1 2 ? -19.123 17.210 13.085 1.00 34.42 -1 ASN B N 1
ATOM 2888 C CA . ASN B 1 2 ? -17.988 18.135 13.188 1.00 28.36 -1 ASN B CA 1
ATOM 2889 C C . ASN B 1 2 ? -18.383 19.613 13.087 1.00 31.11 -1 ASN B C 1
ATOM 2890 O O . ASN B 1 2 ? -17.692 20.409 12.444 1.00 30.32 -1 ASN B O 1
ATOM 2895 N N . ALA B 1 3 ? -19.486 19.971 13.741 1.00 32.98 0 ALA B N 1
ATOM 2896 C CA . ALA B 1 3 ? -20.001 21.342 13.691 1.00 37.63 0 ALA B CA 1
ATOM 2897 C C . ALA B 1 3 ? -19.050 22.357 14.328 1.00 38.00 0 ALA B C 1
ATOM 2898 O O . ALA B 1 3 ? -18.264 22.014 15.210 1.00 38.21 0 ALA B O 1
ATOM 2908 N N . ALA B 1 5 ? -18.894 26.109 16.427 1.00 33.00 2 ALA B N 1
ATOM 2909 C CA . ALA B 1 5 ? -19.765 26.757 17.399 1.00 33.83 2 ALA B CA 1
ATOM 2910 C C . ALA B 1 5 ? -20.265 28.132 16.936 1.00 30.24 2 ALA B C 1
ATOM 2911 O O . ALA B 1 5 ? -21.251 28.644 17.469 1.00 33.59 2 ALA B O 1
ATOM 2913 N N . GLY B 1 6 ? -19.574 28.730 15.964 1.00 30.36 3 GLY B N 1
ATOM 2914 C CA . GLY B 1 6 ? -19.918 30.061 15.482 1.00 29.74 3 GLY B CA 1
ATOM 2915 C C . GLY B 1 6 ? -19.383 31.178 16.365 1.00 33.01 3 GLY B C 1
ATOM 2916 O O . GLY B 1 6 ? -20.010 32.232 16.492 1.00 31.66 3 GLY B O 1
ATOM 2917 N N . LEU B 1 7 ? -18.223 30.942 16.978 1.00 31.20 4 LEU B N 1
ATOM 2918 C CA . LEU B 1 7 ? -17.581 31.931 17.843 1.00 31.70 4 LEU B CA 1
ATOM 2919 C C . LEU B 1 7 ? -16.493 32.687 17.089 1.00 28.85 4 LEU B C 1
ATOM 2920 O O . LEU B 1 7 ? -15.959 32.184 16.093 1.00 27.79 4 LEU B O 1
ATOM 2925 N N . LYS B 1 8 ? -16.157 33.887 17.572 1.00 22.87 5 LYS B N 1
ATOM 2926 C CA . LYS B 1 8 ? -15.147 34.699 16.911 1.00 28.73 5 LYS B CA 1
ATOM 2927 C C . LYS B 1 8 ? -13.776 34.533 17.554 1.00 28.16 5 LYS B C 1
ATOM 2928 O O . LYS B 1 8 ? -13.568 34.960 18.690 1.00 33.27 5 LYS B O 1
ATOM 2934 N N . TYR B 1 9 ? -12.852 33.914 16.829 1.00 20.16 6 TYR B N 1
ATOM 2935 C CA . TYR B 1 9 ? -11.483 33.720 17.318 1.00 17.62 6 TYR B CA 1
ATOM 2936 C C . TYR B 1 9 ? -10.630 33.232 16.167 1.00 19.16 6 TYR B C 1
ATOM 2937 O O . TYR B 1 9 ? -11.164 32.713 15.199 1.00 20.06 6 TYR B O 1
ATOM 2946 N N . GLU B 1 10 ? -9.315 33.404 16.264 1.00 17.26 7 GLU B N 1
ATOM 2947 C CA A GLU B 1 10 ? -8.408 32.902 15.241 0.63 17.20 7 GLU B CA 1
ATOM 2948 C CA B GLU B 1 10 ? -8.399 32.960 15.218 0.37 18.06 7 GLU B CA 1
ATOM 2949 C C . GLU B 1 10 ? -7.014 32.756 15.815 1.00 18.09 7 GLU B C 1
ATOM 2950 O O . GLU B 1 10 ? -6.651 33.446 16.771 1.00 19.42 7 GLU B O 1
ATOM 2961 N N . ASP B 1 11 ? -6.249 31.841 15.233 1.00 17.59 8 ASP B N 1
ATOM 2962 C CA . ASP B 1 11 ? -4.843 31.673 15.590 1.00 16.01 8 ASP B CA 1
ATOM 2963 C C . ASP B 1 11 ? -4.111 32.957 15.212 1.00 16.90 8 ASP B C 1
ATOM 2964 O O . ASP B 1 11 ? -4.388 33.562 14.179 1.00 17.80 8 ASP B O 1
ATOM 2969 N N . ALA B 1 12 ? -3.154 33.365 16.033 1.00 14.11 9 ALA B N 1
ATOM 2970 C CA . ALA B 1 12 ? -2.374 34.561 15.760 1.00 15.62 9 ALA B CA 1
ATOM 2971 C C . ALA B 1 12 ? -1.631 34.441 14.436 1.00 19.13 9 ALA B C 1
ATOM 2972 O O . ALA B 1 12 ? -1.542 35.414 13.675 1.00 17.72 9 ALA B O 1
ATOM 2974 N N . GLY B 1 13 ? -1.112 33.240 14.169 1.00 18.80 10 GLY B N 1
ATOM 2975 C CA . GLY B 1 13 ? -0.258 33.013 13.020 1.00 24.62 10 GLY B CA 1
ATOM 2976 C C . GLY B 1 13 ? -1.002 32.532 11.792 1.00 34.07 10 GLY B C 1
ATOM 2977 O O . GLY B 1 13 ? -0.395 32.008 10.858 1.00 41.75 10 GLY B O 1
ATOM 2978 N N . VAL B 1 14 ? -2.317 32.698 11.795 1.00 30.43 11 VAL B N 1
ATOM 2979 C CA . VAL B 1 14 ? -3.135 32.364 10.636 1.00 38.77 11 VAL B CA 1
ATOM 2980 C C . VAL B 1 14 ? -2.432 32.808 9.343 1.00 45.71 11 VAL B C 1
ATOM 2981 O O . VAL B 1 14 ? -1.832 33.891 9.282 1.00 41.82 11 VAL B O 1
ATOM 2985 N N . ASN B 1 15 ? -2.471 31.949 8.329 1.00 48.76 12 ASN B N 1
ATOM 2986 C CA . ASN B 1 15 ? -1.820 32.241 7.057 1.00 55.72 12 ASN B CA 1
ATOM 2987 C C . ASN B 1 15 ? -2.742 33.004 6.123 1.00 57.50 12 ASN B C 1
ATOM 2988 O O . ASN B 1 15 ? -3.949 33.083 6.356 1.00 56.57 12 ASN B O 1
ATOM 2993 N N . ILE B 1 16 ? -2.165 33.571 5.070 1.00 60.88 13 ILE B N 1
ATOM 2994 C CA . ILE B 1 16 ? -2.958 34.236 4.050 1.00 68.84 13 ILE B CA 1
ATOM 2995 C C . ILE B 1 16 ? -3.627 33.186 3.164 1.00 73.74 13 ILE B C 1
ATOM 2996 O O . ILE B 1 16 ? -2.999 32.190 2.789 1.00 72.41 13 ILE B O 1
ATOM 3001 N N . GLU B 1 17 ? -4.904 33.411 2.855 1.00 78.14 14 GLU B N 1
ATOM 3002 C CA . GLU B 1 17 ? -5.722 32.457 2.103 1.00 82.27 14 GLU B CA 1
ATOM 3003 C C . GLU B 1 17 ? -5.011 31.810 0.922 1.00 81.04 14 GLU B C 1
ATOM 3004 O O . GLU B 1 17 ? -4.180 32.434 0.256 1.00 81.20 14 GLU B O 1
ATOM 3010 N N . ALA B 1 18 ? -5.352 30.552 0.670 1.00 77.51 15 ALA B N 1
ATOM 3011 C CA . ALA B 1 18 ? -4.767 29.811 -0.437 1.00 76.01 15 ALA B CA 1
ATOM 3012 C C . ALA B 1 18 ? -5.225 30.388 -1.775 1.00 71.60 15 ALA B C 1
ATOM 3013 O O . ALA B 1 18 ? -6.418 30.615 -1.993 1.00 68.20 15 ALA B O 1
ATOM 3015 N N . GLY B 1 19 ? -4.270 30.635 -2.666 1.00 68.62 16 GLY B N 1
ATOM 3016 C CA . GLY B 1 19 ? -4.588 31.134 -3.990 1.00 67.21 16 GLY B CA 1
ATOM 3017 C C . GLY B 1 19 ? -4.280 32.609 -4.161 1.00 65.72 16 GLY B C 1
ATOM 3018 O O . GLY B 1 19 ? -4.052 33.069 -5.283 1.00 64.01 16 GLY B O 1
ATOM 3019 N N . ASN B 1 20 ? -4.285 33.358 -3.059 1.00 63.15 17 ASN B N 1
ATOM 3020 C CA . ASN B 1 20 ? -3.868 34.756 -3.105 1.00 59.72 17 ASN B CA 1
ATOM 3021 C C . ASN B 1 20 ? -2.554 34.835 -3.878 1.00 58.49 17 ASN B C 1
ATOM 3022 O O . ASN B 1 20 ? -1.592 34.122 -3.573 1.00 55.01 17 ASN B O 1
ATOM 3027 N N . GLN B 1 21 ? -2.531 35.672 -4.908 1.00 60.92 18 GLN B N 1
ATOM 3028 C CA . GLN B 1 21 ? -1.334 35.840 -5.718 1.00 64.65 18 GLN B CA 1
ATOM 3029 C C . GLN B 1 21 ? -0.124 36.221 -4.857 1.00 60.13 18 GLN B C 1
ATOM 3030 O O . GLN B 1 21 ? 1.026 36.044 -5.266 1.00 59.45 18 GLN B O 1
ATOM 3036 N N . ALA B 1 22 ? -0.398 36.724 -3.656 1.00 49.76 19 ALA B N 1
ATOM 3037 C CA . ALA B 1 22 ? 0.641 37.271 -2.791 1.00 40.55 19 ALA B CA 1
ATOM 3038 C C . ALA B 1 22 ? 1.648 36.224 -2.316 1.00 33.66 19 ALA B C 1
ATOM 3039 O O . ALA B 1 22 ? 2.852 36.466 -2.334 1.00 28.83 19 ALA B O 1
ATOM 3041 N N . VAL B 1 23 ? 1.160 35.069 -1.886 1.00 32.16 20 VAL B N 1
ATOM 3042 C CA . VAL B 1 23 ? 2.037 34.057 -1.299 1.00 40.92 20 VAL B CA 1
ATOM 3043 C C . VAL B 1 23 ? 3.085 33.517 -2.277 1.00 36.89 20 VAL B C 1
ATOM 3044 O O . VAL B 1 23 ? 4.249 33.313 -1.904 1.00 29.86 20 VAL B O 1
ATOM 3048 N N . GLU B 1 24 ? 2.667 33.265 -3.514 1.00 38.87 21 GLU B N 1
ATOM 3049 C CA . GLU B 1 24 ? 3.590 32.780 -4.541 1.00 42.02 21 GLU B CA 1
ATOM 3050 C C . GLU B 1 24 ? 4.580 33.865 -4.931 1.00 30.58 21 GLU B C 1
ATOM 3051 O O . GLU B 1 24 ? 5.764 33.590 -5.130 1.00 30.48 21 GLU B O 1
ATOM 3057 N N . ARG B 1 25 ? 4.095 35.099 -5.038 1.00 24.24 22 ARG B N 1
ATOM 3058 C CA . ARG B 1 25 ? 4.968 36.218 -5.330 1.00 25.58 22 ARG B CA 1
ATOM 3059 C C . ARG B 1 25 ? 6.018 36.328 -4.232 1.00 18.96 22 ARG B C 1
ATOM 3060 O O . ARG B 1 25 ? 7.201 36.518 -4.514 1.00 18.91 22 ARG B O 1
ATOM 3076 N N . LYS B 1 27 ? 7.105 33.946 -2.252 1.00 16.59 24 LYS B N 1
ATOM 3077 C CA . LYS B 1 27 ? 8.060 32.840 -2.341 1.00 16.55 24 LYS B CA 1
ATOM 3078 C C . LYS B 1 27 ? 9.098 33.098 -3.422 1.00 16.94 24 LYS B C 1
ATOM 3079 O O . LYS B 1 27 ? 10.275 32.771 -3.262 1.00 15.83 24 LYS B O 1
ATOM 3085 N N . GLN B 1 28 ? 8.656 33.690 -4.527 1.00 15.39 25 GLN B N 1
ATOM 3086 C CA . GLN B 1 28 ? 9.573 34.005 -5.603 1.00 16.74 25 GLN B CA 1
ATOM 3087 C C . GLN B 1 28 ? 10.599 35.046 -5.166 1.00 16.98 25 GLN B C 1
ATOM 3088 O O . GLN B 1 28 ? 11.769 34.926 -5.526 1.00 16.33 25 GLN B O 1
ATOM 3094 N N . HIS B 1 29 ? 10.177 36.049 -4.395 1.00 11.84 26 HIS B N 1
ATOM 3095 C CA . HIS B 1 29 ? 11.152 37.045 -3.895 1.00 13.24 26 HIS B CA 1
ATOM 3096 C C . HIS B 1 29 ? 12.155 36.358 -2.976 1.00 14.60 26 HIS B C 1
ATOM 3097 O O . HIS B 1 29 ? 13.370 36.606 -3.036 1.00 11.66 26 HIS B O 1
ATOM 3104 N N . VAL B 1 30 ? 11.640 35.500 -2.111 1.00 12.98 27 VAL B N 1
ATOM 3105 C CA . VAL B 1 30 ? 12.486 34.873 -1.091 1.00 12.13 27 VAL B CA 1
ATOM 3106 C C . VAL B 1 30 ? 13.504 33.950 -1.753 1.00 12.68 27 VAL B C 1
ATOM 3107 O O . VAL B 1 30 ? 14.674 33.948 -1.388 1.00 12.26 27 VAL B O 1
ATOM 3111 N N . LYS B 1 31 ? 13.077 33.195 -2.766 1.00 11.65 28 LYS B N 1
ATOM 3112 C CA . LYS B 1 31 ? 14.012 32.241 -3.357 1.00 12.71 28 LYS B CA 1
ATOM 3113 C C . LYS B 1 31 ? 15.181 32.922 -4.080 1.00 10.49 28 LYS B C 1
ATOM 3114 O O . LYS B 1 31 ? 16.260 32.327 -4.211 1.00 12.22 28 LYS B O 1
ATOM 3120 N N . LYS B 1 32 ? 14.998 34.158 -4.535 1.00 11.34 29 LYS B N 1
ATOM 3121 C CA . LYS B 1 32 ? 16.111 34.889 -5.145 1.00 13.09 29 LYS B CA 1
ATOM 3122 C C . LYS B 1 32 ? 17.259 35.155 -4.157 1.00 14.32 29 LYS B C 1
ATOM 3123 O O . LYS B 1 32 ? 18.396 35.421 -4.570 1.00 13.61 29 LYS B O 1
ATOM 3129 N N . THR B 1 33 ? 16.971 35.093 -2.855 1.00 11.01 30 THR B N 1
ATOM 3130 C CA . THR B 1 33 ? 18.017 35.326 -1.858 1.00 10.60 30 THR B CA 1
ATOM 3131 C C . THR B 1 33 ? 18.926 34.116 -1.633 1.00 11.90 30 THR B C 1
ATOM 3132 O O . THR B 1 33 ? 19.959 34.236 -0.960 1.00 10.34 30 THR B O 1
ATOM 3136 N N . PHE B 1 34 ? 18.527 32.956 -2.140 1.00 10.23 31 PHE B N 1
ATOM 3137 C CA . PHE B 1 34 ? 19.237 31.722 -1.784 1.00 9.87 31 PHE B CA 1
ATOM 3138 C C . PHE B 1 34 ? 20.607 31.659 -2.443 1.00 13.04 31 PHE B C 1
ATOM 3139 O O . PHE B 1 34 ? 20.725 31.885 -3.652 1.00 12.62 31 PHE B O 1
ATOM 3147 N N . THR B 1 35 ? 21.626 31.318 -1.660 1.00 12.03 32 THR B N 1
ATOM 3148 C CA . THR B 1 35 ? 22.907 30.857 -2.213 1.00 12.82 32 THR B CA 1
ATOM 3149 C C . THR B 1 35 ? 22.860 29.330 -2.370 1.00 14.06 32 THR B C 1
ATOM 3150 O O . THR B 1 35 ? 21.896 28.676 -1.969 1.00 13.87 32 THR B O 1
ATOM 3154 N N . GLN B 1 36 ? 23.920 28.752 -2.928 1.00 11.75 33 GLN B N 1
ATOM 3155 C CA . GLN B 1 36 ? 23.967 27.304 -3.147 1.00 13.35 33 GLN B CA 1
ATOM 3156 C C . GLN B 1 36 ? 23.974 26.527 -1.836 1.00 15.41 33 GLN B C 1
ATOM 3157 O O . GLN B 1 36 ? 23.804 25.304 -1.817 1.00 15.53 33 GLN B O 1
ATOM 3163 N N . ASP B 1 37 ? 24.165 27.234 -0.739 1.00 12.10 34 ASP B N 1
ATOM 3164 C CA . ASP B 1 37 ? 24.291 26.578 0.567 1.00 11.51 34 ASP B CA 1
ATOM 3165 C C . ASP B 1 37 ? 22.956 26.339 1.273 1.00 13.53 34 ASP B C 1
ATOM 3166 O O . ASP B 1 37 ? 22.915 25.712 2.343 1.00 16.63 34 ASP B O 1
ATOM 3171 N N . VAL B 1 38 ? 21.870 26.821 0.672 1.00 11.27 35 VAL B N 1
ATOM 3172 C CA . VAL B 1 38 ? 20.552 26.724 1.297 1.00 12.56 35 VAL B CA 1
ATOM 3173 C C . VAL B 1 38 ? 19.903 25.374 1.050 1.00 17.69 35 VAL B C 1
ATOM 3174 O O . VAL B 1 38 ? 19.910 24.886 -0.083 1.00 19.82 35 VAL B O 1
ATOM 3178 N N . LEU B 1 39 ? 19.300 24.791 2.094 1.00 12.99 36 LEU B N 1
ATOM 3179 C CA . LEU B 1 39 ? 18.552 23.535 1.949 1.00 12.44 36 LEU B CA 1
ATOM 3180 C C . LEU B 1 39 ? 17.081 23.753 2.281 1.00 10.91 36 LEU B C 1
ATOM 3181 O O . LEU B 1 39 ? 16.726 24.723 2.941 1.00 12.75 36 LEU B O 1
ATOM 3186 N N . THR B 1 40 ? 16.220 22.819 1.878 1.00 11.91 37 THR B N 1
ATOM 3187 C CA . THR B 1 40 ? 14.810 22.956 2.228 1.00 13.67 37 THR B CA 1
ATOM 3188 C C . THR B 1 40 ? 14.633 22.909 3.744 1.00 14.02 37 THR B C 1
ATOM 3189 O O . THR B 1 40 ? 15.399 22.256 4.446 1.00 13.73 37 THR B O 1
ATOM 3193 N N . GLY B 1 41 ? 13.604 23.581 4.240 1.00 12.21 38 GLY B N 1
ATOM 3194 C CA . GLY B 1 41 ? 13.364 23.597 5.678 1.00 11.93 38 GLY B CA 1
ATOM 3195 C C . GLY B 1 41 ? 11.915 23.302 5.984 1.00 16.11 38 GLY B C 1
ATOM 3196 O O . GLY B 1 41 ? 11.286 22.517 5.275 1.00 19.94 38 GLY B O 1
ATOM 3197 N N . LEU B 1 42 ? 11.374 23.941 7.018 1.00 14.81 39 LEU B N 1
ATOM 3198 C CA . LEU B 1 42 ? 10.007 23.649 7.453 1.00 16.71 39 LEU B CA 1
ATOM 3199 C C . LEU B 1 42 ? 9.082 24.847 7.269 1.00 23.70 39 LEU B C 1
ATOM 3200 O O . LEU B 1 42 ? 9.452 25.980 7.577 1.00 25.76 39 LEU B O 1
ATOM 3205 N N . GLY B 1 43 ? 7.859 24.584 6.811 1.00 27.97 40 GLY B N 1
ATOM 3206 C CA . GLY B 1 43 ? 6.878 25.644 6.647 1.00 32.99 40 GLY B CA 1
ATOM 3207 C C . GLY B 1 43 ? 6.990 26.326 5.300 1.00 35.77 40 GLY B C 1
ATOM 3208 O O . GLY B 1 43 ? 7.882 26.016 4.515 1.00 38.75 40 GLY B O 1
ATOM 3209 N N . SER B 1 44 ? 6.088 27.259 5.022 1.00 32.41 41 SER B N 1
ATOM 3210 C CA . SER B 1 44 ? 6.049 27.882 3.703 1.00 37.92 41 SER B CA 1
ATOM 3211 C C . SER B 1 44 ? 7.358 28.591 3.332 1.00 30.94 41 SER B C 1
ATOM 3212 O O . SER B 1 44 ? 7.800 28.512 2.189 1.00 30.02 41 SER B O 1
ATOM 3215 N N . PHE B 1 45 ? 7.974 29.273 4.296 1.00 28.03 42 PHE B N 1
ATOM 3216 C CA . PHE B 1 45 ? 9.168 30.081 4.020 1.00 25.93 42 PHE B CA 1
ATOM 3217 C C . PHE B 1 45 ? 10.433 29.610 4.727 1.00 20.15 42 PHE B C 1
ATOM 3218 O O . PHE B 1 45 ? 11.397 30.360 4.836 1.00 20.22 42 PHE B O 1
ATOM 3226 N N . GLY B 1 46 ? 10.432 28.368 5.207 1.00 18.40 43 GLY B N 1
ATOM 3227 C CA . GLY B 1 46 ? 11.560 27.862 5.968 1.00 15.99 43 GLY B CA 1
ATOM 3228 C C . GLY B 1 46 ? 12.610 27.194 5.099 1.00 14.06 43 GLY B C 1
ATOM 3229 O O . GLY B 1 46 ? 12.278 26.401 4.213 1.00 15.77 43 GLY B O 1
ATOM 3230 N N . SER B 1 47 ? 13.871 27.548 5.349 1.00 11.82 44 SER B N 1
ATOM 3231 C CA . SER B 1 47 ? 15.020 26.883 4.758 1.00 12.51 44 SER B CA 1
ATOM 3232 C C . SER B 1 47 ? 16.064 26.668 5.832 1.00 11.95 44 SER B C 1
ATOM 3233 O O . SER B 1 47 ? 15.940 27.201 6.942 1.00 14.52 44 SER B O 1
ATOM 3236 N N . LEU B 1 48 ? 17.089 25.892 5.500 1.00 12.61 45 LEU B N 1
ATOM 3237 C CA . LEU B 1 48 ? 18.225 25.655 6.398 1.00 12.14 45 LEU B CA 1
ATOM 3238 C C . LEU B 1 48 ? 19.485 26.119 5.683 1.00 15.59 45 LEU B C 1
ATOM 3239 O O . LEU B 1 48 ? 19.447 26.393 4.480 1.00 13.23 45 LEU B O 1
ATOM 3244 N N . TYR B 1 49 ? 20.606 26.198 6.400 1.00 12.72 46 TYR B N 1
ATOM 3245 C CA . TYR B 1 49 ? 21.818 26.750 5.811 1.00 12.34 46 TYR B CA 1
ATOM 3246 C C . TYR B 1 49 ? 23.027 25.847 6.088 1.00 10.41 46 TYR B C 1
ATOM 3247 O O . TYR B 1 49 ? 23.455 25.701 7.237 1.00 13.90 46 TYR B O 1
ATOM 3256 N N . SER B 1 50 ? 23.566 25.243 5.033 1.00 11.42 47 SER B N 1
ATOM 3257 C CA . SER B 1 50 ? 24.750 24.401 5.171 1.00 13.37 47 SER B CA 1
ATOM 3258 C C . SER B 1 50 ? 25.975 25.258 5.412 1.00 15.56 47 SER B C 1
ATOM 3259 O O . SER B 1 50 ? 26.248 26.178 4.649 1.00 14.62 47 SER B O 1
ATOM 3262 N N . LEU B 1 51 ? 26.730 24.927 6.454 1.00 14.63 48 LEU B N 1
ATOM 3263 C CA . LEU B 1 51 ? 27.890 25.731 6.840 1.00 17.53 48 LEU B CA 1
ATOM 3264 C C . LEU B 1 51 ? 29.198 25.312 6.173 1.00 18.59 48 LEU B C 1
ATOM 3265 O O . LEU B 1 51 ? 30.206 26.012 6.305 1.00 22.05 48 LEU B O 1
ATOM 3270 N N . LYS B 1 52 ? 29.175 24.193 5.466 1.00 16.79 49 LYS B N 1
ATOM 3271 C CA . LYS B 1 52 ? 30.389 23.600 4.899 1.00 23.18 49 LYS B CA 1
ATOM 3272 C C . LYS B 1 52 ? 31.280 24.619 4.160 1.00 26.19 49 LYS B C 1
ATOM 3273 O O . LYS B 1 52 ? 32.477 24.738 4.443 1.00 27.49 49 LYS B O 1
ATOM 3279 N N . ASN B 1 53 ? 30.710 25.374 3.235 1.00 18.97 50 ASN B N 1
ATOM 3280 C CA . ASN B 1 53 ? 31.532 26.331 2.492 1.00 19.50 50 ASN B CA 1
ATOM 3281 C C . ASN B 1 53 ? 32.037 27.512 3.297 1.00 25.45 50 ASN B C 1
ATOM 3282 O O . ASN B 1 53 ? 33.205 27.877 3.203 1.00 29.55 50 ASN B O 1
ATOM 3287 N N . ILE B 1 54 ? 31.151 28.149 4.050 1.00 23.24 51 ILE B N 1
ATOM 3288 C CA . ILE B 1 54 ? 31.513 29.410 4.662 1.00 32.69 51 ILE B CA 1
ATOM 3289 C C . ILE B 1 54 ? 32.602 29.185 5.709 1.00 38.24 51 ILE B C 1
ATOM 3290 O O . ILE B 1 54 ? 33.463 30.039 5.894 1.00 42.99 51 ILE B O 1
ATOM 3295 N N . ILE B 1 55 ? 32.596 28.029 6.361 1.00 31.19 52 ILE B N 1
ATOM 3296 C CA . ILE B 1 55 ? 33.506 27.825 7.487 1.00 39.15 52 ILE B CA 1
ATOM 3297 C C . ILE B 1 55 ? 34.785 27.127 7.085 1.00 48.06 52 ILE B C 1
ATOM 3298 O O . ILE B 1 55 ? 35.736 27.082 7.863 1.00 46.14 52 ILE B O 1
ATOM 3303 N N A ASN B 1 56 ? 34.791 26.580 5.874 0.45 51.26 53 ASN B N 1
ATOM 3304 N N B ASN B 1 56 ? 34.810 26.561 5.884 0.55 51.30 53 ASN B N 1
ATOM 3305 C CA A ASN B 1 56 ? 35.980 25.966 5.303 0.45 51.66 53 ASN B CA 1
ATOM 3306 C CA B ASN B 1 56 ? 36.024 25.949 5.356 0.55 52.12 53 ASN B CA 1
ATOM 3307 C C A ASN B 1 56 ? 37.007 27.049 4.987 0.45 54.70 53 ASN B C 1
ATOM 3308 C C B ASN B 1 56 ? 37.258 26.797 5.682 0.55 54.02 53 ASN B C 1
ATOM 3309 O O A ASN B 1 56 ? 37.876 26.879 4.131 0.45 55.63 53 ASN B O 1
ATOM 3310 O O B ASN B 1 56 ? 38.327 26.275 6.002 0.55 50.42 53 ASN B O 1
ATOM 3319 N N A ASN B 1 57 ? 36.880 28.173 5.685 0.45 56.38 54 ASN B N 1
ATOM 3320 N N B ASN B 1 57 ? 37.077 28.113 5.631 0.55 56.79 54 ASN B N 1
ATOM 3321 C CA A ASN B 1 57 ? 37.787 29.299 5.541 0.45 60.48 54 ASN B CA 1
ATOM 3322 C CA B ASN B 1 57 ? 38.166 29.074 5.767 0.55 60.65 54 ASN B CA 1
ATOM 3323 C C A ASN B 1 57 ? 38.033 29.968 6.895 0.45 59.61 54 ASN B C 1
ATOM 3324 C C B ASN B 1 57 ? 38.649 29.320 7.208 0.55 59.24 54 ASN B C 1
ATOM 3325 O O A ASN B 1 57 ? 38.217 31.182 6.968 0.45 63.33 54 ASN B O 1
ATOM 3326 O O B ASN B 1 57 ? 39.838 29.542 7.443 0.55 58.92 54 ASN B O 1
ATOM 3335 N N A TYR B 1 58 ? 38.031 29.170 7.963 0.45 55.95 55 TYR B N 1
ATOM 3336 N N B TYR B 1 58 ? 37.725 29.271 8.163 0.55 54.67 55 TYR B N 1
ATOM 3337 C CA A TYR B 1 58 ? 38.200 29.691 9.318 0.45 48.63 55 TYR B CA 1
ATOM 3338 C CA B TYR B 1 58 ? 37.971 29.772 9.513 0.55 47.14 55 TYR B CA 1
ATOM 3339 C C A TYR B 1 58 ? 38.640 28.593 10.293 0.45 39.84 55 TYR B C 1
ATOM 3340 C C B TYR B 1 58 ? 38.401 28.685 10.505 0.55 39.75 55 TYR B C 1
ATOM 3341 O O A TYR B 1 58 ? 38.239 27.438 10.155 0.45 39.52 55 TYR B O 1
ATOM 3342 O O B TYR B 1 58 ? 37.777 27.625 10.582 0.55 36.81 55 TYR B O 1
ATOM 3359 N N . ASP B 1 59 ? 39.444 28.962 11.288 1.00 28.21 56 ASP B N 1
ATOM 3360 C CA . ASP B 1 59 ? 39.882 28.021 12.322 1.00 21.46 56 ASP B CA 1
ATOM 3361 C C . ASP B 1 59 ? 38.957 28.117 13.530 1.00 26.84 56 ASP B C 1
ATOM 3362 O O . ASP B 1 59 ? 38.664 27.120 14.200 1.00 32.40 56 ASP B O 1
ATOM 3367 N N . ASP B 1 60 ? 38.502 29.332 13.816 1.00 21.04 57 ASP B N 1
ATOM 3368 C CA . ASP B 1 60 ? 37.534 29.503 14.884 1.00 26.03 57 ASP B CA 1
ATOM 3369 C C . ASP B 1 60 ? 36.474 30.418 14.303 1.00 28.90 57 ASP B C 1
ATOM 3370 O O . ASP B 1 60 ? 36.494 31.622 14.528 1.00 24.17 57 ASP B O 1
ATOM 3375 N N . PRO B 1 61 ? 35.579 29.841 13.491 1.00 30.74 58 PRO B N 1
ATOM 3376 C CA . PRO B 1 61 ? 34.429 30.602 13.009 1.00 25.06 58 PRO B CA 1
ATOM 3377 C C . PRO B 1 61 ? 33.547 30.940 14.181 1.00 19.77 58 PRO B C 1
ATOM 3378 O O . PRO B 1 61 ? 33.213 30.089 15.025 1.00 24.33 58 PRO B O 1
ATOM 3382 N N . VAL B 1 62 ? 33.140 32.199 14.219 1.00 15.42 59 VAL B N 1
ATOM 3383 C CA . VAL B 1 62 ? 32.336 32.708 15.297 1.00 13.60 59 VAL B CA 1
ATOM 3384 C C . VAL B 1 62 ? 31.011 33.213 14.736 1.00 14.68 59 VAL B C 1
ATOM 3385 O O . VAL B 1 62 ? 30.976 33.960 13.760 1.00 13.74 59 VAL B O 1
ATOM 3389 N N . LEU B 1 63 ? 29.927 32.783 15.367 1.00 12.86 60 LEU B N 1
ATOM 3390 C CA . LEU B 1 63 ? 28.589 33.212 14.991 1.00 12.85 60 LEU B CA 1
ATOM 3391 C C . LEU B 1 63 ? 28.281 34.565 15.641 1.00 14.57 60 LEU B C 1
ATOM 3392 O O . LEU B 1 63 ? 28.420 34.733 16.866 1.00 16.61 60 LEU B O 1
ATOM 3397 N N . VAL B 1 64 ? 27.821 35.521 14.838 1.00 11.02 61 VAL B N 1
ATOM 3398 C CA . VAL B 1 64 ? 27.550 36.869 15.287 1.00 11.66 61 VAL B CA 1
ATOM 3399 C C . VAL B 1 64 ? 26.108 37.184 14.947 1.00 14.92 61 VAL B C 1
ATOM 3400 O O . VAL B 1 64 ? 25.725 37.147 13.784 1.00 14.35 61 VAL B O 1
ATOM 3404 N N . GLN B 1 65 ? 25.311 37.528 15.947 1.00 11.74 62 GLN B N 1
ATOM 3405 C CA . GLN B 1 65 ? 23.877 37.687 15.707 1.00 10.83 62 GLN B CA 1
ATOM 3406 C C . GLN B 1 65 ? 23.323 38.939 16.352 1.00 13.22 62 GLN B C 1
ATOM 3407 O O . GLN B 1 65 ? 23.810 39.377 17.390 1.00 14.42 62 GLN B O 1
ATOM 3413 N N . SER B 1 66 ? 22.281 39.492 15.754 1.00 11.63 63 SER B N 1
ATOM 3414 C CA . SER B 1 66 ? 21.631 40.664 16.313 1.00 11.69 63 SER B CA 1
ATOM 3415 C C . SER B 1 66 ? 20.178 40.724 15.877 1.00 13.77 63 SER B C 1
ATOM 3416 O O . SER B 1 66 ? 19.832 40.289 14.780 1.00 13.01 63 SER B O 1
ATOM 3419 N N . ILE B 1 67 ? 19.327 41.277 16.735 1.00 10.77 64 ILE B N 1
ATOM 3420 C CA . ILE B 1 67 ? 17.907 41.374 16.423 1.00 12.97 64 ILE B CA 1
ATOM 3421 C C . ILE B 1 67 ? 17.487 42.817 16.620 1.00 11.71 64 ILE B C 1
ATOM 3422 O O . ILE B 1 67 ? 17.931 43.475 17.555 1.00 13.39 64 ILE B O 1
ATOM 3427 N N . ASP B 1 68 ? 16.674 43.342 15.711 1.00 11.25 65 ASP B N 1
ATOM 3428 C CA A ASP B 1 68 ? 16.350 44.763 15.703 0.50 13.81 65 ASP B CA 1
ATOM 3429 C CA B ASP B 1 68 ? 16.236 44.726 15.865 0.50 12.94 65 ASP B CA 1
ATOM 3430 C C . ASP B 1 68 ? 14.960 44.959 15.101 1.00 16.18 65 ASP B C 1
ATOM 3431 O O . ASP B 1 68 ? 14.548 44.158 14.269 1.00 16.72 65 ASP B O 1
ATOM 3440 N N . GLY B 1 69 ? 14.288 46.044 15.459 1.00 17.77 66 GLY B N 1
ATOM 3441 C CA . GLY B 1 69 ? 13.041 46.380 14.803 1.00 19.99 66 GLY B CA 1
ATOM 3442 C C . GLY B 1 69 ? 13.203 47.638 13.988 1.00 19.47 66 GLY B C 1
ATOM 3443 O O . GLY B 1 69 ? 14.183 48.382 14.156 1.00 21.69 66 GLY B O 1
ATOM 3444 N N . VAL B 1 70 ? 12.259 47.894 13.092 1.00 15.41 67 VAL B N 1
ATOM 3445 C CA A VAL B 1 70 ? 12.287 49.091 12.261 0.75 17.46 67 VAL B CA 1
ATOM 3446 C CA B VAL B 1 70 ? 12.355 49.088 12.277 0.25 17.87 67 VAL B CA 1
ATOM 3447 C C . VAL B 1 70 ? 12.002 50.332 13.090 1.00 20.24 67 VAL B C 1
ATOM 3448 O O . VAL B 1 70 ? 12.686 51.347 12.981 1.00 19.43 67 VAL B O 1
ATOM 3455 N N . GLY B 1 71 ? 10.964 50.254 13.923 1.00 15.26 68 GLY B N 1
ATOM 3456 C CA . GLY B 1 71 ? 10.557 51.414 14.703 1.00 15.86 68 GLY B CA 1
ATOM 3457 C C . GLY B 1 71 ? 9.467 52.234 14.046 1.00 14.34 68 GLY B C 1
ATOM 3458 O O . GLY B 1 71 ? 8.780 51.763 13.122 1.00 15.21 68 GLY B O 1
ATOM 3459 N N . THR B 1 72 ? 9.317 53.485 14.485 1.00 14.51 69 THR B N 1
ATOM 3460 C CA . THR B 1 72 ? 8.135 54.269 14.107 1.00 13.42 69 THR B CA 1
ATOM 3461 C C . THR B 1 72 ? 8.101 54.775 12.651 1.00 12.48 69 THR B C 1
ATOM 3462 O O . THR B 1 72 ? 7.124 55.414 12.244 1.00 11.97 69 THR B O 1
ATOM 3466 N N . LYS B 1 73 ? 9.146 54.487 11.879 1.00 10.97 70 LYS B N 1
ATOM 3467 C CA . LYS B 1 73 ? 9.111 54.765 10.435 1.00 12.31 70 LYS B CA 1
ATOM 3468 C C . LYS B 1 73 ? 7.901 54.058 9.804 1.00 13.06 70 LYS B C 1
ATOM 3469 O O . LYS B 1 73 ? 7.346 54.536 8.819 1.00 13.71 70 LYS B O 1
ATOM 3475 N N . THR B 1 74 ? 7.459 52.959 10.411 1.00 11.00 71 THR B N 1
ATOM 3476 C CA . THR B 1 74 ? 6.314 52.221 9.884 1.00 11.16 71 THR B CA 1
ATOM 3477 C C . THR B 1 74 ? 5.092 53.137 9.729 1.00 13.29 71 THR B C 1
ATOM 3478 O O . THR B 1 74 ? 4.329 53.009 8.761 1.00 14.91 71 THR B O 1
ATOM 3482 N N . LYS B 1 75 ? 4.907 54.045 10.684 1.00 13.06 72 LYS B N 1
ATOM 3483 C CA . LYS B 1 75 ? 3.748 54.932 10.668 1.00 15.06 72 LYS B CA 1
ATOM 3484 C C . LYS B 1 75 ? 3.783 55.876 9.464 1.00 15.79 72 LYS B C 1
ATOM 3485 O O . LYS B 1 75 ? 2.739 56.215 8.891 1.00 15.23 72 LYS B O 1
ATOM 3491 N N . VAL B 1 76 ? 4.978 56.290 9.067 1.00 12.53 73 VAL B N 1
ATOM 3492 C CA . VAL B 1 76 ? 5.099 57.165 7.905 1.00 12.90 73 VAL B CA 1
ATOM 3493 C C . VAL B 1 76 ? 4.836 56.382 6.624 1.00 12.68 73 VAL B C 1
ATOM 3494 O O . VAL B 1 76 ? 4.161 56.868 5.719 1.00 16.19 73 VAL B O 1
ATOM 3498 N N . ALA B 1 77 ? 5.354 55.161 6.547 1.00 12.89 74 ALA B N 1
ATOM 3499 C CA . ALA B 1 77 ? 5.088 54.320 5.387 1.00 12.98 74 ALA B CA 1
ATOM 3500 C C . ALA B 1 77 ? 3.580 54.100 5.189 1.00 15.05 74 ALA B C 1
ATOM 3501 O O . ALA B 1 77 ? 3.060 54.195 4.070 1.00 15.85 74 ALA B O 1
ATOM 3503 N N . VAL B 1 78 ? 2.890 53.837 6.296 1.00 12.92 75 VAL B N 1
ATOM 3504 C CA . VAL B 1 78 ? 1.448 53.607 6.271 1.00 14.79 75 VAL B CA 1
ATOM 3505 C C . VAL B 1 78 ? 0.729 54.877 5.819 1.00 18.34 75 VAL B C 1
ATOM 3506 O O . VAL B 1 78 ? -0.155 54.832 4.968 1.00 21.41 75 VAL B O 1
ATOM 3523 N N . CYS B 1 80 ? 1.878 57.277 3.966 1.00 19.89 77 CYS B N 1
ATOM 3524 C CA . CYS B 1 80 ? 2.180 57.541 2.564 1.00 18.61 77 CYS B CA 1
ATOM 3525 C C . CYS B 1 80 ? 1.697 56.456 1.611 1.00 23.42 77 CYS B C 1
ATOM 3526 O O . CYS B 1 80 ? 1.676 56.656 0.394 1.00 22.83 77 CYS B O 1
ATOM 3529 N N . GLY B 1 81 ? 1.333 55.300 2.152 1.00 21.90 78 GLY B N 1
ATOM 3530 C CA . GLY B 1 81 ? 0.976 54.172 1.314 1.00 22.80 78 GLY B CA 1
ATOM 3531 C C . GLY B 1 81 ? 2.138 53.656 0.481 1.00 25.51 78 GLY B C 1
ATOM 3532 O O . GLY B 1 81 ? 1.939 53.105 -0.604 1.00 26.61 78 GLY B O 1
ATOM 3533 N N . LYS B 1 82 ? 3.358 53.815 0.987 1.00 20.55 79 LYS B N 1
ATOM 3534 C CA A LYS B 1 82 ? 4.544 53.360 0.268 0.64 21.80 79 LYS B CA 1
ATOM 3535 C CA B LYS B 1 82 ? 4.547 53.363 0.268 0.36 22.35 79 LYS B CA 1
ATOM 3536 C C . LYS B 1 82 ? 5.382 52.459 1.158 1.00 19.66 79 LYS B C 1
ATOM 3537 O O . LYS B 1 82 ? 5.899 52.900 2.193 1.00 19.31 79 LYS B O 1
ATOM 3548 N N . PHE B 1 83 ? 5.506 51.201 0.756 1.00 21.76 80 PHE B N 1
ATOM 3549 C CA . PHE B 1 83 ? 6.133 50.187 1.595 1.00 15.98 80 PHE B CA 1
ATOM 3550 C C . PHE B 1 83 ? 7.323 49.571 0.909 1.00 20.59 80 PHE B C 1
ATOM 3551 O O . PHE B 1 83 ? 7.962 48.683 1.454 1.00 23.54 80 PHE B O 1
ATOM 3559 N N A GLU B 1 84 ? 7.599 50.098 -0.283 0.62 31.52 81 GLU B N 1
ATOM 3560 N N B GLU B 1 84 ? 7.634 50.032 -0.294 0.38 31.27 81 GLU B N 1
ATOM 3561 C CA A GLU B 1 84 ? 8.583 49.574 -1.221 0.62 37.11 81 GLU B CA 1
ATOM 3562 C CA B GLU B 1 84 ? 8.784 49.503 -1.015 0.38 33.16 81 GLU B CA 1
ATOM 3563 C C A GLU B 1 84 ? 9.993 49.527 -0.660 0.62 26.37 81 GLU B C 1
ATOM 3564 C C B GLU B 1 84 ? 10.030 49.473 -0.121 0.38 23.58 81 GLU B C 1
ATOM 3565 O O A GLU B 1 84 ? 10.834 48.796 -1.175 0.62 24.12 81 GLU B O 1
ATOM 3566 O O B GLU B 1 84 ? 10.615 48.420 0.134 0.38 25.51 81 GLU B O 1
ATOM 3577 N N A ASN B 1 85 ? 10.239 50.324 0.378 0.62 15.29 82 ASN B N 1
ATOM 3578 N N B ASN B 1 85 ? 10.411 50.634 0.387 0.38 15.03 82 ASN B N 1
ATOM 3579 C CA A ASN B 1 85 ? 11.570 50.484 0.963 0.62 10.71 82 ASN B CA 1
ATOM 3580 C CA B ASN B 1 85 ? 11.672 50.761 1.106 0.38 12.70 82 ASN B CA 1
ATOM 3581 C C A ASN B 1 85 ? 11.629 50.005 2.410 0.62 13.18 82 ASN B C 1
ATOM 3582 C C B ASN B 1 85 ? 11.632 50.295 2.553 0.38 14.75 82 ASN B C 1
ATOM 3583 O O A ASN B 1 85 ? 12.705 49.781 2.960 0.62 14.80 82 ASN B O 1
ATOM 3584 O O B ASN B 1 85 ? 12.658 50.319 3.242 0.38 12.40 82 ASN B O 1
ATOM 3593 N N . LEU B 1 86 ? 10.462 49.880 3.029 1.00 13.36 83 LEU B N 1
ATOM 3594 C CA . LEU B 1 86 ? 10.355 49.566 4.453 1.00 13.85 83 LEU B CA 1
ATOM 3595 C C . LEU B 1 86 ? 10.912 48.179 4.790 1.00 13.00 83 LEU B C 1
ATOM 3596 O O . LEU B 1 86 ? 11.505 47.984 5.856 1.00 13.25 83 LEU B O 1
ATOM 3601 N N . GLY B 1 87 ? 10.736 47.216 3.887 1.00 11.08 84 GLY B N 1
ATOM 3602 C CA . GLY B 1 87 ? 11.327 45.906 4.107 1.00 11.21 84 GLY B CA 1
ATOM 3603 C C . GLY B 1 87 ? 12.844 45.988 4.025 1.00 12.43 84 GLY B C 1
ATOM 3604 O O . GLY B 1 87 ? 13.585 45.284 4.733 1.00 13.21 84 GLY B O 1
ATOM 3605 N N . TYR B 1 88 ? 13.316 46.857 3.145 1.00 12.07 85 TYR B N 1
ATOM 3606 C CA . TYR B 1 88 ? 14.754 47.056 2.979 1.00 11.15 85 TYR B CA 1
ATOM 3607 C C . TYR B 1 88 ? 15.300 47.738 4.243 1.00 13.25 85 TYR B C 1
ATOM 3608 O O . TYR B 1 88 ? 16.359 47.354 4.749 1.00 12.43 85 TYR B O 1
ATOM 3617 N N . ASP B 1 89 ? 14.562 48.722 4.767 1.00 11.90 86 ASP B N 1
ATOM 3618 C CA . ASP B 1 89 ? 14.905 49.389 6.031 1.00 11.57 86 ASP B CA 1
ATOM 3619 C C . ASP B 1 89 ? 15.153 48.366 7.126 1.00 13.70 86 ASP B C 1
ATOM 3620 O O . ASP B 1 89 ? 16.100 48.468 7.884 1.00 12.68 86 ASP B O 1
ATOM 3625 N N . LEU B 1 90 ? 14.241 47.409 7.248 1.00 12.84 87 LEU B N 1
ATOM 3626 C CA . LEU B 1 90 ? 14.337 46.415 8.305 1.00 12.52 87 LEU B CA 1
ATOM 3627 C C . LEU B 1 90 ? 15.633 45.631 8.205 1.00 12.85 87 LEU B C 1
ATOM 3628 O O . LEU B 1 90 ? 16.319 45.431 9.207 1.00 11.97 87 LEU B O 1
ATOM 3633 N N . PHE B 1 91 ? 15.967 45.193 6.996 1.00 10.88 88 PHE B N 1
ATOM 3634 C CA . PHE B 1 91 ? 17.187 44.439 6.796 1.00 10.02 88 PHE B CA 1
ATOM 3635 C C . PHE B 1 91 ? 18.410 45.237 7.228 1.00 13.05 88 PHE B C 1
ATOM 3636 O O . PHE B 1 91 ? 19.250 44.718 7.962 1.00 11.45 88 PHE B O 1
ATOM 3644 N N . SER B 1 92 ? 18.497 46.490 6.785 1.00 10.22 89 SER B N 1
ATOM 3645 C CA . SER B 1 92 ? 19.642 47.330 7.121 1.00 10.65 89 SER B CA 1
ATOM 3646 C C . SER B 1 92 ? 19.720 47.629 8.616 1.00 12.98 89 SER B C 1
ATOM 3647 O O . SER B 1 92 ? 20.810 47.588 9.218 1.00 15.01 89 SER B O 1
ATOM 3650 N N . ALA B 1 93 ? 18.563 47.880 9.226 1.00 12.87 90 ALA B N 1
ATOM 3651 C CA . ALA B 1 93 ? 18.496 48.127 10.669 1.00 13.63 90 ALA B CA 1
ATOM 3652 C C . ALA B 1 93 ? 19.107 47.001 11.500 1.00 20.93 90 ALA B C 1
ATOM 3653 O O . ALA B 1 93 ? 19.759 47.256 12.499 1.00 23.92 90 ALA B O 1
ATOM 3655 N N . ALA B 1 94 ? 18.874 45.756 11.101 1.00 13.30 91 ALA B N 1
ATOM 3656 C CA . ALA B 1 94 ? 19.460 44.612 11.807 1.00 11.86 91 ALA B CA 1
ATOM 3657 C C . ALA B 1 94 ? 20.917 44.365 11.395 1.00 14.30 91 ALA B C 1
ATOM 3658 O O . ALA B 1 94 ? 21.784 44.098 12.224 1.00 14.89 91 ALA B O 1
ATOM 3660 N N . THR B 1 95 ? 21.194 44.454 10.098 1.00 13.98 92 THR B N 1
ATOM 3661 C CA . THR B 1 95 ? 22.434 43.916 9.563 1.00 10.66 92 THR B CA 1
ATOM 3662 C C . THR B 1 95 ? 23.647 44.807 9.817 1.00 10.47 92 THR B C 1
ATOM 3663 O O . THR B 1 95 ? 24.745 44.326 10.116 1.00 11.92 92 THR B O 1
ATOM 3667 N N . ASN B 1 96 ? 23.448 46.111 9.716 1.00 10.60 93 ASN B N 1
ATOM 3668 C CA . ASN B 1 96 ? 24.582 47.017 9.910 1.00 11.62 93 ASN B CA 1
ATOM 3669 C C . ASN B 1 96 ? 25.174 46.856 11.305 1.00 13.75 93 ASN B C 1
ATOM 3670 O O . ASN B 1 96 ? 26.362 47.129 11.520 1.00 12.72 93 ASN B O 1
ATOM 3675 N N . ASP B 1 97 ? 24.348 46.397 12.247 1.00 11.24 94 ASP B N 1
ATOM 3676 C CA A ASP B 1 97 ? 24.832 46.226 13.604 0.51 16.23 94 ASP B CA 1
ATOM 3677 C CA B ASP B 1 97 ? 24.756 46.158 13.634 0.49 16.77 94 ASP B CA 1
ATOM 3678 C C . ASP B 1 97 ? 25.863 45.107 13.734 1.00 15.69 94 ASP B C 1
ATOM 3679 O O . ASP B 1 97 ? 26.680 45.139 14.643 1.00 16.46 94 ASP B O 1
ATOM 3688 N N . ILE B 1 98 ? 25.864 44.132 12.818 1.00 13.42 95 ILE B N 1
ATOM 3689 C CA . ILE B 1 98 ? 26.914 43.111 12.888 1.00 11.56 95 ILE B CA 1
ATOM 3690 C C . ILE B 1 98 ? 28.042 43.377 11.909 1.00 11.66 95 ILE B C 1
ATOM 3691 O O . ILE B 1 98 ? 29.148 42.868 12.075 1.00 14.00 95 ILE B O 1
ATOM 3696 N N . VAL B 1 99 ? 27.774 44.205 10.903 1.00 10.29 96 VAL B N 1
ATOM 3697 C CA . VAL B 1 99 ? 28.808 44.559 9.922 1.00 11.13 96 VAL B CA 1
ATOM 3698 C C . VAL B 1 99 ? 29.989 45.234 10.622 1.00 11.56 96 VAL B C 1
ATOM 3699 O O . VAL B 1 99 ? 31.140 45.057 10.224 1.00 14.02 96 VAL B O 1
ATOM 3703 N N . VAL B 1 100 ? 29.695 45.988 11.676 1.00 12.99 97 VAL B N 1
ATOM 3704 C CA . VAL B 1 100 ? 30.726 46.719 12.409 1.00 13.89 97 VAL B CA 1
ATOM 3705 C C . VAL B 1 100 ? 31.770 45.823 13.066 1.00 14.84 97 VAL B C 1
ATOM 3706 O O . VAL B 1 100 ? 32.878 46.276 13.345 1.00 16.35 97 VAL B O 1
ATOM 3726 N N . GLY B 1 102 ? 33.074 43.247 11.617 1.00 12.71 99 GLY B N 1
ATOM 3727 C CA . GLY B 1 102 ? 33.786 42.565 10.549 1.00 13.17 99 GLY B CA 1
ATOM 3728 C C . GLY B 1 102 ? 33.143 41.240 10.158 1.00 13.07 99 GLY B C 1
ATOM 3729 O O . GLY B 1 102 ? 33.724 40.467 9.408 1.00 17.04 99 GLY B O 1
ATOM 3730 N N . ALA B 1 103 ? 31.940 40.972 10.653 1.00 13.58 100 ALA B N 1
ATOM 3731 C CA . ALA B 1 103 ? 31.248 39.734 10.305 1.00 13.32 100 ALA B CA 1
ATOM 3732 C C . ALA B 1 103 ? 30.706 39.747 8.874 1.00 16.02 100 ALA B C 1
ATOM 3733 O O . ALA B 1 103 ? 30.346 40.803 8.335 1.00 14.70 100 ALA B O 1
ATOM 3735 N N . LYS B 1 104 ? 30.610 38.561 8.290 1.00 12.80 101 LYS B N 1
ATOM 3736 C CA . LYS B 1 104 ? 29.991 38.386 6.989 1.00 10.74 101 LYS B CA 1
ATOM 3737 C C . LYS B 1 104 ? 28.574 37.890 7.228 1.00 12.06 101 LYS B C 1
ATOM 3738 O O . LYS B 1 104 ? 28.374 36.770 7.683 1.00 13.68 101 LYS B O 1
ATOM 3744 N N . PRO B 1 105 ? 27.575 38.719 6.922 1.00 11.11 102 PRO B N 1
ATOM 3745 C CA . PRO B 1 105 ? 26.194 38.261 7.132 1.00 11.02 102 PRO B CA 1
ATOM 3746 C C . PRO B 1 105 ? 25.863 37.059 6.253 1.00 11.28 102 PRO B C 1
ATOM 3747 O O . PRO B 1 105 ? 26.263 37.049 5.074 1.00 12.39 102 PRO B O 1
ATOM 3751 N N . ILE B 1 106 ? 25.137 36.079 6.803 1.00 8.95 103 ILE B N 1
ATOM 3752 C CA . ILE B 1 106 ? 24.757 34.896 6.029 1.00 11.71 103 ILE B CA 1
ATOM 3753 C C . ILE B 1 106 ? 23.252 34.547 6.012 1.00 10.22 103 ILE B C 1
ATOM 3754 O O . ILE B 1 106 ? 22.762 34.063 4.992 1.00 10.84 103 ILE B O 1
ATOM 3759 N N . THR B 1 107 ? 22.523 34.758 7.108 1.00 9.46 104 THR B N 1
ATOM 3760 C CA . THR B 1 107 ? 21.087 34.433 7.073 1.00 9.40 104 THR B CA 1
ATOM 3761 C C . THR B 1 107 ? 20.257 35.527 7.717 1.00 10.35 104 THR B C 1
ATOM 3762 O O . THR B 1 107 ? 20.753 36.266 8.573 1.00 9.93 104 THR B O 1
ATOM 3766 N N . PHE B 1 108 ? 18.977 35.597 7.344 1.00 10.66 105 PHE B N 1
ATOM 3767 C CA . PHE B 1 108 ? 18.085 36.615 7.893 1.00 9.82 105 PHE B CA 1
ATOM 3768 C C . PHE B 1 108 ? 16.740 35.940 8.154 1.00 12.46 105 PHE B C 1
ATOM 3769 O O . PHE B 1 108 ? 16.318 35.093 7.364 1.00 13.04 105 PHE B O 1
ATOM 3777 N N . LEU B 1 109 ? 16.083 36.275 9.265 1.00 9.93 106 LEU B N 1
ATOM 3778 C CA . LEU B 1 109 ? 14.678 35.863 9.467 1.00 8.39 106 LEU B CA 1
ATOM 3779 C C . LEU B 1 109 ? 13.889 37.090 9.889 1.00 8.92 106 LEU B C 1
ATOM 3780 O O . LEU B 1 109 ? 14.460 38.030 10.440 1.00 9.88 106 LEU B O 1
ATOM 3785 N N . ASP B 1 110 ? 12.577 37.079 9.657 1.00 10.27 107 ASP B N 1
ATOM 3786 C CA . ASP B 1 110 ? 11.772 38.258 9.974 1.00 11.14 107 ASP B CA 1
ATOM 3787 C C . ASP B 1 110 ? 10.437 37.901 10.626 1.00 10.62 107 ASP B C 1
ATOM 3788 O O . ASP B 1 110 ? 9.920 36.795 10.464 1.00 12.93 107 ASP B O 1
ATOM 3793 N N . TYR B 1 111 ? 9.912 38.859 11.389 1.00 10.99 108 TYR B N 1
ATOM 3794 C CA . TYR B 1 111 ? 8.622 38.739 12.040 1.00 12.45 108 TYR B CA 1
ATOM 3795 C C . TYR B 1 111 ? 7.871 40.024 11.788 1.00 13.83 108 TYR B C 1
ATOM 3796 O O . TYR B 1 111 ? 8.414 41.126 11.972 1.00 12.96 108 TYR B O 1
ATOM 3805 N N . VAL B 1 112 ? 6.631 39.901 11.321 1.00 10.84 109 VAL B N 1
ATOM 3806 C CA . VAL B 1 112 ? 5.798 41.085 11.114 1.00 9.80 109 VAL B CA 1
ATOM 3807 C C . VAL B 1 112 ? 4.461 40.877 11.812 1.00 11.70 109 VAL B C 1
ATOM 3808 O O . VAL B 1 112 ? 3.786 39.870 11.595 1.00 12.97 109 VAL B O 1
ATOM 3812 N N . ALA B 1 113 ? 4.079 41.825 12.657 1.00 13.49 110 ALA B N 1
ATOM 3813 C CA . ALA B 1 113 ? 2.856 41.683 13.440 1.00 12.40 110 ALA B CA 1
ATOM 3814 C C . ALA B 1 113 ? 2.000 42.926 13.252 1.00 11.77 110 ALA B C 1
ATOM 3815 O O . ALA B 1 113 ? 2.513 44.022 12.988 1.00 14.60 110 ALA B O 1
ATOM 3817 N N . HIS B 1 114 ? 0.699 42.764 13.389 1.00 14.04 111 HIS B N 1
ATOM 3818 C CA . HIS B 1 114 ? -0.199 43.866 13.129 1.00 14.22 111 HIS B CA 1
ATOM 3819 C C . HIS B 1 114 ? -1.603 43.532 13.587 1.00 14.80 111 HIS B C 1
ATOM 3820 O O . HIS B 1 114 ? -1.870 42.439 14.078 1.00 16.31 111 HIS B O 1
ATOM 3827 N N . ASP B 1 115 ? -2.501 44.504 13.470 1.00 13.34 112 ASP B N 1
ATOM 3828 C CA A ASP B 1 115 ? -3.910 44.199 13.634 0.53 17.46 112 ASP B CA 1
ATOM 3829 C CA B ASP B 1 115 ? -3.918 44.256 13.608 0.47 19.06 112 ASP B CA 1
ATOM 3830 C C . ASP B 1 115 ? -4.365 43.552 12.327 1.00 26.14 112 ASP B C 1
ATOM 3831 O O . ASP B 1 115 ? -4.370 42.336 12.224 1.00 45.20 112 ASP B O 1
ATOM 3840 N N . LYS B 1 116 ? -4.722 44.351 11.332 1.00 24.58 113 LYS B N 1
ATOM 3841 C CA . LYS B 1 116 ? -5.002 43.836 10.001 1.00 26.59 113 LYS B CA 1
ATOM 3842 C C . LYS B 1 116 ? -3.821 44.246 9.1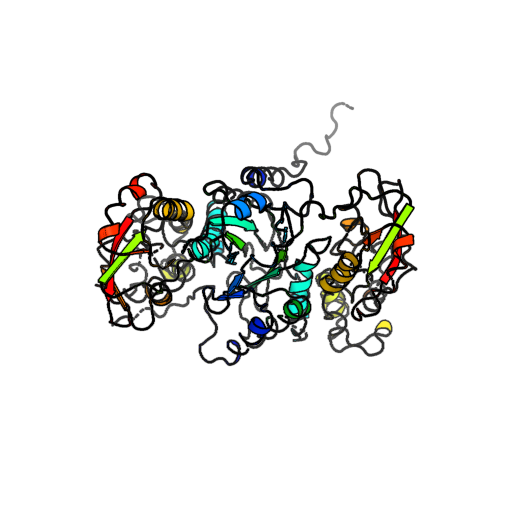20 1.00 26.15 113 LYS B C 1
ATOM 3843 O O . LYS B 1 116 ? -3.161 45.244 9.393 1.00 31.34 113 LYS B O 1
ATOM 3849 N N . LEU B 1 117 ? -3.552 43.496 8.063 1.00 26.09 114 LEU B N 1
ATOM 3850 C CA . LEU B 1 117 ? -2.580 43.947 7.061 1.00 24.79 114 LEU B CA 1
ATOM 3851 C C . LEU B 1 117 ? -2.905 43.345 5.703 1.00 22.28 114 LEU B C 1
ATOM 3852 O O . LEU B 1 117 ? -2.985 42.127 5.564 1.00 26.58 114 LEU B O 1
ATOM 3857 N N . ASP B 1 118 ? -3.121 44.210 4.718 1.00 19.79 115 ASP B N 1
ATOM 3858 C CA . ASP B 1 118 ? -3.346 43.792 3.340 1.00 26.66 115 ASP B CA 1
ATOM 3859 C C . ASP B 1 118 ? -2.220 42.837 2.917 1.00 21.87 115 ASP B C 1
ATOM 3860 O O . ASP B 1 118 ? -1.047 43.125 3.141 1.00 22.09 115 ASP B O 1
ATOM 3865 N N . PRO B 1 119 ? -2.574 41.677 2.342 1.00 18.40 116 PRO B N 1
ATOM 3866 C CA . PRO B 1 119 ? -1.522 40.791 1.824 1.00 17.40 116 PRO B CA 1
ATOM 3867 C C . PRO B 1 119 ? -0.662 41.541 0.792 1.00 20.33 116 PRO B C 1
ATOM 3868 O O . PRO B 1 119 ? 0.511 41.213 0.611 1.00 19.14 116 PRO B O 1
ATOM 3872 N N . ALA B 1 120 ? -1.243 42.531 0.117 1.00 15.50 117 ALA B N 1
ATOM 3873 C CA . ALA B 1 120 ? -0.495 43.268 -0.897 1.00 20.86 117 ALA B CA 1
ATOM 3874 C C . ALA B 1 120 ? 0.642 44.034 -0.238 1.00 19.50 117 ALA B C 1
ATOM 3875 O O . ALA B 1 120 ? 1.708 44.219 -0.826 1.00 18.55 117 ALA B O 1
ATOM 3877 N N . ILE B 1 121 ? 0.392 44.505 0.977 1.00 15.82 118 ILE B N 1
ATOM 3878 C CA . ILE B 1 121 ? 1.402 45.254 1.718 1.00 16.16 118 ILE B CA 1
ATOM 3879 C C . ILE B 1 121 ? 2.486 44.307 2.183 1.00 15.60 118 ILE B C 1
ATOM 3880 O O . ILE B 1 121 ? 3.681 44.587 2.047 1.00 15.51 118 ILE B O 1
ATOM 3901 N N A GLU B 1 123 ? 3.408 41.574 0.695 0.54 15.96 120 GLU B N 1
ATOM 3902 N N B GLU B 1 123 ? 3.335 41.660 0.829 0.46 15.18 120 GLU B N 1
ATOM 3903 C CA A GLU B 1 123 ? 4.231 41.203 -0.465 0.54 16.31 120 GLU B CA 1
ATOM 3904 C CA B GLU B 1 123 ? 4.157 41.364 -0.349 0.46 16.38 120 GLU B CA 1
ATOM 3905 C C A GLU B 1 123 ? 5.287 42.261 -0.755 0.54 13.99 120 GLU B C 1
ATOM 3906 C C B GLU B 1 123 ? 5.297 42.362 -0.504 0.46 14.63 120 GLU B C 1
ATOM 3907 O O A GLU B 1 123 ? 6.385 41.940 -1.202 0.54 13.64 120 GLU B O 1
ATOM 3908 O O B GLU B 1 123 ? 6.463 41.979 -0.617 0.46 12.76 120 GLU B O 1
ATOM 3919 N N A GLU B 1 124 ? 4.952 43.522 -0.492 0.54 13.21 121 GLU B N 1
ATOM 3920 N N B GLU B 1 124 ? 4.940 43.644 -0.530 0.46 13.04 121 GLU B N 1
ATOM 3921 C CA A GLU B 1 124 ? 5.890 44.615 -0.719 0.54 13.50 121 GLU B CA 1
ATOM 3922 C CA B GLU B 1 124 ? 5.914 44.714 -0.712 0.46 13.60 121 GLU B CA 1
ATOM 3923 C C A GLU B 1 124 ? 6.997 44.631 0.328 0.54 12.49 121 GLU B C 1
ATOM 3924 C C B GLU B 1 124 ? 7.013 44.649 0.337 0.46 12.45 121 GLU B C 1
ATOM 3925 O O A GLU B 1 124 ? 8.154 44.925 0.007 0.54 11.38 121 GLU B O 1
ATOM 3926 O O B GLU B 1 124 ? 8.183 44.895 0.028 0.46 11.73 121 GLU B O 1
ATOM 3937 N N . LEU B 1 125 ? 6.633 44.347 1.577 1.00 12.09 122 LEU B N 1
ATOM 3938 C CA . LEU B 1 125 ? 7.604 44.295 2.671 1.00 13.15 122 LEU B CA 1
ATOM 3939 C C . LEU B 1 125 ? 8.604 43.182 2.355 1.00 12.91 122 LEU B C 1
ATOM 3940 O O . LEU B 1 125 ? 9.816 43.354 2.463 1.00 11.91 122 LEU B O 1
ATOM 3945 N N . VAL B 1 126 ? 8.085 42.034 1.947 1.00 12.17 123 VAL B N 1
ATOM 3946 C CA . VAL B 1 126 ? 8.963 40.895 1.669 1.00 14.18 123 VAL B CA 1
ATOM 3947 C C . VAL B 1 126 ? 9.835 41.161 0.445 1.00 12.45 123 VAL B C 1
ATOM 3948 O O . VAL B 1 126 ? 10.999 40.785 0.417 1.00 14.32 123 VAL B O 1
ATOM 3952 N N . LYS B 1 127 ? 9.272 41.822 -0.559 1.00 11.86 124 LYS B N 1
ATOM 3953 C CA . LYS B 1 127 ? 10.051 42.187 -1.737 1.00 12.88 124 LYS B CA 1
ATOM 3954 C C . LYS B 1 127 ? 11.256 43.033 -1.331 1.00 12.04 124 LYS B C 1
ATOM 3955 O O . LYS B 1 127 ? 12.384 42.797 -1.783 1.00 11.63 124 LYS B O 1
ATOM 3961 N N . GLY B 1 128 ? 11.016 44.009 -0.461 1.00 13.09 125 GLY B N 1
ATOM 3962 C CA . GLY B 1 128 ? 12.083 44.906 -0.022 1.00 13.87 125 GLY B CA 1
ATOM 3963 C C . GLY B 1 128 ? 13.166 44.205 0.807 1.00 11.92 125 GLY B C 1
ATOM 3964 O O . GLY B 1 128 ? 14.367 44.442 0.597 1.00 11.34 125 GLY B O 1
ATOM 3978 N N . SER B 1 130 ? 13.886 41.088 0.731 1.00 13.15 127 SER B N 1
ATOM 3979 C CA . SER B 1 130 ? 14.554 40.128 -0.146 1.00 13.60 127 SER B CA 1
ATOM 3980 C C . SER B 1 130 ? 15.538 40.828 -1.078 1.00 13.71 127 SER B C 1
ATOM 3981 O O . SER B 1 130 ? 16.603 40.277 -1.372 1.00 12.71 127 SER B O 1
ATOM 3984 N N . LYS B 1 131 ? 15.193 42.036 -1.535 1.00 12.68 128 LYS B N 1
ATOM 3985 C CA . LYS B 1 131 ? 16.117 42.840 -2.336 1.00 11.25 128 LYS B CA 1
ATOM 3986 C C . LYS B 1 131 ? 17.425 43.122 -1.586 1.00 11.50 128 LYS B C 1
ATOM 3987 O O . LYS B 1 131 ? 18.529 42.964 -2.148 1.00 12.55 128 LYS B O 1
ATOM 3993 N N . ALA B 1 132 ? 17.298 43.528 -0.323 1.00 11.89 129 ALA B N 1
ATOM 3994 C CA . ALA B 1 132 ? 18.470 43.796 0.520 1.00 11.93 129 ALA B CA 1
ATOM 3995 C C . ALA B 1 132 ? 19.276 42.542 0.762 1.00 11.65 129 ALA B C 1
ATOM 3996 O O . ALA B 1 132 ? 20.502 42.566 0.718 1.00 12.24 129 ALA B O 1
ATOM 3998 N N . CYS B 1 133 ? 18.594 41.442 1.055 1.00 9.81 130 CYS B N 1
ATOM 3999 C CA . CYS B 1 133 ? 19.306 40.167 1.262 1.00 10.49 130 CYS B CA 1
ATOM 4000 C C . CYS B 1 133 ? 20.064 39.756 0.007 1.00 10.42 130 CYS B C 1
ATOM 4001 O O . CYS B 1 133 ? 21.232 39.348 0.068 1.00 10.17 130 CYS B O 1
ATOM 4004 N N . ALA B 1 134 ? 19.376 39.809 -1.128 1.00 9.33 131 ALA B N 1
ATOM 4005 C CA . ALA B 1 134 ? 19.936 39.234 -2.348 1.00 10.18 131 ALA B CA 1
ATOM 4006 C C . ALA B 1 134 ? 21.211 39.964 -2.739 1.00 13.73 131 ALA B C 1
ATOM 4007 O O . ALA B 1 134 ? 22.179 39.344 -3.183 1.00 13.56 131 ALA B O 1
ATOM 4009 N N . GLU B 1 135 ? 21.209 41.280 -2.568 1.00 12.03 132 GLU B N 1
ATOM 4010 C CA . GLU B 1 135 ? 22.303 42.090 -3.075 1.00 10.95 132 GLU B CA 1
ATOM 4011 C C . GLU B 1 135 ? 23.610 41.850 -2.336 1.00 13.63 132 GLU B C 1
ATOM 4012 O O . GLU B 1 135 ? 24.677 42.159 -2.870 1.00 12.97 132 GLU B O 1
ATOM 4018 N N . CYS B 1 136 ? 23.536 41.326 -1.113 1.00 11.71 133 CYS B N 1
ATOM 4019 C CA . CYS B 1 136 ? 24.761 41.083 -0.341 1.00 11.31 133 CYS B CA 1
ATOM 4020 C C . CYS B 1 136 ? 24.962 39.619 0.041 1.00 10.22 133 CYS B C 1
ATOM 4021 O O . CYS B 1 136 ? 25.755 39.307 0.931 1.00 11.97 133 CYS B O 1
ATOM 4024 N N . GLY B 1 137 ? 24.251 38.712 -0.628 1.00 11.35 134 GLY B N 1
ATOM 4025 C CA . GLY B 1 137 ? 24.498 37.290 -0.411 1.00 12.81 134 GLY B CA 1
ATOM 4026 C C . GLY B 1 137 ? 23.942 36.686 0.888 1.00 9.38 134 GLY B C 1
ATOM 4027 O O . GLY B 1 137 ? 24.411 35.619 1.328 1.00 11.47 134 GLY B O 1
ATOM 4028 N N . VAL B 1 138 ? 22.934 37.337 1.482 1.00 9.09 135 VAL B N 1
ATOM 4029 C CA . VAL B 1 138 ? 22.272 36.800 2.691 1.00 9.18 135 VAL B CA 1
ATOM 4030 C C . VAL B 1 138 ? 21.025 36.032 2.273 1.00 9.60 135 VAL B C 1
ATOM 4031 O O . VAL B 1 138 ? 20.277 36.511 1.418 1.00 8.91 135 VAL B O 1
ATOM 4035 N N . SER B 1 139 ? 20.849 34.814 2.803 1.00 7.90 136 SER B N 1
ATOM 4036 C CA . SER B 1 139 ? 19.663 33.994 2.486 1.00 10.12 136 SER B CA 1
ATOM 4037 C C . SER B 1 139 ? 18.587 34.237 3.528 1.00 10.39 136 SER B C 1
ATOM 4038 O O . SER B 1 139 ? 18.882 34.227 4.719 1.00 10.68 136 SER B O 1
ATOM 4041 N N . LEU B 1 140 ? 17.360 34.489 3.060 1.00 9.50 137 LEU B N 1
ATOM 4042 C CA . LEU B 1 140 ? 16.220 34.706 3.951 1.00 11.02 137 LEU B CA 1
ATOM 4043 C C . LEU B 1 140 ? 15.651 33.313 4.229 1.00 11.80 137 LEU B C 1
ATOM 4044 O O . LEU B 1 140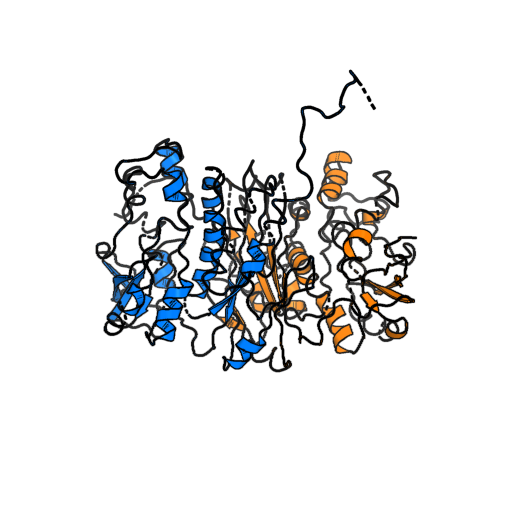 ? 15.116 32.675 3.318 1.00 12.40 137 LEU B O 1
ATOM 4049 N N . VAL B 1 141 ? 15.840 32.823 5.464 1.00 10.15 138 VAL B N 1
ATOM 4050 C CA . VAL B 1 141 ? 15.615 31.404 5.773 1.00 10.37 138 VAL B CA 1
ATOM 4051 C C . VAL B 1 141 ? 14.352 31.135 6.605 1.00 10.34 138 VAL B C 1
ATOM 4052 O O . VAL B 1 141 ? 14.064 29.991 6.925 1.00 11.96 138 VAL B O 1
ATOM 4056 N N . GLY B 1 142 ? 13.591 32.163 6.946 1.00 11.89 139 GLY B N 1
ATOM 4057 C CA . GLY B 1 142 ? 12.363 31.913 7.694 1.00 13.10 139 GLY B CA 1
ATOM 4058 C C . GLY B 1 142 ? 11.678 33.213 8.059 1.00 13.47 139 GLY B C 1
ATOM 4059 O O . GLY B 1 142 ? 12.295 34.278 8.079 1.00 12.20 139 GLY B O 1
ATOM 4060 N N . GLY B 1 143 ? 10.395 33.112 8.366 1.00 13.63 140 GLY B N 1
ATOM 4061 C CA . GLY B 1 143 ? 9.672 34.288 8.795 1.00 13.50 140 GLY B CA 1
ATOM 4062 C C . GLY B 1 143 ? 8.394 33.887 9.474 1.00 17.74 140 GLY B C 1
ATOM 4063 O O . GLY B 1 143 ? 7.949 32.742 9.366 1.00 19.97 140 GLY B O 1
ATOM 4064 N N A GLU B 1 144 ? 7.792 34.836 10.171 0.51 12.93 141 GLU B N 1
ATOM 4065 N N B GLU B 1 144 ? 7.781 34.844 10.164 0.49 12.96 141 GLU B N 1
ATOM 4066 C CA A GLU B 1 144 ? 6.517 34.579 10.793 0.51 14.92 141 GLU B CA 1
ATOM 4067 C CA B GLU B 1 144 ? 6.584 34.592 10.956 0.49 15.71 141 GLU B CA 1
ATOM 4068 C C A GLU B 1 144 ? 5.701 35.851 10.739 0.51 13.94 141 GLU B C 1
ATOM 4069 C C B GLU B 1 144 ? 5.730 35.851 10.924 0.49 14.26 141 GLU B C 1
ATOM 4070 O O A GLU B 1 144 ? 6.227 36.940 10.522 0.51 14.13 141 GLU B O 1
ATOM 4071 O O B GLU B 1 144 ? 6.276 36.949 10.885 0.49 14.06 141 GLU B O 1
ATOM 4082 N N . THR B 1 145 ? 4.406 35.697 10.927 1.00 15.90 142 THR B N 1
ATOM 4083 C CA . THR B 1 145 ? 3.514 36.852 11.020 1.00 15.12 142 THR B CA 1
ATOM 4084 C C . THR B 1 145 ? 2.549 36.624 12.172 1.00 20.49 142 THR B C 1
ATOM 4085 O O . THR B 1 145 ? 2.324 35.491 12.610 1.00 21.70 142 THR B O 1
ATOM 4089 N N . ALA B 1 146 ? 1.963 37.703 12.669 1.00 14.41 143 ALA B N 1
ATOM 4090 C CA . ALA B 1 146 ? 0.949 37.565 13.683 1.00 12.93 143 ALA B CA 1
ATOM 4091 C C . ALA B 1 146 ? -0.100 38.631 13.460 1.00 13.26 143 ALA B C 1
ATOM 4092 O O . ALA B 1 146 ? 0.239 39.779 13.204 1.00 15.51 143 ALA B O 1
ATOM 4094 N N . GLU B 1 147 ? -1.365 38.236 13.506 1.00 11.18 144 GLU B N 1
ATOM 4095 C CA . GLU B 1 147 ? -2.480 39.175 13.406 1.00 12.30 144 GLU B CA 1
ATOM 4096 C C . GLU B 1 147 ? -3.245 39.165 14.739 1.00 14.42 144 GLU B C 1
ATOM 4097 O O . GLU B 1 147 ? -3.899 38.170 15.083 1.00 15.66 144 GLU B O 1
ATOM 4111 N N . PRO B 1 149 ? -5.556 41.786 16.860 1.00 14.31 146 PRO B N 1
ATOM 4112 C CA . PRO B 1 149 ? -6.217 43.075 17.075 1.00 15.78 146 PRO B CA 1
ATOM 4113 C C . PRO B 1 149 ? -6.345 43.470 18.546 1.00 17.29 146 PRO B C 1
ATOM 4114 O O . PRO B 1 149 ? -6.577 44.639 18.834 1.00 21.85 146 PRO B O 1
ATOM 4118 N N . GLY B 1 150 ? -6.207 42.523 19.463 1.00 17.00 147 GLY B N 1
ATOM 4119 C CA . GLY B 1 150 ? -6.268 42.838 20.885 1.00 19.76 147 GLY B CA 1
ATOM 4120 C C . GLY B 1 150 ? -4.906 43.212 21.446 1.00 20.15 147 GLY B C 1
ATOM 4121 O O . GLY B 1 150 ? -4.764 43.528 22.634 1.00 17.90 147 GLY B O 1
ATOM 4122 N N . VAL B 1 151 ? -3.892 43.178 20.588 1.00 11.86 148 VAL B N 1
ATOM 4123 C CA . VAL B 1 151 ? -2.546 43.580 20.984 1.00 11.45 148 VAL B CA 1
ATOM 4124 C C . VAL B 1 151 ? -2.143 44.848 20.231 1.00 15.91 148 VAL B C 1
ATOM 4125 O O . VAL B 1 151 ? -1.558 45.774 20.812 1.00 14.69 148 VAL B O 1
ATOM 4129 N N . TYR B 1 152 ? -2.446 44.881 18.931 1.00 14.21 149 TYR B N 1
ATOM 4130 C CA . TYR B 1 152 ? -2.085 46.021 18.072 1.00 13.17 149 TYR B CA 1
ATOM 4131 C C . TYR B 1 152 ? -3.244 46.970 17.900 1.00 14.94 149 TYR B C 1
ATOM 4132 O O . TYR B 1 152 ? -4.376 46.548 17.715 1.00 17.09 149 TYR B O 1
ATOM 4141 N N . GLN B 1 153 ? -2.957 48.266 17.968 1.00 16.09 150 GLN B N 1
ATOM 4142 C CA . GLN B 1 153 ? -3.957 49.256 17.618 1.00 17.43 150 GLN B CA 1
ATOM 4143 C C . GLN B 1 153 ? -4.216 49.219 16.109 1.00 15.01 150 GLN B C 1
ATOM 4144 O O . GLN B 1 153 ? -3.367 48.797 15.340 1.00 15.17 150 GLN B O 1
ATOM 4150 N N . ALA B 1 154 ? -5.401 49.664 15.706 1.00 20.15 151 ALA B N 1
ATOM 4151 C CA . ALA B 1 154 ? -5.792 49.615 14.295 1.00 25.34 151 ALA B CA 1
ATOM 4152 C C . ALA B 1 154 ? -4.756 50.261 13.373 1.00 20.61 151 ALA B C 1
ATOM 4153 O O . ALA B 1 154 ? -4.295 51.367 13.621 1.00 21.04 151 ALA B O 1
ATOM 4155 N N . GLY B 1 155 ? -4.398 49.549 12.309 1.00 21.04 152 GLY B N 1
ATOM 4156 C CA . GLY B 1 155 ? -3.454 50.037 11.323 1.00 21.00 152 GLY B CA 1
ATOM 4157 C C . GLY B 1 155 ? -1.987 50.034 11.704 1.00 18.51 152 GLY B C 1
ATOM 4158 O O . GLY B 1 155 ? -1.144 50.392 10.889 1.00 19.54 152 GLY B O 1
ATOM 4159 N N . GLU B 1 156 ? -1.667 49.615 12.929 1.00 14.13 153 GLU B N 1
ATOM 4160 C CA . GLU B 1 156 ? -0.287 49.639 13.394 1.00 12.42 153 GLU B CA 1
ATOM 4161 C C . GLU B 1 156 ? 0.418 48.333 13.029 1.00 15.93 153 GLU B C 1
ATOM 4162 O O . GLU B 1 156 ? -0.236 47.302 12.857 1.00 15.68 153 GLU B O 1
ATOM 4168 N N . ILE B 1 157 ? 1.744 48.399 12.912 1.00 15.17 154 ILE B N 1
ATOM 4169 C CA . ILE B 1 157 ? 2.580 47.266 12.530 1.00 13.42 154 ILE B CA 1
ATOM 4170 C C . ILE B 1 157 ? 3.880 47.307 13.333 1.00 15.07 154 ILE B C 1
ATOM 4171 O O . ILE B 1 157 ? 4.400 48.381 13.601 1.00 18.07 154 ILE B O 1
ATOM 4176 N N . ASP B 1 158 ? 4.432 46.144 13.669 1.00 12.02 155 ASP B N 1
ATOM 4177 C CA . ASP B 1 158 ? 5.779 46.056 14.216 1.00 12.08 155 ASP B CA 1
ATOM 4178 C C . ASP B 1 158 ? 6.536 45.080 13.331 1.00 15.81 155 ASP B C 1
ATOM 4179 O O . ASP B 1 158 ? 5.992 44.041 12.918 1.00 18.07 155 ASP B O 1
ATOM 4192 N N . VAL B 1 160 ? 10.315 43.040 12.905 1.00 11.51 157 VAL B N 1
ATOM 4193 C CA . VAL B 1 160 ? 11.551 42.690 13.574 1.00 11.32 157 VAL B CA 1
ATOM 4194 C C . VAL B 1 160 ? 12.364 41.775 12.663 1.00 10.39 157 VAL B C 1
ATOM 4195 O O . VAL B 1 160 ? 11.803 40.893 12.007 1.00 12.82 157 VAL B O 1
ATOM 4199 N N . GLY B 1 161 ? 13.677 41.988 12.624 1.00 10.75 158 GLY B N 1
ATOM 4200 C CA . GLY B 1 161 ? 14.556 41.155 11.807 1.00 12.45 158 GLY B CA 1
ATOM 4201 C C . GLY B 1 161 ? 15.732 40.647 12.624 1.00 10.48 158 GLY B C 1
ATOM 4202 O O . GLY B 1 161 ? 16.232 41.328 13.537 1.00 12.28 158 GLY B O 1
ATOM 4203 N N . VAL B 1 162 ? 16.179 39.447 12.298 1.00 9.53 159 VAL B N 1
ATOM 4204 C CA . VAL B 1 162 ? 17.328 38.874 12.973 1.00 12.65 159 VAL B CA 1
ATOM 4205 C C . VAL B 1 162 ? 18.373 38.484 11.940 1.00 11.25 159 VAL B C 1
ATOM 4206 O O . VAL B 1 162 ? 18.092 37.763 10.990 1.00 11.25 159 VAL B O 1
ATOM 4210 N N . ILE B 1 163 ? 19.579 39.010 12.111 1.00 9.25 160 ILE B N 1
ATOM 4211 C CA . ILE B 1 163 ? 20.661 38.714 11.192 1.00 9.39 160 ILE B CA 1
ATOM 4212 C C . ILE B 1 163 ? 21.670 37.806 11.887 1.00 9.47 160 ILE B C 1
ATOM 4213 O O . ILE B 1 163 ? 21.898 37.910 13.105 1.00 8.94 160 ILE B O 1
ATOM 4218 N N . THR B 1 164 ? 22.267 36.913 11.096 1.00 7.65 161 THR B N 1
ATOM 4219 C CA . THR B 1 164 ? 23.320 36.010 11.566 1.00 8.91 161 THR B CA 1
ATOM 4220 C C . THR B 1 164 ? 24.472 36.104 10.582 1.00 12.83 161 THR B C 1
ATOM 4221 O O . THR B 1 164 ? 24.272 36.049 9.355 1.00 11.19 161 THR B O 1
ATOM 4225 N N . GLY B 1 165 ? 25.675 36.228 11.129 1.00 11.96 162 GLY B N 1
ATOM 4226 C CA . GLY B 1 165 ? 26.877 36.343 10.330 1.00 9.72 162 GLY B CA 1
ATOM 4227 C C . GLY B 1 165 ? 27.994 35.491 10.920 1.00 11.53 162 GLY B C 1
ATOM 4228 O O . GLY B 1 165 ? 27.870 34.936 12.028 1.00 13.43 162 GLY B O 1
ATOM 4229 N N . ILE B 1 166 ? 29.095 35.411 10.180 1.00 11.21 163 ILE B N 1
ATOM 4230 C CA A ILE B 1 166 ? 30.261 34.613 10.566 0.72 10.60 163 ILE B CA 1
ATOM 4231 C CA B ILE B 1 166 ? 30.236 34.652 10.649 0.28 10.94 163 ILE B CA 1
ATOM 4232 C C . ILE B 1 166 ? 31.507 35.486 10.523 1.00 12.21 163 ILE B C 1
ATOM 4233 O O . ILE B 1 166 ? 31.676 36.283 9.584 1.00 13.25 163 ILE B O 1
ATOM 4242 N N . VAL B 1 167 ? 32.383 35.342 11.510 1.00 13.41 164 VAL B N 1
ATOM 4243 C CA . VAL B 1 167 ? 33.666 36.046 11.482 1.00 14.01 164 VAL B CA 1
ATOM 4244 C C . VAL B 1 167 ? 34.710 35.058 12.028 1.00 14.85 164 VAL B C 1
ATOM 4245 O O . VAL B 1 167 ? 34.386 34.213 12.857 1.00 15.92 164 VAL B O 1
ATOM 4249 N N . ASP B 1 168 ? 35.943 35.142 11.542 1.00 16.70 165 ASP B N 1
ATOM 4250 C CA . ASP B 1 168 ? 37.014 34.323 12.113 1.00 20.84 165 ASP B CA 1
ATOM 4251 C C . ASP B 1 168 ? 37.381 35.016 13.419 1.00 18.73 165 ASP B C 1
ATOM 4252 O O . ASP B 1 168 ? 37.492 36.238 13.446 1.00 17.00 165 ASP B O 1
ATOM 4257 N N . ARG B 1 169 ? 37.575 34.269 14.503 1.00 19.82 166 ARG B N 1
ATOM 4258 C CA A ARG B 1 169 ? 37.745 34.896 15.813 0.46 19.23 166 ARG B CA 1
ATOM 4259 C CA B ARG B 1 169 ? 37.745 34.893 15.810 0.54 19.10 166 ARG B CA 1
ATOM 4260 C C . ARG B 1 169 ? 38.834 35.965 15.805 1.00 20.42 166 ARG B C 1
ATOM 4261 O O . ARG B 1 169 ? 38.652 37.042 16.366 1.00 22.34 166 ARG B O 1
ATOM 4276 N N . LYS B 1 170 ? 39.960 35.668 15.163 1.00 21.00 167 LYS B N 1
ATOM 4277 C CA . LYS B 1 170 ? 41.102 36.586 15.184 1.00 29.09 167 LYS B CA 1
ATOM 4278 C C . LYS B 1 170 ? 40.887 37.836 14.338 1.00 24.96 167 LYS B C 1
ATOM 4279 O O . LYS B 1 170 ? 41.688 38.779 14.398 1.00 24.25 167 LYS B O 1
ATOM 4285 N N . ARG B 1 171 ? 39.813 37.839 13.549 1.00 22.42 168 ARG B N 1
ATOM 4286 C CA . ARG B 1 171 ? 39.491 38.971 12.687 1.00 15.70 168 ARG B CA 1
ATOM 4287 C C . ARG B 1 171 ? 38.327 39.820 13.221 1.00 15.40 168 ARG B C 1
ATOM 4288 O O . ARG B 1 171 ? 37.851 40.717 12.533 1.00 18.75 168 ARG B O 1
ATOM 4296 N N . ILE B 1 172 ? 37.849 39.509 14.423 1.00 14.38 169 ILE B N 1
ATOM 4297 C CA . ILE B 1 172 ? 36.834 40.352 15.062 1.00 16.73 169 ILE B CA 1
ATOM 4298 C C . ILE B 1 172 ? 37.355 41.777 15.194 1.00 20.54 169 ILE B C 1
ATOM 4299 O O . ILE B 1 172 ? 38.478 41.992 15.656 1.00 21.64 169 ILE B O 1
ATOM 4304 N N . ILE B 1 173 ? 36.542 42.747 14.786 1.00 12.10 170 ILE B N 1
ATOM 4305 C CA . ILE B 1 173 ? 36.907 44.162 14.885 1.00 16.95 170 ILE B CA 1
ATOM 4306 C C . ILE B 1 173 ? 36.184 44.748 16.090 1.00 22.25 170 ILE B C 1
ATOM 4307 O O . ILE B 1 173 ? 34.953 44.687 16.179 1.00 19.48 170 ILE B O 1
ATOM 4312 N N . ASN B 1 174 ? 36.933 45.295 17.043 1.00 19.70 171 ASN B N 1
ATOM 4313 C CA . ASN B 1 174 ? 36.267 45.821 18.227 1.00 22.64 171 ASN B CA 1
ATOM 4314 C C . ASN B 1 174 ? 36.918 47.078 18.781 1.00 26.18 171 ASN B C 1
ATOM 4315 O O . ASN B 1 174 ? 36.642 47.476 19.913 1.00 26.50 171 ASN B O 1
ATOM 4320 N N . GLY B 1 175 ? 37.799 47.676 17.987 1.00 21.53 172 GLY B N 1
ATOM 4321 C CA . GLY B 1 175 ? 38.420 48.936 18.354 1.00 19.78 172 GLY B CA 1
ATOM 4322 C C . GLY B 1 175 ? 39.627 48.894 19.281 1.00 21.26 172 GLY B C 1
ATOM 4323 O O . GLY B 1 175 ? 40.177 49.937 19.605 1.00 18.63 172 GLY B O 1
ATOM 4324 N N A GLU B 1 176 ? 40.044 47.702 19.697 0.47 27.97 173 GLU B N 1
ATOM 4325 N N B GLU B 1 176 ? 40.058 47.705 19.692 0.53 27.95 173 GLU B N 1
ATOM 4326 C CA A GLU B 1 176 ? 41.101 47.578 20.699 0.47 32.43 173 GLU B CA 1
ATOM 4327 C CA B GLU B 1 176 ? 41.098 47.605 20.714 0.53 31.40 173 GLU B CA 1
ATOM 4328 C C A GLU B 1 176 ? 42.424 48.240 20.304 0.47 28.95 173 GLU B C 1
ATOM 4329 C C B GLU B 1 176 ? 42.434 48.236 20.306 0.53 28.99 173 GLU B C 1
ATOM 4330 O O A GLU B 1 176 ? 43.187 48.665 21.170 0.47 28.80 173 GLU B O 1
ATOM 4331 O O B GLU B 1 176 ? 43.219 48.630 21.167 0.53 28.71 173 GLU B O 1
ATOM 4342 N N . ASN B 1 177 ? 42.694 48.326 19.005 1.00 21.62 174 ASN B N 1
ATOM 4343 C CA . ASN B 1 177 ? 43.950 48.908 18.520 1.00 22.82 174 ASN B CA 1
ATOM 4344 C C . ASN B 1 177 ? 43.871 50.396 18.160 1.00 21.65 174 ASN B C 1
ATOM 4345 O O . ASN B 1 177 ? 44.837 50.963 17.651 1.00 23.45 174 ASN B O 1
ATOM 4350 N N . ILE B 1 178 ? 42.726 51.021 18.415 1.00 19.17 175 ILE B N 1
ATOM 4351 C CA . ILE B 1 178 ? 42.559 52.440 18.111 1.00 18.19 175 ILE B CA 1
ATOM 4352 C C . ILE B 1 178 ? 43.525 53.280 18.953 1.00 21.61 175 ILE B C 1
ATOM 4353 O O . ILE B 1 178 ? 43.740 52.986 20.132 1.00 21.42 175 ILE B O 1
ATOM 4358 N N . LYS B 1 179 ? 44.114 54.307 18.336 1.00 20.28 176 LYS B N 1
ATOM 4359 C CA . LYS B 1 179 ? 45.070 55.188 19.009 1.00 20.40 176 LYS B CA 1
ATOM 4360 C C . LYS B 1 179 ? 44.821 56.635 18.636 1.00 23.63 176 LYS B C 1
ATOM 4361 O O . LYS B 1 179 ? 44.265 56.923 17.573 1.00 19.06 176 LYS B O 1
ATOM 4367 N N . GLU B 1 180 ? 45.262 57.545 19.503 1.00 20.71 177 GLU B N 1
ATOM 4368 C CA . GLU B 1 180 ? 45.217 58.973 19.210 1.00 17.83 177 GLU B CA 1
ATOM 4369 C C . GLU B 1 180 ? 45.858 59.215 17.861 1.00 18.99 177 GLU B C 1
ATOM 4370 O O . GLU B 1 180 ? 46.891 58.623 17.547 1.00 21.23 177 GLU B O 1
ATOM 4376 N N . GLY B 1 181 ? 45.241 60.063 17.043 1.00 21.07 178 GLY B N 1
ATOM 4377 C CA . GLY B 1 181 ? 45.794 60.339 15.726 1.00 19.37 178 GLY B CA 1
ATOM 4378 C C . GLY B 1 181 ? 45.198 59.494 14.613 1.00 21.31 178 GLY B C 1
ATOM 4379 O O . GLY B 1 181 ? 45.344 59.825 13.426 1.00 20.73 178 GLY B O 1
ATOM 4380 N N . ASP B 1 182 ? 44.540 58.397 14.976 1.00 19.36 179 ASP B N 1
ATOM 4381 C CA . ASP B 1 182 ? 43.763 57.651 13.988 1.00 17.60 179 ASP B CA 1
ATOM 4382 C C . ASP B 1 182 ? 42.683 58.577 13.416 1.00 13.77 179 ASP B C 1
ATOM 4383 O O . ASP B 1 182 ? 42.269 59.550 14.052 1.00 16.67 179 ASP B O 1
ATOM 4388 N N . ILE B 1 183 ? 42.219 58.253 12.210 1.00 12.77 180 ILE B N 1
ATOM 4389 C CA . ILE B 1 183 ? 41.257 59.101 11.524 1.00 13.30 180 ILE B CA 1
ATOM 4390 C C . ILE B 1 183 ? 39.854 58.509 11.651 1.00 13.92 180 ILE B C 1
ATOM 4391 O O . ILE B 1 183 ? 39.687 57.288 11.704 1.00 15.12 180 ILE B O 1
ATOM 4396 N N . VAL B 1 184 ? 38.848 59.378 11.745 1.00 13.54 181 VAL B N 1
ATOM 4397 C CA . VAL B 1 184 ? 37.470 58.950 11.662 1.00 12.69 181 VAL B CA 1
ATOM 4398 C C . VAL B 1 184 ? 36.965 59.225 10.243 1.00 15.58 181 VAL B C 1
ATOM 4399 O O . VAL B 1 184 ? 37.012 60.361 9.764 1.00 16.02 181 VAL B O 1
ATOM 4403 N N . PHE B 1 185 ? 36.492 58.172 9.591 1.00 13.73 182 PHE B N 1
ATOM 4404 C CA . PHE B 1 185 ? 35.908 58.268 8.262 1.00 14.78 182 PHE B CA 1
ATOM 4405 C C . PHE B 1 185 ? 34.424 58.043 8.422 1.00 13.27 182 PHE B C 1
ATOM 4406 O O . PHE B 1 185 ? 33.996 57.441 9.401 1.00 13.75 182 PHE B O 1
ATOM 4414 N N . GLY B 1 186 ? 33.632 58.548 7.490 1.00 12.49 183 GLY B N 1
ATOM 4415 C CA . GLY B 1 186 ? 32.199 58.363 7.563 1.00 13.25 183 GLY B CA 1
ATOM 4416 C C . GLY B 1 186 ? 31.646 57.948 6.220 1.00 15.24 183 GLY B C 1
ATOM 4417 O O . GLY B 1 186 ? 32.140 58.387 5.174 1.00 15.13 183 GLY B O 1
ATOM 4418 N N . LEU B 1 187 ? 30.610 57.119 6.245 1.00 12.24 184 LEU B N 1
ATOM 4419 C CA . LEU B 1 187 ? 29.870 56.801 5.018 1.00 11.09 184 LEU B CA 1
ATOM 4420 C C . LEU B 1 187 ? 28.531 57.509 5.127 1.00 11.20 184 LEU B C 1
ATOM 4421 O O . LEU B 1 187 ? 27.884 57.456 6.168 1.00 11.85 184 LEU B O 1
ATOM 4426 N N . SER B 1 188 ? 28.127 58.200 4.068 1.00 10.15 185 SER B N 1
ATOM 4427 C CA . SER B 1 188 ? 26.902 58.982 4.103 1.00 12.05 185 SER B CA 1
ATOM 4428 C C . SER B 1 188 ? 25.670 58.140 4.412 1.00 12.49 185 SER B C 1
ATOM 4429 O O . SER B 1 188 ? 25.604 56.947 4.072 1.00 12.75 185 SER B O 1
ATOM 4432 N N . SER B 1 189 ? 24.692 58.779 5.056 1.00 13.12 186 SER B N 1
ATOM 4433 C CA . SER B 1 189 ? 23.363 58.204 5.237 1.00 11.70 186 SER B CA 1
ATOM 4434 C C . SER B 1 189 ? 22.462 58.738 4.130 1.00 12.65 186 SER B C 1
ATOM 4435 O O . SER B 1 189 ? 22.822 59.695 3.441 1.00 13.16 186 SER B O 1
ATOM 4438 N N . SER B 1 190 ? 21.282 58.145 3.978 1.00 12.49 187 SER B N 1
ATOM 4439 C CA . SER B 1 190 ? 20.320 58.591 2.972 1.00 12.66 187 SER B CA 1
ATOM 4440 C C . SER B 1 190 ? 19.282 59.551 3.584 1.00 12.11 187 SER B C 1
ATOM 4441 O O . SER B 1 190 ? 18.356 59.978 2.903 1.00 16.73 187 SER B O 1
ATOM 4444 N N . GLY B 1 191 ? 19.457 59.882 4.860 1.00 11.91 188 GLY B N 1
ATOM 4445 C CA . GLY B 1 191 ? 18.465 60.654 5.596 1.00 12.14 188 GLY B CA 1
ATOM 4446 C C . GLY B 1 191 ? 18.356 60.095 7.006 1.00 12.29 188 GLY B C 1
ATOM 4447 O O . GLY B 1 191 ? 19.360 59.704 7.586 1.00 12.21 188 GLY B O 1
ATOM 4448 N N . LEU B 1 192 ? 17.147 60.045 7.558 1.00 11.13 189 LEU B N 1
ATOM 4449 C CA . LEU B 1 192 ? 16.962 59.622 8.946 1.00 10.85 189 LEU B CA 1
ATOM 4450 C C . LEU B 1 192 ? 17.285 58.155 9.192 1.00 11.48 189 LEU B C 1
ATOM 4451 O O . LEU B 1 192 ? 17.532 57.784 10.328 1.00 13.11 189 LEU B O 1
ATOM 4456 N N . HIS B 1 193 ? 17.271 57.348 8.133 1.00 11.64 190 HIS B N 1
ATOM 4457 C CA . HIS B 1 193 ? 17.470 55.898 8.241 1.00 12.93 190 HIS B CA 1
ATOM 4458 C C . HIS B 1 193 ? 16.299 55.233 8.987 1.00 13.81 190 HIS B C 1
ATOM 4459 O O . HIS B 1 193 ? 15.206 55.116 8.419 1.00 14.42 190 HIS B O 1
ATOM 4466 N N . THR B 1 194 ? 16.496 54.825 10.245 1.00 12.03 191 THR B N 1
ATOM 4467 C CA . THR B 1 194 ? 15.368 54.258 11.023 1.00 10.17 191 THR B CA 1
ATOM 4468 C C . THR B 1 194 ? 15.317 54.813 12.455 1.00 16.38 191 THR B C 1
ATOM 4469 O O . THR B 1 194 ? 14.920 54.112 13.400 1.00 16.61 191 THR B O 1
ATOM 4473 N N . ASN B 1 195 ? 15.694 56.079 12.594 1.00 15.86 192 ASN B N 1
ATOM 4474 C CA . ASN B 1 195 ? 15.581 56.789 13.873 1.00 16.63 192 ASN B CA 1
ATOM 4475 C C . ASN B 1 195 ? 15.042 58.211 13.669 1.00 15.52 192 ASN B C 1
ATOM 4476 O O . ASN B 1 195 ? 15.310 58.838 12.649 1.00 16.91 192 ASN B O 1
ATOM 4481 N N . GLY B 1 196 ? 14.241 58.694 14.617 1.00 15.15 193 GLY B N 1
ATOM 4482 C CA . GLY B 1 196 ? 13.731 60.055 14.554 1.00 10.69 193 GLY B CA 1
ATOM 4483 C C . GLY B 1 196 ? 12.377 60.247 13.856 1.00 14.00 193 GLY B C 1
ATOM 4484 O O . GLY B 1 196 ? 11.934 61.387 13.650 1.00 14.19 193 GLY B O 1
ATOM 4485 N N . TYR B 1 197 ? 11.687 59.159 13.511 1.00 14.53 194 TYR B N 1
ATOM 4486 C CA . TYR B 1 197 ? 10.461 59.299 12.723 1.00 13.63 194 TYR B CA 1
ATOM 4487 C C . TYR B 1 197 ? 9.221 59.725 13.506 1.00 12.16 194 TYR B C 1
ATOM 4488 O O . TYR B 1 197 ? 8.249 60.173 12.911 1.00 15.26 194 TYR B O 1
ATOM 4497 N N . SER B 1 198 ? 9.246 59.592 14.836 1.00 12.20 195 SER B N 1
ATOM 4498 C CA . SER B 1 198 ? 8.137 60.124 15.613 1.00 15.17 195 SER B CA 1
ATOM 4499 C C . SER B 1 198 ? 8.152 61.651 15.522 1.00 15.69 195 SER B C 1
ATOM 4500 O O . SER B 1 198 ? 7.141 62.285 15.213 1.00 15.34 195 SER B O 1
ATOM 4503 N N . PHE B 1 199 ? 9.323 62.228 15.761 1.00 12.74 196 PHE B N 1
ATOM 4504 C CA . PHE B 1 199 ? 9.530 63.656 15.571 1.00 14.57 196 PHE B CA 1
ATOM 4505 C C . PHE B 1 199 ? 9.191 64.104 14.148 1.00 14.94 196 PHE B C 1
ATOM 4506 O O . PHE B 1 199 ? 8.408 65.042 13.936 1.00 17.88 196 PHE B O 1
ATOM 4514 N N . ALA B 1 200 ? 9.774 63.433 13.167 1.00 14.74 197 ALA B N 1
ATOM 4515 C CA . ALA B 1 200 ? 9.548 63.823 11.777 1.00 15.14 197 ALA B CA 1
ATOM 4516 C C . ALA B 1 200 ? 8.082 63.786 11.418 1.00 16.80 197 ALA B C 1
ATOM 4517 O O . ALA B 1 200 ? 7.567 64.726 10.819 1.00 17.58 197 ALA B O 1
ATOM 4519 N N . ARG B 1 201 ? 7.404 62.697 11.764 1.00 13.82 198 ARG B N 1
ATOM 4520 C CA . ARG B 1 201 ? 5.998 62.550 11.386 1.00 14.40 198 ARG B CA 1
ATOM 4521 C C . ARG B 1 201 ? 5.140 63.650 12.015 1.00 17.60 198 ARG B C 1
ATOM 4522 O O . ARG B 1 201 ? 4.303 64.271 11.355 1.00 17.26 198 ARG B O 1
ATOM 4530 N N . LYS B 1 202 ? 5.344 63.893 13.300 1.00 15.01 199 LYS B N 1
ATOM 4531 C CA . LYS B 1 202 ? 4.514 64.874 13.982 1.00 14.32 199 LYS B CA 1
ATOM 4532 C C . LYS B 1 202 ? 4.849 66.290 13.516 1.00 19.16 199 LYS B C 1
ATOM 4533 O O . LYS B 1 202 ? 3.949 67.117 13.312 1.00 19.79 199 LYS B O 1
ATOM 4539 N N . LEU B 1 203 ? 6.134 66.562 13.320 1.00 14.43 200 LEU B N 1
ATOM 4540 C CA . LEU B 1 203 ? 6.547 67.891 12.881 1.00 15.63 200 LEU B CA 1
ATOM 4541 C C . LEU B 1 203 ? 5.872 68.258 11.571 1.00 19.42 200 LEU B C 1
ATOM 4542 O O . LEU B 1 203 ? 5.266 69.316 11.461 1.00 21.27 200 LEU B O 1
ATOM 4547 N N . PHE B 1 204 ? 5.972 67.381 10.576 1.00 15.18 201 PHE B N 1
ATOM 4548 C CA . PHE B 1 204 ? 5.457 67.721 9.264 1.00 19.64 201 PHE B CA 1
ATOM 4549 C C . PHE B 1 204 ? 3.959 67.604 9.166 1.00 23.26 201 PHE B C 1
ATOM 4550 O O . PHE B 1 204 ? 3.319 68.457 8.549 1.00 25.43 201 PHE B O 1
ATOM 4558 N N . PHE B 1 205 ? 3.396 66.548 9.752 1.00 19.19 202 PHE B N 1
ATOM 4559 C CA . PHE B 1 205 ? 1.994 66.221 9.463 1.00 20.55 202 PHE B CA 1
ATOM 4560 C C . PHE B 1 205 ? 0.988 66.564 10.554 1.00 28.31 202 PHE B C 1
ATOM 4561 O O . PHE B 1 205 ? -0.200 66.727 10.267 1.00 32.33 202 PHE B O 1
ATOM 4569 N N . ASP B 1 206 ? 1.447 66.677 11.796 1.00 31.09 203 ASP B N 1
ATOM 4570 C CA . ASP B 1 206 ? 0.541 67.096 12.876 1.00 33.63 203 ASP B CA 1
ATOM 4571 C C . ASP B 1 206 ? 0.706 68.567 13.243 1.00 41.65 203 ASP B C 1
ATOM 4572 O O . ASP B 1 206 ? -0.284 69.270 13.449 1.00 47.60 203 ASP B O 1
ATOM 4577 N N . VAL B 1 207 ? 1.949 69.031 13.315 1.00 31.38 204 VAL B N 1
ATOM 4578 C CA . VAL B 1 207 ? 2.229 70.422 13.661 1.00 33.73 204 VAL B CA 1
ATOM 4579 C C . VAL B 1 207 ? 2.142 71.348 12.450 1.00 34.12 204 VAL B C 1
ATOM 4580 O O . VAL B 1 207 ? 1.347 72.295 12.426 1.00 33.38 204 VAL B O 1
ATOM 4584 N N . ALA B 1 208 ? 2.966 71.075 11.447 1.00 27.27 205 ALA B N 1
ATOM 4585 C CA . ALA B 1 208 ? 3.027 71.916 10.267 1.00 28.06 205 ALA B CA 1
ATOM 4586 C C . ALA B 1 208 ? 1.779 71.760 9.398 1.00 30.41 205 ALA B C 1
ATOM 4587 O O . ALA B 1 208 ? 1.467 72.633 8.586 1.00 33.60 205 ALA B O 1
ATOM 4589 N N . GLY B 1 209 ? 1.074 70.646 9.564 1.00 28.11 206 GLY B N 1
ATOM 4590 C CA . GLY B 1 209 ? -0.096 70.353 8.751 1.00 29.66 206 GLY B CA 1
ATOM 4591 C C . GLY B 1 209 ? 0.159 70.098 7.261 1.00 31.01 206 GLY B C 1
ATOM 4592 O O . GLY B 1 209 ? -0.757 70.243 6.451 1.00 29.82 206 GLY B O 1
ATOM 4593 N N . ASN B 1 210 ? 1.382 69.719 6.888 1.00 23.43 207 ASN B N 1
ATOM 4594 C CA . ASN B 1 210 ? 1.665 69.358 5.492 1.00 21.47 207 ASN B CA 1
ATOM 4595 C C . ASN B 1 210 ? 0.975 68.059 5.102 1.00 20.14 207 ASN B C 1
ATOM 4596 O O . ASN B 1 210 ? 0.548 67.293 5.961 1.00 20.56 207 ASN B O 1
ATOM 4601 N N . LYS B 1 211 ? 0.902 67.817 3.795 1.00 21.18 208 LYS B N 1
ATOM 4602 C CA . LYS B 1 211 ? 0.563 66.512 3.233 1.00 19.95 208 LYS B CA 1
ATOM 4603 C C . LYS B 1 211 ? 1.859 65.898 2.714 1.00 21.36 208 LYS B C 1
ATOM 4604 O O . LYS B 1 211 ? 2.810 66.618 2.411 1.00 17.66 208 LYS B O 1
ATOM 4610 N N . HIS B 1 212 ? 1.913 64.578 2.599 1.00 19.27 209 HIS B N 1
ATOM 4611 C CA . HIS B 1 212 ? 3.190 63.933 2.250 1.00 20.33 209 HIS B CA 1
ATOM 4612 C C . HIS B 1 212 ? 3.658 64.224 0.812 1.00 21.13 209 HIS B C 1
ATOM 4613 O O . HIS B 1 212 ? 4.830 64.038 0.479 1.00 19.30 209 HIS B O 1
ATOM 4620 N N . THR B 1 213 ? 2.748 64.715 -0.029 1.00 14.53 210 THR B N 1
ATOM 4621 C CA . THR B 1 213 ? 3.118 65.106 -1.386 1.00 16.14 210 THR B CA 1
ATOM 4622 C C . THR B 1 213 ? 3.671 66.535 -1.478 1.00 19.77 210 THR B C 1
ATOM 4623 O O . THR B 1 213 ? 4.121 66.950 -2.550 1.00 20.62 210 THR B O 1
ATOM 4627 N N . ASP B 1 214 ? 3.626 67.286 -0.374 1.00 19.52 211 ASP B N 1
ATOM 4628 C CA . ASP B 1 214 ? 4.179 68.647 -0.368 1.00 16.58 211 ASP B CA 1
ATOM 4629 C C . ASP B 1 214 ? 5.697 68.590 -0.538 1.00 20.05 211 ASP B C 1
ATOM 4630 O O . ASP B 1 214 ? 6.312 67.549 -0.306 1.00 19.53 211 ASP B O 1
ATOM 4635 N N . THR B 1 215 ? 6.285 69.710 -0.951 1.00 21.50 212 THR B N 1
ATOM 4636 C CA . THR B 1 215 ? 7.735 69.876 -0.951 1.00 18.66 212 THR B CA 1
ATOM 4637 C C . THR B 1 215 ? 8.102 71.162 -0.184 1.00 20.84 212 THR B C 1
ATOM 4638 O O . THR B 1 215 ? 7.218 71.893 0.288 1.00 20.14 212 THR B O 1
ATOM 4642 N N . TYR B 1 216 ? 9.399 71.416 -0.026 1.00 15.72 213 TYR B N 1
ATOM 4643 C CA . TYR B 1 216 ? 9.878 72.587 0.700 1.00 19.29 213 TYR B CA 1
ATOM 4644 C C . TYR B 1 216 ? 11.114 73.060 -0.035 1.00 17.35 213 TYR B C 1
ATOM 4645 O O . TYR B 1 216 ? 11.711 72.296 -0.811 1.00 18.69 213 TYR B O 1
ATOM 4654 N N . PRO B 1 217 ? 11.508 74.321 0.190 1.00 20.08 214 PRO B N 1
ATOM 4655 C CA . PRO B 1 217 ? 12.672 74.901 -0.487 1.00 22.27 214 PRO B CA 1
ATOM 4656 C C . PRO B 1 217 ? 13.874 73.957 -0.497 1.00 22.93 214 PRO B C 1
ATOM 4657 O O . PRO B 1 217 ? 14.491 73.763 -1.543 1.00 23.56 214 PRO B O 1
ATOM 4661 N N . GLU B 1 218 ? 14.183 73.355 0.648 1.00 23.63 215 GLU B N 1
ATOM 4662 C CA . GLU B 1 218 ? 15.373 72.526 0.771 1.00 23.83 215 GLU B CA 1
ATOM 4663 C C . GLU B 1 218 ? 15.312 71.271 -0.095 1.00 24.26 215 GLU B C 1
ATOM 4664 O O . GLU B 1 218 ? 16.339 70.717 -0.480 1.00 22.69 215 GLU B O 1
ATOM 4670 N N . LEU B 1 219 ? 14.103 70.816 -0.401 1.00 19.24 216 LEU B N 1
ATOM 4671 C CA . LEU B 1 219 ? 13.943 69.532 -1.077 1.00 19.04 216 LEU B CA 1
ATOM 4672 C C . LEU B 1 219 ? 13.944 69.671 -2.599 1.00 24.24 216 LEU B C 1
ATOM 4673 O O . LEU B 1 219 ? 14.015 68.678 -3.329 1.00 25.58 216 LEU B O 1
ATOM 4678 N N . GLU B 1 220 ? 13.849 70.914 -3.062 1.00 26.94 217 GLU B N 1
ATOM 4679 C CA . GLU B 1 220 ? 13.874 71.226 -4.492 1.00 30.18 217 GLU B CA 1
ATOM 4680 C C . GLU B 1 220 ? 13.012 70.290 -5.334 1.00 26.67 217 GLU B C 1
ATOM 4681 O O . GLU B 1 220 ? 13.484 69.675 -6.284 1.00 32.84 217 GLU B O 1
ATOM 4687 N N . GLY B 1 221 ? 11.741 70.189 -4.971 1.00 23.95 218 GLY B N 1
ATOM 4688 C CA . GLY B 1 221 ? 10.806 69.419 -5.763 1.00 23.29 218 GLY B CA 1
ATOM 4689 C C . GLY B 1 221 ? 10.464 68.051 -5.203 1.00 22.86 218 GLY B C 1
ATOM 4690 O O . GLY B 1 221 ? 9.363 67.557 -5.407 1.00 23.47 218 GLY B O 1
ATOM 4691 N N . LYS B 1 222 ? 11.407 67.432 -4.504 1.00 22.11 219 LYS B N 1
ATOM 4692 C CA . LYS B 1 222 ? 11.160 66.093 -3.948 1.00 18.67 219 LYS B CA 1
ATOM 4693 C C . LYS B 1 222 ? 10.108 66.164 -2.842 1.00 19.43 219 LYS B C 1
ATOM 4694 O O . LYS B 1 222 ? 10.079 67.126 -2.077 1.00 19.04 219 LYS B O 1
ATOM 4700 N N . THR B 1 223 ? 9.246 65.153 -2.729 1.00 18.22 220 THR B N 1
ATOM 4701 C CA . THR B 1 223 ? 8.184 65.252 -1.731 1.00 19.56 220 THR B CA 1
ATOM 4702 C C . THR B 1 223 ? 8.687 64.891 -0.340 1.00 18.00 220 THR B C 1
ATOM 4703 O O . THR B 1 223 ? 9.658 64.163 -0.195 1.00 17.25 220 THR B O 1
ATOM 4707 N N . ILE B 1 224 ? 8.022 65.413 0.681 1.00 12.78 221 ILE B N 1
ATOM 4708 C CA . ILE B 1 224 ? 8.390 65.077 2.055 1.00 17.35 221 ILE B CA 1
ATOM 4709 C C . ILE B 1 224 ? 8.318 63.562 2.263 1.00 18.16 221 ILE B C 1
ATOM 4710 O O . ILE B 1 224 ? 9.214 62.955 2.875 1.00 15.86 221 ILE B O 1
ATOM 4715 N N . GLY B 1 225 ? 7.264 62.941 1.747 1.00 13.57 222 GLY B N 1
ATOM 4716 C CA . GLY B 1 225 ? 7.103 61.504 1.927 1.00 12.68 222 GLY B CA 1
ATOM 4717 C C . GLY B 1 225 ? 8.265 60.726 1.331 1.00 17.23 222 GLY B C 1
ATOM 4718 O O . GLY B 1 225 ? 8.833 59.846 1.977 1.00 15.82 222 GLY B O 1
ATOM 4719 N N . ASP B 1 226 ? 8.618 61.036 0.091 1.00 16.68 223 ASP B N 1
ATOM 4720 C CA . ASP B 1 226 ? 9.720 60.330 -0.559 1.00 17.44 223 ASP B CA 1
ATOM 4721 C C . ASP B 1 226 ? 11.045 60.521 0.156 1.00 16.72 223 ASP B C 1
ATOM 4722 O O . ASP B 1 226 ? 11.826 59.572 0.304 1.00 16.33 223 ASP B O 1
ATOM 4727 N N . VAL B 1 227 ? 11.340 61.745 0.566 1.00 13.53 224 VAL B N 1
ATOM 4728 C CA A VAL B 1 227 ? 12.623 61.959 1.235 0.46 15.06 224 VAL B CA 1
ATOM 4729 C CA B VAL B 1 227 ? 12.591 62.029 1.269 0.54 15.73 224 VAL B CA 1
ATOM 4730 C C . VAL B 1 227 ? 12.662 61.285 2.608 1.00 15.73 224 VAL B C 1
ATOM 4731 O O . VAL B 1 227 ? 13.706 60.753 2.996 1.00 15.51 224 VAL B O 1
ATOM 4738 N N . LEU B 1 228 ? 11.539 61.251 3.317 1.00 12.87 225 LEU B N 1
ATOM 4739 C CA . LEU B 1 228 ? 11.500 60.535 4.590 1.00 13.83 225 LEU B CA 1
ATOM 4740 C C . LEU B 1 228 ? 11.661 59.026 4.401 1.00 13.25 225 LEU B C 1
ATOM 4741 O O . LEU B 1 228 ? 12.264 58.357 5.245 1.00 14.20 225 LEU B O 1
ATOM 4746 N N . LEU B 1 229 ? 11.110 58.494 3.311 1.00 11.04 226 LEU B N 1
ATOM 4747 C CA . LEU B 1 229 ? 11.024 57.046 3.158 1.00 14.05 226 LEU B CA 1
ATOM 4748 C C . LEU B 1 229 ? 12.204 56.440 2.408 1.00 14.37 226 LEU B C 1
ATOM 4749 O O . LEU B 1 229 ? 12.241 55.237 2.178 1.00 13.55 226 LEU B O 1
ATOM 4754 N N . GLU B 1 230 ? 13.194 57.257 2.051 1.00 12.42 227 GLU B N 1
ATOM 4755 C CA . GLU B 1 230 ? 14.438 56.696 1.528 1.00 13.57 227 GLU B CA 1
ATOM 4756 C C . GLU B 1 230 ? 14.967 55.608 2.476 1.00 12.11 227 GLU B C 1
ATOM 4757 O O . GLU B 1 230 ? 14.953 55.767 3.696 1.00 13.93 227 GLU B O 1
ATOM 4763 N N . PRO B 1 231 ? 15.444 54.494 1.911 1.00 14.85 228 PRO B N 1
ATOM 4764 C CA . PRO B 1 231 ? 15.802 53.352 2.753 1.00 12.70 228 PRO B CA 1
ATOM 4765 C C . PRO B 1 231 ? 17.099 53.543 3.516 1.00 13.32 228 PRO B C 1
ATOM 4766 O O . PRO B 1 231 ? 18.055 54.156 3.021 1.00 15.78 228 PRO B O 1
ATOM 4770 N N . HIS B 1 232 ? 17.103 52.989 4.719 1.00 12.07 229 HIS B N 1
ATOM 4771 C CA . HIS B 1 232 ? 18.294 52.859 5.550 1.00 13.35 229 HIS B CA 1
ATOM 4772 C C . HIS B 1 232 ? 19.343 52.102 4.714 1.00 12.35 229 HIS B C 1
ATOM 4773 O O . HIS B 1 232 ? 19.073 51.006 4.211 1.00 11.79 229 HIS B O 1
ATOM 4780 N N . ILE B 1 233 ? 20.511 52.720 4.507 1.00 11.68 230 ILE B N 1
ATOM 4781 C CA . ILE B 1 233 ? 21.521 52.122 3.629 1.00 11.43 230 ILE B CA 1
ATOM 4782 C C . ILE B 1 233 ? 22.067 50.822 4.193 1.00 10.83 230 ILE B C 1
ATOM 4783 O O . ILE B 1 233 ? 22.317 50.712 5.381 1.00 11.28 230 ILE B O 1
ATOM 4788 N N . ASN B 1 234 ? 22.246 49.837 3.319 1.00 10.67 231 ASN B N 1
ATOM 4789 C CA . ASN B 1 234 ? 22.863 48.558 3.681 1.00 10.71 231 ASN B CA 1
ATOM 4790 C C . ASN B 1 234 ? 24.365 48.645 3.433 1.00 10.90 231 ASN B C 1
ATOM 4791 O O . ASN B 1 234 ? 24.794 48.636 2.276 1.00 13.75 231 ASN B O 1
ATOM 4796 N N . TYR B 1 235 ? 25.161 48.731 4.499 1.00 10.39 232 TYR B N 1
ATOM 4797 C CA . TYR B 1 235 ? 26.603 48.952 4.328 1.00 7.42 232 TYR B CA 1
ATOM 4798 C C . TYR B 1 235 ? 27.394 47.658 4.141 1.00 9.22 232 TYR B C 1
ATOM 4799 O O . TYR B 1 235 ? 28.615 47.697 4.049 1.00 11.74 232 TYR B O 1
ATOM 4808 N N . THR B 1 236 ? 26.703 46.521 4.056 1.00 9.18 233 THR B N 1
ATOM 4809 C CA . THR B 1 236 ? 27.390 45.220 3.984 1.00 8.15 233 THR B CA 1
ATOM 4810 C C . THR B 1 236 ? 28.460 45.157 2.893 1.00 8.59 233 THR B C 1
ATOM 4811 O O . THR B 1 236 ? 29.624 44.791 3.154 1.00 10.25 233 THR B O 1
ATOM 4815 N N . ASN B 1 237 ? 28.072 45.487 1.670 1.00 10.98 234 ASN B N 1
ATOM 4816 C CA . ASN B 1 237 ? 28.966 45.277 0.535 1.00 12.28 234 ASN B CA 1
ATOM 4817 C C . ASN B 1 237 ? 30.197 46.183 0.557 1.00 10.81 234 ASN B C 1
ATOM 4818 O O . ASN B 1 237 ? 31.314 45.722 0.263 1.00 10.25 234 ASN B O 1
ATOM 4823 N N . ILE B 1 238 ? 30.005 47.461 0.879 1.00 9.90 235 ILE B N 1
ATOM 4824 C CA . ILE B 1 238 ? 31.155 48.381 0.906 1.00 12.59 235 ILE B CA 1
ATOM 4825 C C . ILE B 1 238 ? 32.173 47.976 1.990 1.00 10.73 235 ILE B C 1
ATOM 4826 O O . ILE B 1 238 ? 33.388 47.974 1.740 1.00 11.55 235 ILE B O 1
ATOM 4831 N N . ILE B 1 239 ? 31.677 47.607 3.172 1.00 10.24 236 ILE B N 1
ATOM 4832 C CA . ILE B 1 239 ? 32.564 47.173 4.250 1.00 12.03 236 ILE B CA 1
ATOM 4833 C C . ILE B 1 239 ? 33.256 45.868 3.857 1.00 12.16 236 ILE B C 1
ATOM 4834 O O . ILE B 1 239 ? 34.470 45.706 4.063 1.00 12.10 236 ILE B O 1
ATOM 4839 N N . HIS B 1 240 ? 32.500 44.946 3.260 1.00 8.82 237 HIS B N 1
ATOM 4840 C CA . HIS B 1 240 ? 33.100 43.694 2.804 1.00 11.89 237 HIS B CA 1
ATOM 4841 C C . HIS B 1 240 ? 34.211 43.996 1.794 1.00 13.04 237 HIS B C 1
ATOM 4842 O O . HIS B 1 240 ? 35.284 43.400 1.845 1.00 13.27 237 HIS B O 1
ATOM 4849 N N . ASP B 1 241 ? 33.950 44.923 0.880 1.00 12.71 238 ASP B N 1
ATOM 4850 C CA . ASP B 1 241 ? 34.924 45.243 -0.183 1.00 10.72 238 ASP B CA 1
ATOM 4851 C C . ASP B 1 241 ? 36.186 45.829 0.445 1.00 11.74 238 ASP B C 1
ATOM 4852 O O . ASP B 1 241 ? 37.311 45.434 0.081 1.00 13.78 238 ASP B O 1
ATOM 4857 N N . PHE B 1 242 ? 36.017 46.737 1.412 1.00 10.89 239 PHE B N 1
ATOM 4858 C CA . PHE B 1 242 ? 37.181 47.287 2.124 1.00 11.34 239 PHE B CA 1
ATOM 4859 C C . PHE B 1 242 ? 37.994 46.149 2.780 1.00 12.07 239 PHE B C 1
ATOM 4860 O O . PHE B 1 242 ? 39.200 46.046 2.570 1.00 13.35 239 PHE B O 1
ATOM 4868 N N . LEU B 1 243 ? 37.334 45.307 3.575 1.00 11.16 240 LEU B N 1
ATOM 4869 C CA . LEU B 1 243 ? 38.037 44.285 4.350 1.00 12.57 240 LEU B CA 1
ATOM 4870 C C . LEU B 1 243 ? 38.693 43.233 3.459 1.00 17.86 240 LEU B C 1
ATOM 4871 O O . LEU B 1 243 ? 39.788 42.753 3.753 1.00 17.68 240 LEU B O 1
ATOM 4876 N N . ASP B 1 244 ? 38.004 42.880 2.376 1.00 13.60 241 ASP B N 1
ATOM 4877 C CA . ASP B 1 244 ? 38.464 41.899 1.396 1.00 17.61 241 ASP B CA 1
ATOM 4878 C C . ASP B 1 244 ? 39.710 42.372 0.659 1.00 19.91 241 ASP B C 1
ATOM 4879 O O . ASP B 1 244 ? 40.475 41.558 0.131 1.00 20.63 241 ASP B O 1
ATOM 4884 N N . ASN B 1 245 ? 39.891 43.686 0.593 1.00 15.17 242 ASN B N 1
ATOM 4885 C CA . ASN B 1 245 ? 40.985 44.280 -0.147 1.00 16.20 242 ASN B CA 1
ATOM 4886 C C . ASN B 1 245 ? 42.072 44.802 0.771 1.00 17.89 242 ASN B C 1
ATOM 4887 O O . ASN B 1 245 ? 42.890 45.608 0.370 1.00 22.02 242 ASN B O 1
ATOM 4892 N N . GLY B 1 246 ? 42.062 44.352 2.017 1.00 16.62 243 GLY B N 1
ATOM 4893 C CA . GLY B 1 246 ? 43.154 44.631 2.922 1.00 25.58 243 GLY B CA 1
ATOM 4894 C C . GLY B 1 246 ? 43.143 45.970 3.630 1.00 21.92 243 GLY B C 1
ATOM 4895 O O . GLY B 1 246 ? 44.167 46.366 4.181 1.00 21.65 243 GLY B O 1
ATOM 4896 N N . VAL B 1 247 ? 42.012 46.677 3.622 1.00 15.70 244 VAL B N 1
ATOM 4897 C CA . VAL B 1 247 ? 41.920 47.894 4.419 1.00 13.93 244 VAL B CA 1
ATOM 4898 C C . VAL B 1 247 ? 41.984 47.509 5.890 1.00 14.45 244 VAL B C 1
ATOM 4899 O O . VAL B 1 247 ? 41.279 46.615 6.340 1.00 15.94 244 VAL B O 1
ATOM 4903 N N A ASP B 1 248 ? 42.834 48.198 6.643 0.60 15.45 245 ASP B N 1
ATOM 4904 N N B ASP B 1 248 ? 42.827 48.203 6.642 0.40 15.62 245 ASP B N 1
ATOM 4905 C CA A ASP B 1 248 ? 43.004 47.901 8.059 0.60 17.27 245 ASP B CA 1
ATOM 4906 C CA B ASP B 1 248 ? 43.007 47.893 8.051 0.40 17.22 245 ASP B CA 1
ATOM 4907 C C A ASP B 1 248 ? 42.016 48.730 8.865 0.60 14.46 245 ASP B C 1
ATOM 4908 C C B ASP B 1 248 ? 42.036 48.700 8.907 0.40 15.28 245 ASP B C 1
ATOM 4909 O O A ASP B 1 248 ? 42.340 49.819 9.336 0.60 19.02 245 ASP B O 1
ATOM 4910 O O B ASP B 1 248 ? 42.392 49.740 9.458 0.40 18.50 245 ASP B O 1
ATOM 4919 N N . ILE B 1 249 ? 40.805 48.213 9.019 1.00 12.69 246 ILE B N 1
ATOM 4920 C CA . ILE B 1 249 ? 39.790 48.910 9.803 1.00 13.57 246 ILE B CA 1
ATOM 4921 C C . ILE B 1 249 ? 39.952 48.538 11.277 1.00 13.12 246 ILE B C 1
ATOM 4922 O O . ILE B 1 249 ? 39.926 47.367 11.640 1.00 16.65 246 ILE B O 1
ATOM 4927 N N . LYS B 1 250 ? 40.109 49.539 12.132 1.00 14.23 247 LYS B N 1
ATOM 4928 C CA . LYS B 1 250 ? 40.374 49.294 13.546 1.00 13.98 247 LYS B CA 1
ATOM 4929 C C . LYS B 1 250 ? 39.102 49.281 14.367 1.00 14.88 247 LYS B C 1
ATOM 4930 O O . LYS B 1 250 ? 39.054 48.644 15.406 1.00 15.42 247 LYS B O 1
ATOM 4936 N N . GLY B 1 251 ? 38.060 49.950 13.884 1.00 13.67 248 GLY B N 1
ATOM 4937 C CA . GLY B 1 251 ? 36.780 49.968 14.570 1.00 15.91 248 GLY B CA 1
ATOM 4938 C C . GLY B 1 251 ? 35.716 50.609 13.711 1.00 13.65 248 GLY B C 1
ATOM 4939 O O . GLY B 1 251 ? 36.037 51.377 12.806 1.00 13.97 248 GLY B O 1
ATOM 4948 N N . ALA B 1 253 ? 31.359 52.149 13.895 1.00 13.15 250 ALA B N 1
ATOM 4949 C CA . ALA B 1 253 ? 30.166 52.382 14.699 1.00 13.75 250 ALA B CA 1
ATOM 4950 C C . ALA B 1 253 ? 29.024 52.776 13.781 1.00 13.26 250 ALA B C 1
ATOM 4951 O O . ALA B 1 253 ? 29.156 53.688 12.967 1.00 15.18 250 ALA B O 1
ATOM 4953 N N . HIS B 1 254 ? 27.913 52.066 13.927 1.00 15.02 251 HIS B N 1
ATOM 4954 C CA . HIS B 1 254 ? 26.696 52.311 13.172 1.00 11.25 251 HIS B CA 1
ATOM 4955 C C . HIS B 1 254 ? 25.960 53.443 13.881 1.00 12.28 251 HIS B C 1
ATOM 4956 O O . HIS B 1 254 ? 25.724 53.380 15.100 1.00 13.07 251 HIS B O 1
ATOM 4963 N N . ILE B 1 255 ? 25.652 54.507 13.140 1.00 12.62 252 ILE B N 1
ATOM 4964 C CA . ILE B 1 255 ? 25.105 55.716 13.748 1.00 13.13 252 ILE B CA 1
ATOM 4965 C C . ILE B 1 255 ? 23.577 55.646 13.732 1.00 17.76 252 ILE B C 1
ATOM 4966 O O . ILE B 1 255 ? 22.918 55.918 12.722 1.00 16.58 252 ILE B O 1
ATOM 4971 N N . THR B 1 256 ? 23.018 55.255 14.863 1.00 14.63 253 THR B N 1
ATOM 4972 C CA . THR B 1 256 ? 21.576 55.108 14.964 1.00 17.34 253 THR B CA 1
ATOM 4973 C C . THR B 1 256 ? 21.069 56.195 15.910 1.00 26.09 253 THR B C 1
ATOM 4974 O O . THR B 1 256 ? 21.489 57.346 15.802 1.00 31.13 253 THR B O 1
ATOM 4978 N N . GLY B 1 257 ? 20.190 55.860 16.844 1.00 18.61 254 GLY B N 1
ATOM 4979 C CA . GLY B 1 257 ? 19.695 56.887 17.753 1.00 24.68 254 GLY B CA 1
ATOM 4980 C C . GLY B 1 257 ? 20.792 57.562 18.568 1.00 24.38 254 GLY B C 1
ATOM 4981 O O . GLY B 1 257 ? 21.749 56.918 18.974 1.00 22.43 254 GLY B O 1
ATOM 4982 N N . GLY B 1 258 ? 20.678 58.864 18.796 1.00 26.21 255 GLY B N 1
ATOM 4983 C CA . GLY B 1 258 ? 21.634 59.535 19.664 1.00 25.41 255 GLY B CA 1
ATOM 4984 C C . GLY B 1 258 ? 22.928 59.985 18.991 1.00 25.85 255 GLY B C 1
ATOM 4985 O O . GLY B 1 258 ? 23.869 60.415 19.672 1.00 21.27 255 GLY B O 1
ATOM 4986 N N . GLY B 1 259 ? 22.982 59.886 17.667 1.00 21.83 256 GLY B N 1
ATOM 4987 C CA . GLY B 1 259 ? 24.042 60.531 16.901 1.00 22.63 256 GLY B CA 1
ATOM 4988 C C . GLY B 1 259 ? 25.438 60.025 17.202 1.00 17.48 256 GLY B C 1
ATOM 4989 O O . GLY B 1 259 ? 25.604 58.923 17.724 1.00 19.23 256 GLY B O 1
ATOM 4990 N N . PHE B 1 260 ? 26.445 60.829 16.870 1.00 17.43 257 PHE B N 1
ATOM 4991 C CA . PHE B 1 260 ? 27.838 60.413 17.032 1.00 16.11 257 PHE B CA 1
ATOM 4992 C C . PHE B 1 260 ? 28.182 60.178 18.500 1.00 18.33 257 PHE B C 1
ATOM 4993 O O . PHE B 1 260 ? 28.951 59.283 18.843 1.00 17.25 257 PHE B O 1
ATOM 5001 N N . ILE B 1 261 ? 27.641 61.019 19.370 1.00 15.31 258 ILE B N 1
ATOM 5002 C CA . ILE B 1 261 ? 28.047 60.987 20.777 1.00 20.01 258 ILE B CA 1
ATOM 5003 C C . ILE B 1 261 ? 27.556 59.708 21.473 1.00 19.00 258 ILE B C 1
ATOM 5004 O O . ILE B 1 261 ? 28.263 59.120 22.292 1.00 21.80 258 ILE B O 1
ATOM 5009 N N . GLU B 1 262 ? 26.355 59.261 21.123 1.00 18.22 259 GLU B N 1
ATOM 5010 C CA . GLU B 1 262 ? 25.828 58.023 21.683 1.00 21.04 259 GLU B CA 1
ATOM 5011 C C . GLU B 1 262 ? 26.560 56.781 21.162 1.00 25.28 259 GLU B C 1
ATOM 5012 O O . GLU B 1 262 ? 26.776 55.818 21.901 1.00 24.85 259 GLU B O 1
ATOM 5018 N N . ASN B 1 263 ? 26.951 56.800 19.891 1.00 18.32 260 ASN B N 1
ATOM 5019 C CA . ASN B 1 263 ? 27.357 55.572 19.242 1.00 16.35 260 ASN B CA 1
ATOM 5020 C C . ASN B 1 263 ? 28.848 55.338 19.097 1.00 18.93 260 ASN B C 1
ATOM 5021 O O . ASN B 1 263 ? 29.290 54.195 19.070 1.00 21.08 260 ASN B O 1
ATOM 5026 N N . ILE B 1 264 ? 29.620 56.408 18.970 1.00 16.82 261 ILE B N 1
ATOM 5027 C CA . ILE B 1 264 ? 31.058 56.224 18.765 1.00 15.57 261 ILE B CA 1
ATOM 5028 C C . ILE B 1 264 ? 31.789 55.664 20.006 1.00 17.46 261 ILE B C 1
ATOM 5029 O O . ILE B 1 264 ? 32.656 54.810 19.879 1.00 17.90 261 ILE B O 1
ATOM 5034 N N . PRO B 1 265 ? 31.415 56.114 21.209 1.00 19.73 262 PRO B N 1
ATOM 5035 C CA . PRO B 1 265 ? 32.129 55.645 22.409 1.00 23.65 262 PRO B CA 1
ATOM 5036 C C . PRO B 1 265 ? 32.198 54.133 22.599 1.00 22.67 262 PRO B C 1
ATOM 5037 O O . PRO B 1 265 ? 33.171 53.651 23.168 1.00 25.24 262 PRO B O 1
ATOM 5041 N N A ARG B 1 266 ? 31.202 53.404 22.098 0.43 25.37 263 ARG B N 1
ATOM 5042 N N B ARG B 1 266 ? 31.191 53.391 22.144 0.57 25.44 263 ARG B N 1
ATOM 5043 C CA A ARG B 1 266 ? 31.144 51.950 22.238 0.43 26.77 263 ARG B CA 1
ATOM 5044 C CA B ARG B 1 266 ? 31.210 51.938 22.291 0.57 25.42 263 ARG B CA 1
ATOM 5045 C C A ARG B 1 266 ? 32.355 51.235 21.633 0.43 23.97 263 ARG B C 1
ATOM 5046 C C B ARG B 1 266 ? 32.534 51.367 21.799 0.57 24.12 263 ARG B C 1
ATOM 5047 O O A ARG B 1 266 ? 32.690 50.122 22.034 0.43 21.50 263 ARG B O 1
ATOM 5048 O O B ARG B 1 266 ? 33.135 50.505 22.446 0.57 20.99 263 ARG B O 1
ATOM 5063 N N . VAL B 1 267 ? 33.002 51.870 20.661 1.00 19.74 264 VAL B N 1
ATOM 5064 C CA . VAL B 1 267 ? 34.166 51.276 20.012 1.00 20.03 264 VAL B CA 1
ATOM 5065 C C . VAL B 1 267 ? 35.510 51.878 20.454 1.00 22.10 264 VAL B C 1
ATOM 5066 O O . VAL B 1 267 ? 36.563 51.302 20.186 1.00 22.28 264 VAL B O 1
ATOM 5070 N N . LEU B 1 268 ? 35.478 53.011 21.152 1.00 18.79 265 LEU B N 1
ATOM 5071 C CA . LEU B 1 268 ? 36.728 53.660 21.586 1.00 17.91 265 LEU B CA 1
ATOM 5072 C C . LEU B 1 268 ? 37.326 52.995 22.827 1.00 22.50 265 LEU B C 1
ATOM 5073 O O . LEU B 1 268 ? 36.614 52.767 23.801 1.00 23.04 265 LEU B O 1
ATOM 5078 N N . PRO B 1 269 ? 38.631 52.671 22.791 1.00 25.11 266 PRO B N 1
ATOM 5079 C CA . PRO B 1 269 ? 39.298 52.189 24.005 1.00 26.08 266 PRO B CA 1
ATOM 5080 C C . PRO B 1 269 ? 39.132 53.197 25.138 1.00 22.95 266 PRO B C 1
ATOM 5081 O O . PRO B 1 269 ? 38.994 54.398 24.907 1.00 21.93 266 PRO B O 1
ATOM 5085 N N . GLN B 1 270 ? 39.137 52.711 26.367 1.00 28.52 267 GLN B N 1
ATOM 5086 C CA . GLN B 1 270 ? 38.973 53.600 27.512 1.00 34.05 267 GLN B CA 1
ATOM 5087 C C . GLN B 1 270 ? 39.986 54.738 27.485 1.00 26.93 267 GLN B C 1
ATOM 5088 O O . GLN B 1 270 ? 41.176 54.512 27.264 1.00 31.25 267 GLN B O 1
ATOM 5094 N N . GLY B 1 271 ? 39.506 55.961 27.703 1.00 29.88 268 GLY B N 1
ATOM 5095 C CA . GLY B 1 271 ? 40.373 57.126 27.751 1.00 30.11 268 GLY B CA 1
ATOM 5096 C C . GLY B 1 271 ? 40.515 57.876 26.439 1.00 31.48 268 GLY B C 1
ATOM 5097 O O . GLY B 1 271 ? 41.019 59.003 26.406 1.00 32.15 268 GLY B O 1
ATOM 5098 N N . LEU B 1 272 ? 40.082 57.263 25.341 1.00 22.14 269 LEU B N 1
ATOM 5099 C CA . LEU B 1 272 ? 40.193 57.929 24.054 1.00 24.54 269 LEU B CA 1
ATOM 5100 C C . LEU B 1 272 ? 38.898 58.653 23.702 1.00 22.07 269 LEU B C 1
ATOM 5101 O O . LEU B 1 272 ? 37.815 58.293 24.173 1.00 26.49 269 LEU B O 1
ATOM 5106 N N . GLY B 1 273 ? 39.020 59.685 22.879 1.00 21.52 270 GLY B N 1
ATOM 5107 C CA . GLY B 1 273 ? 37.863 60.435 22.443 1.00 21.74 270 GLY B CA 1
ATOM 5108 C C . GLY B 1 273 ? 37.920 60.588 20.937 1.00 17.07 270 GLY B C 1
ATOM 5109 O O . GLY B 1 273 ? 38.771 59.991 20.271 1.00 18.41 270 GLY B O 1
ATOM 5110 N N . ALA B 1 274 ? 37.005 61.386 20.402 1.00 17.06 271 ALA B N 1
ATOM 5111 C CA . ALA B 1 274 ? 37.003 61.678 18.985 1.00 19.51 271 ALA B CA 1
ATOM 5112 C C . ALA B 1 274 ? 36.549 63.097 18.793 1.00 20.91 271 ALA B C 1
ATOM 5113 O O . ALA B 1 274 ? 35.840 63.664 19.625 1.00 24.49 271 ALA B O 1
ATOM 5115 N N . GLN B 1 275 ? 36.999 63.685 17.700 1.00 20.57 272 GLN B N 1
ATOM 5116 C CA A GLN B 1 275 ? 36.594 65.023 17.315 0.72 22.21 272 GLN B CA 1
ATOM 5117 C CA B GLN B 1 275 ? 36.539 65.007 17.329 0.28 22.14 272 GLN B CA 1
ATOM 5118 C C . GLN B 1 275 ? 36.049 64.950 15.894 1.00 23.50 272 GLN B C 1
ATOM 5119 O O . GLN B 1 275 ? 36.773 64.542 14.991 1.00 22.63 272 GLN B O 1
ATOM 5130 N N . ILE B 1 276 ? 34.794 65.341 15.706 1.00 19.25 273 ILE B N 1
ATOM 5131 C CA . ILE B 1 276 ? 34.147 65.273 14.398 1.00 17.04 273 ILE B CA 1
ATOM 5132 C C . ILE B 1 276 ? 33.956 66.674 13.829 1.00 20.11 273 ILE B C 1
ATOM 5133 O O . ILE B 1 276 ? 33.361 67.534 14.477 1.00 21.12 273 ILE B O 1
ATOM 5138 N N . ASP B 1 277 ? 34.468 66.895 12.621 1.00 19.45 274 ASP B N 1
ATOM 5139 C CA A ASP B 1 277 ? 34.285 68.162 11.914 0.70 18.70 274 ASP B CA 1
ATOM 5140 C CA B ASP B 1 277 ? 34.286 68.157 11.920 0.30 19.21 274 ASP B CA 1
ATOM 5141 C C . ASP B 1 277 ? 32.948 68.141 11.191 1.00 21.25 274 ASP B C 1
ATOM 5142 O O . ASP B 1 277 ? 32.823 67.533 10.127 1.00 18.21 274 ASP B O 1
ATOM 5151 N N . LYS B 1 278 ? 31.944 68.814 11.751 1.00 20.61 275 LYS B N 1
ATOM 5152 C CA . LYS B 1 278 ? 30.612 68.731 11.160 1.00 20.63 275 LYS B CA 1
ATOM 5153 C C . LYS B 1 278 ? 30.518 69.272 9.735 1.00 21.73 275 LYS B C 1
ATOM 5154 O O . LYS B 1 278 ? 29.641 68.869 8.968 1.00 24.29 275 LYS B O 1
ATOM 5160 N N . ASP B 1 279 ? 31.414 70.181 9.374 1.00 16.86 276 ASP B N 1
ATOM 5161 C CA . ASP B 1 279 ? 31.380 70.750 8.023 1.00 20.96 276 ASP B CA 1
ATOM 5162 C C . ASP B 1 279 ? 32.069 69.896 6.950 1.00 21.05 276 ASP B C 1
ATOM 5163 O O . ASP B 1 279 ? 32.046 70.241 5.769 1.00 18.40 276 ASP B O 1
ATOM 5168 N N . SER B 1 280 ? 32.651 68.769 7.352 1.00 17.74 277 SER B N 1
ATOM 5169 C CA . SER B 1 280 ? 33.416 67.946 6.417 1.00 16.30 277 SER B CA 1
ATOM 5170 C C . SER B 1 280 ? 32.552 67.013 5.556 1.00 13.08 277 SER B C 1
ATOM 5171 O O . SER B 1 280 ? 33.048 66.357 4.634 1.00 16.97 277 SER B O 1
ATOM 5174 N N . PHE B 1 281 ? 31.261 66.945 5.858 1.00 16.39 278 PHE B N 1
ATOM 5175 C CA . PHE B 1 281 ? 30.342 66.084 5.112 1.00 16.65 278 PHE B CA 1
ATOM 5176 C C . PHE B 1 281 ? 28.994 66.784 4.899 1.00 19.16 278 PHE B C 1
ATOM 5177 O O . PHE B 1 281 ? 28.625 67.681 5.660 1.00 17.14 278 PHE B O 1
ATOM 5185 N N . ALA B 1 282 ? 28.255 66.357 3.875 1.00 16.64 279 ALA B N 1
ATOM 5186 C CA . ALA B 1 282 ? 26.978 66.989 3.573 1.00 14.95 279 ALA B CA 1
ATOM 5187 C C . ALA B 1 282 ? 25.927 66.582 4.580 1.00 16.73 279 ALA B C 1
ATOM 5188 O O . ALA B 1 282 ? 25.872 65.439 4.997 1.00 18.98 279 ALA B O 1
ATOM 5190 N N . THR B 1 283 ? 25.104 67.534 4.992 1.00 17.16 280 THR B N 1
ATOM 5191 C CA . THR B 1 283 ? 23.939 67.185 5.785 1.00 17.01 280 THR B CA 1
ATOM 5192 C C . THR B 1 283 ? 22.748 67.068 4.839 1.00 15.26 280 THR B C 1
ATOM 5193 O O . THR B 1 283 ? 22.423 68.017 4.130 1.00 18.31 280 THR B O 1
ATOM 5197 N N . PRO B 1 284 ? 22.114 65.892 4.806 1.00 15.90 281 PRO B N 1
ATOM 5198 C CA . PRO B 1 284 ? 20.970 65.679 3.921 1.00 19.43 281 PRO B CA 1
ATOM 5199 C C . PRO B 1 284 ? 19.921 66.758 4.090 1.00 16.36 281 PRO B C 1
ATOM 5200 O O . PRO B 1 284 ? 19.682 67.248 5.195 1.00 15.97 281 PRO B O 1
ATOM 5204 N N . ALA B 1 285 ? 19.307 67.124 2.975 1.00 16.06 282 ALA B N 1
ATOM 5205 C CA . ALA B 1 285 ? 18.337 68.206 2.954 1.00 19.71 282 ALA B CA 1
ATOM 5206 C C . ALA B 1 285 ? 17.254 68.028 4.026 1.00 17.75 282 ALA B C 1
ATOM 5207 O O . ALA B 1 285 ? 16.798 68.992 4.622 1.00 17.00 282 ALA B O 1
ATOM 5209 N N . ILE B 1 286 ? 16.831 66.795 4.271 1.00 16.65 283 ILE B N 1
ATOM 5210 C CA . ILE B 1 286 ? 15.743 66.582 5.233 1.00 16.28 283 ILE B CA 1
ATOM 5211 C C . ILE B 1 286 ? 16.123 67.098 6.639 1.00 16.49 283 ILE B C 1
ATOM 5212 O O . ILE B 1 286 ? 15.298 67.674 7.341 1.00 13.79 283 ILE B O 1
ATOM 5217 N N . PHE B 1 287 ? 17.380 66.932 7.038 1.00 15.35 284 PHE B N 1
ATOM 5218 C CA . PHE B 1 287 ? 17.811 67.454 8.335 1.00 14.73 284 PHE B CA 1
ATOM 5219 C C . PHE B 1 287 ? 17.863 68.974 8.357 1.00 15.16 284 PHE B C 1
ATOM 5220 O O . PHE B 1 287 ? 17.474 69.596 9.354 1.00 16.03 284 PHE B O 1
ATOM 5228 N N . LYS B 1 288 ? 18.360 69.578 7.278 1.00 14.68 285 LYS B N 1
ATOM 5229 C CA . LYS B 1 288 ? 18.404 71.033 7.199 1.00 16.53 285 LYS B CA 1
ATOM 5230 C C . LYS B 1 288 ? 16.994 71.573 7.284 1.00 17.04 285 LYS B C 1
ATOM 5231 O O . LYS B 1 288 ? 16.742 72.558 7.960 1.00 16.70 285 LYS B O 1
ATOM 5237 N N . LEU B 1 289 ? 16.065 70.911 6.599 1.00 16.92 286 LEU B N 1
ATOM 5238 C CA . LEU B 1 289 ? 14.661 71.322 6.657 1.00 17.38 286 LEU B CA 1
ATOM 5239 C C . LEU B 1 289 ? 14.068 71.234 8.066 1.00 16.63 286 LEU B C 1
ATOM 5240 O O . LEU B 1 289 ? 13.427 72.180 8.531 1.00 17.03 286 LEU B O 1
ATOM 5253 N N . GLN B 1 291 ? 15.565 71.156 10.962 1.00 14.21 288 GLN B N 1
ATOM 5254 C CA . GLN B 1 291 ? 16.223 72.150 11.811 1.00 14.88 288 GLN B CA 1
ATOM 5255 C C . GLN B 1 291 ? 15.636 73.549 11.639 1.00 15.22 288 GLN B C 1
ATOM 5256 O O . GLN B 1 291 ? 15.436 74.271 12.611 1.00 16.32 288 GLN B O 1
ATOM 5262 N N . ARG B 1 292 ? 15.369 73.937 10.392 1.00 17.18 289 ARG B N 1
ATOM 5263 C CA . ARG B 1 292 ? 14.914 75.292 10.108 1.00 18.08 289 ARG B CA 1
ATOM 5264 C C . ARG B 1 292 ? 13.480 75.501 10.546 1.00 20.01 289 ARG B C 1
ATOM 5265 O O . ARG B 1 292 ? 13.152 76.472 11.244 1.00 20.96 289 ARG B O 1
ATOM 5273 N N A ILE B 1 293 ? 12.617 74.574 10.155 0.47 18.62 290 ILE B N 1
ATOM 5274 N N B ILE B 1 293 ? 12.611 74.604 10.111 0.53 18.68 290 ILE B N 1
ATOM 5275 C CA A ILE B 1 293 ? 11.196 74.652 10.486 0.47 19.97 290 ILE B CA 1
ATOM 5276 C CA B ILE B 1 293 ? 11.215 74.681 10.499 0.53 19.07 290 ILE B CA 1
ATOM 5277 C C A ILE B 1 293 ? 10.954 74.628 11.991 0.47 20.56 290 ILE B C 1
ATOM 5278 C C B ILE B 1 293 ? 11.127 74.825 12.008 0.53 20.26 290 ILE B C 1
ATOM 5279 O O A ILE B 1 293 ? 9.978 75.194 12.488 0.47 21.81 290 ILE B O 1
ATOM 5280 O O B ILE B 1 293 ? 10.450 75.717 12.520 0.53 23.47 290 ILE B O 1
ATOM 5289 N N . GLY B 1 294 ? 11.831 73.944 12.711 1.00 19.13 291 GLY B N 1
ATOM 5290 C CA . GLY B 1 294 ? 11.676 73.803 14.145 1.00 22.90 291 GLY B CA 1
ATOM 5291 C C . GLY B 1 294 ? 12.423 74.798 15.003 1.00 25.22 291 GLY B C 1
ATOM 5292 O O . GLY B 1 294 ? 12.215 74.847 16.214 1.00 30.77 291 GLY B O 1
ATOM 5293 N N A ASP B 1 295 ? 13.304 75.570 14.369 0.33 26.59 292 ASP B N 1
ATOM 5294 N N B ASP B 1 295 ? 13.281 75.611 14.409 0.67 24.91 292 ASP B N 1
ATOM 5295 C CA A ASP B 1 295 ? 14.160 76.539 15.056 0.33 30.84 292 ASP B CA 1
ATOM 5296 C CA B ASP B 1 295 ? 14.102 76.487 15.227 0.67 31.78 292 ASP B CA 1
ATOM 5297 C C A ASP B 1 295 ? 15.173 75.875 15.987 0.33 26.63 292 ASP B C 1
ATOM 5298 C C B ASP B 1 295 ? 14.782 75.622 16.280 0.67 25.20 292 ASP B C 1
ATOM 5299 O O A ASP B 1 295 ? 15.683 76.505 16.912 0.33 24.40 292 ASP B O 1
ATOM 5300 O O B ASP B 1 295 ? 14.595 75.818 17.499 0.67 18.94 292 ASP B O 1
ATOM 5309 N N A ILE B 1 296 ? 15.480 74.609 15.718 0.33 21.17 293 ILE B N 1
ATOM 5310 N N B ILE B 1 296 ? 15.547 74.646 15.785 0.67 21.32 293 ILE B N 1
ATOM 5311 C CA A ILE B 1 296 ? 16.302 73.801 16.621 0.33 19.33 293 ILE B CA 1
ATOM 5312 C CA B ILE B 1 296 ? 16.327 73.746 16.630 0.67 19.45 293 ILE B CA 1
ATOM 5313 C C A ILE B 1 296 ? 17.795 74.118 16.523 0.33 17.43 293 ILE B C 1
ATOM 5314 C C B ILE B 1 296 ? 17.811 74.060 16.522 0.67 16.89 293 ILE B C 1
ATOM 5315 O O A ILE B 1 296 ? 18.311 74.376 15.439 0.33 18.14 293 ILE B O 1
ATOM 5316 O O B ILE B 1 296 ? 18.339 74.263 15.432 0.67 18.94 293 ILE B O 1
ATOM 5325 N N . SER B 1 297 ? 18.486 74.095 17.661 1.00 18.15 294 SER B N 1
ATOM 5326 C CA . SER B 1 297 ? 19.914 74.402 17.688 1.00 14.85 294 SER B CA 1
ATOM 5327 C C . SER B 1 297 ? 20.749 73.309 17.043 1.00 20.37 294 SER B C 1
ATOM 5328 O O . SER B 1 297 ? 20.358 72.142 16.998 1.00 14.49 294 SER B O 1
ATOM 5331 N N . GLU B 1 298 ? 21.922 73.686 16.555 1.00 20.32 295 GLU B N 1
ATOM 5332 C CA A GLU B 1 298 ? 22.861 72.721 15.995 0.51 23.07 295 GLU B CA 1
ATOM 5333 C CA B GLU B 1 298 ? 22.838 72.704 15.985 0.49 22.06 295 GLU B CA 1
ATOM 5334 C C . GLU B 1 298 ? 23.163 71.621 17.007 1.00 17.73 295 GLU B C 1
ATOM 5335 O O . GLU B 1 298 ? 23.143 70.434 16.682 1.00 18.43 295 GLU B O 1
ATOM 5346 N N . PHE B 1 299 ? 23.452 72.033 18.237 1.00 16.59 296 PHE B N 1
ATOM 5347 C CA . PHE B 1 299 ? 23.791 71.106 19.296 1.00 15.39 296 PHE B CA 1
ATOM 5348 C C . PHE B 1 299 ? 22.735 70.029 19.444 1.00 15.52 296 PHE B C 1
ATOM 5349 O O . PHE B 1 299 ? 23.034 68.831 19.522 1.00 15.04 296 PHE B O 1
ATOM 5357 N N . GLU B 1 300 ? 21.473 70.448 19.459 1.00 15.60 297 GLU B N 1
ATOM 5358 C CA . GLU B 1 300 ? 20.394 69.483 19.648 1.00 14.64 297 GLU B CA 1
ATOM 5359 C C . GLU B 1 300 ? 20.164 68.596 18.425 1.00 13.38 297 GLU B C 1
ATOM 5360 O O . GLU B 1 300 ? 19.811 67.434 18.586 1.00 15.85 297 GLU B O 1
ATOM 5374 N N . TYR B 1 302 ? 22.584 67.562 16.324 1.00 15.12 299 TYR B N 1
ATOM 5375 C CA . TYR B 1 302 ? 23.657 66.556 16.418 1.00 15.04 299 TYR B CA 1
ATOM 5376 C C . TYR B 1 302 ? 23.525 65.603 17.594 1.00 17.43 299 TYR B C 1
ATOM 5377 O O . TYR B 1 302 ? 24.058 64.491 17.563 1.00 18.66 299 TYR B O 1
ATOM 5386 N N . ARG B 1 303 ? 22.814 66.025 18.635 1.00 16.06 300 ARG B N 1
ATOM 5387 C CA . ARG B 1 303 ? 22.571 65.125 19.760 1.00 16.18 300 ARG B CA 1
ATOM 5388 C C . ARG B 1 303 ? 21.649 63.989 19.333 1.00 21.87 300 ARG B C 1
ATOM 5389 O O . ARG B 1 303 ? 21.769 62.847 19.800 1.00 22.69 300 ARG B O 1
ATOM 5397 N N . SER B 1 304 ? 20.721 64.303 18.440 1.00 16.44 301 SER B N 1
ATOM 5398 C CA . SER B 1 304 ? 19.626 63.389 18.138 1.00 13.63 301 SER B CA 1
ATOM 5399 C C . SER B 1 304 ? 19.781 62.608 16.843 1.00 23.05 301 SER B C 1
ATOM 5400 O O . SER B 1 304 ? 19.320 61.478 16.747 1.00 25.69 301 SER B O 1
ATOM 5403 N N . PHE B 1 305 ? 20.417 63.212 15.846 1.00 14.71 302 PHE B N 1
ATOM 5404 C CA . PHE B 1 305 ? 20.356 62.676 14.485 1.00 15.31 302 PHE B CA 1
ATOM 5405 C C . PHE B 1 305 ? 21.714 62.333 13.885 1.00 16.27 302 PHE B C 1
ATOM 5406 O O . PHE B 1 305 ? 22.749 62.858 14.310 1.00 14.71 302 PHE B O 1
ATOM 5414 N N . ASN B 1 306 ? 21.700 61.504 12.837 1.00 16.16 303 ASN B N 1
ATOM 5415 C CA . ASN B 1 306 ? 22.961 61.116 12.206 1.00 14.99 303 ASN B CA 1
ATOM 5416 C C . ASN B 1 306 ? 23.561 62.239 11.353 1.00 14.16 303 ASN B C 1
ATOM 5417 O O . ASN B 1 306 ? 24.758 62.245 11.085 1.00 12.74 303 ASN B O 1
ATOM 5430 N N . GLY B 1 308 ? 23.847 62.944 8.483 1.00 13.34 305 GLY B N 1
ATOM 5431 C CA . GLY B 1 308 ? 24.415 62.671 7.175 1.00 15.12 305 GLY B CA 1
ATOM 5432 C C . GLY B 1 308 ? 25.467 61.586 7.187 1.00 12.91 305 GLY B C 1
ATOM 5433 O O . GLY B 1 308 ? 25.961 61.204 6.120 1.00 12.86 305 GLY B O 1
ATOM 5434 N N . ILE B 1 309 ? 25.804 61.075 8.371 1.00 11.27 306 ILE B N 1
ATOM 5435 C CA . ILE B 1 309 ? 26.735 59.951 8.448 1.00 11.63 306 ILE B CA 1
ATOM 5436 C C . ILE B 1 309 ? 26.076 58.731 9.099 1.00 12.52 306 ILE B C 1
ATOM 5437 O O . ILE B 1 309 ? 25.692 58.778 10.265 1.00 13.01 306 ILE B O 1
ATOM 5442 N N . GLY B 1 310 ? 25.937 57.646 8.340 1.00 14.00 307 GLY B N 1
ATOM 5443 C CA . GLY B 1 310 ? 25.255 56.459 8.851 1.00 13.07 307 GLY B CA 1
ATOM 5444 C C . GLY B 1 310 ? 26.199 55.429 9.455 1.00 15.68 307 GLY B C 1
ATOM 5445 O O . GLY B 1 310 ? 25.802 54.608 10.286 1.00 14.85 307 GLY B O 1
ATOM 5459 N N . THR B 1 312 ? 30.498 55.006 10.792 1.00 12.67 309 THR B N 1
ATOM 5460 C CA . THR B 1 312 ? 31.844 55.544 10.959 1.00 12.59 309 THR B CA 1
ATOM 5461 C C . THR B 1 312 ? 32.843 54.400 10.944 1.00 11.79 309 THR B C 1
ATOM 5462 O O . THR B 1 312 ? 32.541 53.261 11.351 1.00 14.76 309 THR B O 1
ATOM 5466 N N . ILE B 1 313 ? 34.030 54.712 10.443 1.00 10.88 310 ILE B N 1
ATOM 5467 C CA . ILE B 1 313 ? 35.104 53.746 10.295 1.00 12.41 310 ILE B CA 1
ATOM 5468 C C . ILE B 1 313 ? 36.357 54.413 10.837 1.00 16.27 310 ILE B C 1
ATOM 5469 O O . ILE B 1 313 ? 36.703 55.504 10.413 1.00 16.50 310 ILE B O 1
ATOM 5474 N N . ILE B 1 314 ? 37.037 53.755 11.770 1.00 12.88 311 ILE B N 1
ATOM 5475 C CA . ILE B 1 314 ? 38.244 54.336 12.348 1.00 12.24 311 ILE B CA 1
ATOM 5476 C C . ILE B 1 314 ? 39.445 53.569 11.816 1.00 14.96 311 ILE B C 1
ATOM 5477 O O . ILE B 1 314 ? 39.455 52.347 11.853 1.00 13.03 311 ILE B O 1
ATOM 5482 N N . ALA B 1 315 ? 40.416 54.290 11.260 1.00 13.73 312 ALA B N 1
ATOM 5483 C CA . ALA B 1 315 ? 41.604 53.673 10.650 1.00 16.93 312 ALA B CA 1
ATOM 5484 C C . ALA B 1 315 ? 42.712 54.716 10.547 1.00 16.75 312 ALA B C 1
ATOM 5485 O O . ALA B 1 315 ? 42.448 55.913 10.635 1.00 15.29 312 ALA B O 1
ATOM 5487 N N A SER B 1 316 ? 43.944 54.262 10.329 0.47 17.00 313 SER B N 1
ATOM 5488 N N B SER B 1 316 ? 43.950 54.269 10.346 0.53 17.02 313 SER B N 1
ATOM 5489 C CA A SER B 1 316 ? 45.050 55.184 10.114 0.47 17.58 313 SER B CA 1
ATOM 5490 C CA B SER B 1 316 ? 45.041 55.214 10.151 0.53 17.23 313 SER B CA 1
ATOM 5491 C C A SER B 1 316 ? 44.831 56.001 8.839 0.47 16.47 313 SER B C 1
ATOM 5492 C C B SER B 1 316 ? 44.850 55.994 8.847 0.53 16.53 313 SER B C 1
ATOM 5493 O O A SER B 1 316 ? 44.179 55.546 7.898 0.47 16.90 313 SER B O 1
ATOM 5494 O O B SER B 1 316 ? 44.235 55.505 7.898 0.53 17.12 313 SER B O 1
ATOM 5499 N N . GLN B 1 317 ? 45.377 57.213 8.819 1.00 16.24 314 GLN B N 1
ATOM 5500 C CA . GLN B 1 317 ? 45.224 58.107 7.675 1.00 17.10 314 GLN B CA 1
ATOM 5501 C C . GLN B 1 317 ? 45.577 57.437 6.346 1.00 18.08 314 GLN B C 1
ATOM 5502 O O . GLN B 1 317 ? 44.907 57.652 5.328 1.00 18.07 314 GLN B O 1
ATOM 5508 N N . ASP B 1 318 ? 46.630 56.627 6.347 1.00 16.82 315 ASP B N 1
ATOM 5509 C CA . ASP B 1 318 ? 47.091 56.025 5.094 1.00 15.68 315 ASP B CA 1
ATOM 5510 C C . ASP B 1 318 ? 46.195 54.923 4.524 1.00 18.25 315 ASP B C 1
ATOM 5511 O O . ASP B 1 318 ? 46.506 54.358 3.469 1.00 20.84 315 ASP B O 1
ATOM 5516 N N . GLN B 1 319 ? 45.094 54.621 5.207 1.00 15.82 316 GLN B N 1
ATOM 5517 C CA . GLN B 1 319 ? 44.123 53.682 4.667 1.00 16.71 316 GLN B CA 1
ATOM 5518 C C . GLN B 1 319 ? 43.121 54.389 3.766 1.00 18.27 316 GLN B C 1
ATOM 5519 O O . GLN B 1 319 ? 42.350 53.732 3.074 1.00 15.73 316 GLN B O 1
ATOM 5525 N N . PHE B 1 320 ? 43.120 55.724 3.784 1.00 15.87 317 PHE B N 1
ATOM 5526 C CA . PHE B 1 320 ? 42.169 56.484 2.968 1.00 16.76 317 PHE B CA 1
ATOM 5527 C C . PHE B 1 320 ? 42.407 56.188 1.485 1.00 17.00 317 PHE B C 1
ATOM 5528 O O . PHE B 1 320 ? 41.465 56.096 0.712 1.00 17.62 317 PHE B O 1
ATOM 5536 N N . ASP B 1 321 ? 43.672 56.053 1.085 1.00 19.26 318 ASP B N 1
ATOM 5537 C CA A ASP B 1 321 ? 43.938 55.860 -0.342 0.42 20.85 318 ASP B CA 1
ATOM 5538 C CA B ASP B 1 321 ? 44.028 55.823 -0.308 0.58 21.18 318 ASP B CA 1
ATOM 5539 C C . ASP B 1 321 ? 43.229 54.640 -0.907 1.00 18.57 318 ASP B C 1
ATOM 5540 O O . ASP B 1 321 ? 42.527 54.751 -1.914 1.00 17.38 318 ASP B O 1
ATOM 5549 N N . LYS B 1 322 ? 43.359 53.493 -0.266 1.00 16.46 319 LYS B N 1
ATOM 5550 C CA . LYS B 1 322 ? 42.663 52.310 -0.737 1.00 18.42 319 LYS B CA 1
ATOM 5551 C C . LYS B 1 322 ? 41.133 52.454 -0.612 1.00 17.06 319 LYS B C 1
ATOM 5552 O O . LYS B 1 32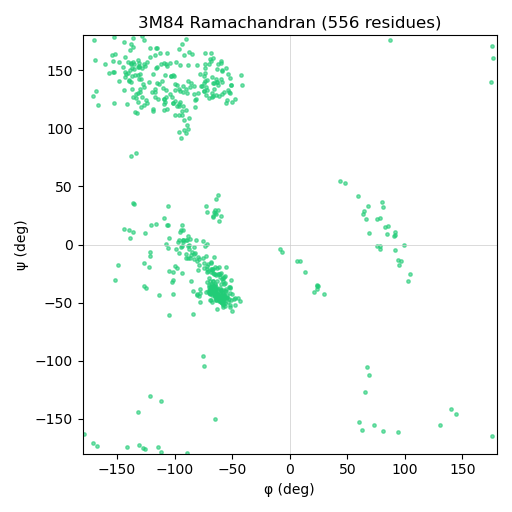2 ? 40.391 52.089 -1.532 1.00 14.70 319 LYS B O 1
ATOM 5574 N N . GLN B 1 324 ? 39.190 55.108 -0.657 1.00 15.04 321 GLN B N 1
ATOM 5575 C CA A GLN B 1 324 ? 38.557 56.019 -1.590 0.33 17.47 321 GLN B CA 1
ATOM 5576 C CA B GLN B 1 324 ? 38.618 56.054 -1.618 0.67 17.54 321 GLN B CA 1
ATOM 5577 C C . GLN B 1 324 ? 38.423 55.379 -2.965 1.00 20.51 321 GLN B C 1
ATOM 5578 O O . GLN B 1 324 ? 37.395 55.547 -3.619 1.00 20.77 321 GLN B O 1
ATOM 5589 N N . GLU B 1 325 ? 39.441 54.626 -3.377 1.00 16.76 322 GLU B N 1
ATOM 5590 C CA A GLU B 1 325 ? 39.421 53.915 -4.659 0.49 20.06 322 GLU B CA 1
ATOM 5591 C CA B GLU B 1 325 ? 39.410 53.926 -4.661 0.51 20.05 322 GLU B CA 1
ATOM 5592 C C . GLU B 1 325 ? 38.343 52.837 -4.672 1.00 18.03 322 GLU B C 1
ATOM 5593 O O . GLU B 1 325 ? 37.582 52.719 -5.623 1.00 18.37 322 GLU B O 1
ATOM 5604 N N . LEU B 1 326 ? 38.284 52.058 -3.597 1.00 15.28 323 LEU B N 1
ATOM 5605 C CA . LEU B 1 326 ? 37.317 50.972 -3.468 1.00 14.48 323 LEU B CA 1
ATOM 5606 C C . LEU B 1 326 ? 35.875 51.453 -3.363 1.00 14.25 323 LEU B C 1
ATOM 5607 O O . LEU B 1 326 ? 34.950 50.763 -3.817 1.00 14.26 323 LEU B O 1
ATOM 5612 N N . ALA B 1 327 ? 35.679 52.630 -2.769 1.00 12.59 324 ALA B N 1
ATOM 5613 C CA . ALA B 1 327 ? 34.333 53.133 -2.524 1.00 13.76 324 ALA B CA 1
ATOM 5614 C C . ALA B 1 327 ? 33.608 53.559 -3.797 1.00 17.43 324 ALA B C 1
ATOM 5615 O O . ALA B 1 327 ? 32.373 53.593 -3.829 1.00 16.81 324 ALA B O 1
ATOM 5617 N N . LYS B 1 328 ? 34.369 53.879 -4.847 1.00 14.71 325 LYS B N 1
ATOM 5618 C CA . LYS B 1 328 ? 33.778 54.443 -6.063 1.00 16.10 325 LYS B CA 1
ATOM 5619 C C . LYS B 1 328 ? 32.649 53.595 -6.653 1.00 17.97 325 LYS B C 1
ATOM 5620 O O . LYS B 1 328 ? 31.620 54.131 -7.066 1.00 19.18 325 LYS B O 1
ATOM 5626 N N . LYS B 1 329 ? 32.838 52.280 -6.714 1.00 15.75 326 LYS B N 1
ATOM 5627 C CA . LYS B 1 329 ? 31.817 51.406 -7.301 1.00 16.81 326 LYS B CA 1
ATOM 5628 C C . LYS B 1 329 ? 30.534 51.309 -6.462 1.00 16.63 326 LYS B C 1
ATOM 5629 O O . LYS B 1 329 ? 29.513 50.798 -6.942 1.00 17.80 326 LYS B O 1
ATOM 5635 N N . HIS B 1 330 ? 30.604 51.746 -5.206 1.00 15.95 327 HIS B N 1
ATOM 5636 C CA . HIS B 1 330 ? 29.479 51.632 -4.279 1.00 14.18 327 HIS B CA 1
ATOM 5637 C C . HIS B 1 330 ? 28.668 52.929 -4.303 1.00 18.05 327 HIS B C 1
ATOM 5638 O O . HIS B 1 330 ? 28.940 53.856 -3.546 1.00 20.47 327 HIS B O 1
ATOM 5645 N N . THR B 1 331 ? 27.653 52.966 -5.164 1.00 15.76 328 THR B N 1
ATOM 5646 C CA . THR B 1 331 ? 27.025 54.229 -5.536 1.00 17.89 328 THR B CA 1
ATOM 5647 C C . THR B 1 331 ? 25.894 54.645 -4.599 1.00 18.84 328 THR B C 1
ATOM 5648 O O . THR B 1 331 ? 25.284 55.692 -4.795 1.00 23.37 328 THR B O 1
ATOM 5652 N N . ASN B 1 332 ? 25.625 53.833 -3.590 1.00 13.56 329 ASN B N 1
ATOM 5653 C CA . ASN B 1 332 ? 24.571 54.167 -2.628 1.00 16.63 329 ASN B CA 1
ATOM 5654 C C . ASN B 1 332 ? 25.073 54.909 -1.399 1.00 16.84 329 ASN B C 1
ATOM 5655 O O . ASN B 1 332 ? 24.289 55.272 -0.528 1.00 17.26 329 ASN B O 1
ATOM 5660 N N . THR B 1 333 ? 26.378 55.148 -1.321 1.00 12.87 330 THR B N 1
ATOM 5661 C CA . THR B 1 333 ? 26.897 5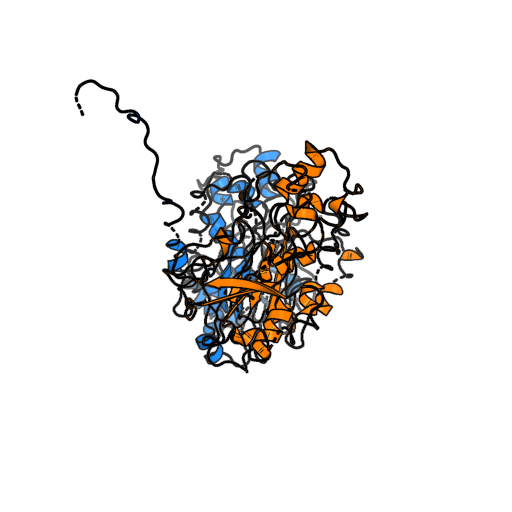5.904 -0.184 1.00 13.64 330 THR B CA 1
ATOM 5662 C C . THR B 1 333 ? 28.149 56.622 -0.643 1.00 15.55 330 THR B C 1
ATOM 5663 O O . THR B 1 333 ? 28.689 56.309 -1.704 1.00 18.06 330 THR B O 1
ATOM 5667 N N . LYS B 1 334 ? 28.574 57.609 0.136 1.00 11.73 331 LYS B N 1
ATOM 5668 C CA . LYS B 1 334 ? 29.749 58.404 -0.179 1.00 12.34 331 LYS B CA 1
ATOM 5669 C C . LYS B 1 334 ? 30.679 58.371 1.020 1.00 14.88 331 LYS B C 1
ATOM 5670 O O . LYS B 1 334 ? 30.241 58.504 2.168 1.00 15.49 331 LYS B O 1
ATOM 5676 N N . LEU B 1 335 ? 31.962 58.171 0.743 1.00 13.60 332 LEU B N 1
ATOM 5677 C CA . LEU B 1 335 ? 32.984 58.131 1.782 1.00 10.78 332 LEU B CA 1
ATOM 5678 C C . LEU B 1 335 ? 33.551 59.526 2.051 1.00 14.13 332 LEU B C 1
ATOM 5679 O O . LEU B 1 335 ? 33.930 60.248 1.122 1.00 13.97 332 LEU B O 1
ATOM 5684 N N . TYR B 1 336 ? 33.601 59.906 3.326 1.00 12.68 333 TYR B N 1
ATOM 5685 C CA . TYR B 1 336 ? 34.229 61.153 3.743 1.00 12.75 333 TYR B CA 1
ATOM 5686 C C . TYR B 1 336 ? 35.290 60.918 4.808 1.00 15.05 333 TYR B C 1
ATOM 5687 O O . TYR B 1 336 ? 35.217 59.960 5.579 1.00 16.76 333 TYR B O 1
ATOM 5696 N N . GLN B 1 337 ? 36.268 61.818 4.873 1.00 14.37 334 GLN B N 1
ATOM 5697 C CA . GLN B 1 337 ? 37.106 61.903 6.073 1.00 11.66 334 GLN B CA 1
ATOM 5698 C C . GLN B 1 337 ? 36.492 62.953 7.004 1.00 18.65 334 GLN B C 1
ATOM 5699 O O . GLN B 1 337 ? 36.361 64.125 6.622 1.00 18.19 334 GLN B O 1
ATOM 5705 N N . ILE B 1 338 ? 36.103 62.552 8.214 1.00 14.07 335 ILE B N 1
ATOM 5706 C CA . ILE B 1 338 ? 35.284 63.444 9.045 1.00 14.62 335 ILE B CA 1
ATOM 5707 C C . ILE B 1 338 ? 35.847 63.838 10.408 1.00 16.49 335 ILE B C 1
ATOM 5708 O O . ILE B 1 338 ? 35.287 64.702 11.078 1.00 18.01 335 ILE B O 1
ATOM 5713 N N . GLY B 1 339 ? 36.931 63.214 10.853 1.00 13.59 336 GLY B N 1
ATOM 5714 C CA . GLY B 1 339 ? 37.410 63.555 12.178 1.00 15.84 336 GLY B CA 1
ATOM 5715 C C . GLY B 1 339 ? 38.661 62.812 12.568 1.00 17.38 336 GLY B C 1
ATOM 5716 O O . GLY B 1 339 ? 39.354 62.257 11.710 1.00 15.64 336 GLY B O 1
ATOM 5717 N N . LYS B 1 340 ? 38.948 62.801 13.865 1.00 16.79 337 LYS B N 1
ATOM 5718 C CA . LYS B 1 340 ? 40.162 62.149 14.343 1.00 12.87 337 LYS B CA 1
ATOM 5719 C C . LYS B 1 340 ? 39.982 61.698 15.779 1.00 15.73 337 LYS B C 1
ATOM 5720 O O . LYS B 1 340 ? 39.131 62.215 16.502 1.00 17.82 337 LYS B O 1
ATOM 5726 N N . ILE B 1 341 ? 40.795 60.726 16.178 1.00 16.24 338 ILE B N 1
ATOM 5727 C CA . ILE B 1 341 ? 40.754 60.181 17.523 1.00 15.26 338 ILE B CA 1
ATOM 5728 C C . ILE B 1 341 ? 41.665 61.010 18.410 1.00 18.37 338 ILE B C 1
ATOM 5729 O O . ILE B 1 341 ? 42.736 61.428 17.991 1.00 20.33 338 ILE B O 1
ATOM 5734 N N . THR B 1 342 ? 41.220 61.250 19.632 1.00 21.85 339 THR B N 1
ATOM 5735 C CA . THR B 1 342 ? 41.962 62.102 20.555 1.00 24.19 339 THR B CA 1
ATOM 5736 C C . THR B 1 342 ? 42.134 61.367 21.869 1.00 24.68 339 THR B C 1
ATOM 5737 O O . THR B 1 342 ? 41.687 60.239 22.016 1.00 25.37 339 THR B O 1
ATOM 5741 N N A ASN B 1 343 ? 42.783 62.025 22.820 0.52 27.53 340 ASN B N 1
ATOM 5742 N N B ASN B 1 343 ? 42.780 62.007 22.840 0.48 27.50 340 ASN B N 1
ATOM 5743 C CA A ASN B 1 343 ? 42.929 61.474 24.153 0.52 28.44 340 ASN B CA 1
ATOM 5744 C CA B ASN B 1 343 ? 42.913 61.418 24.172 0.48 28.48 340 ASN B CA 1
ATOM 5745 C C A ASN B 1 343 ? 42.033 62.211 25.143 0.52 25.81 340 ASN B C 1
ATOM 5746 C C B ASN B 1 343 ? 41.900 62.002 25.165 0.48 26.08 340 ASN B C 1
ATOM 5747 O O A ASN B 1 343 ? 42.341 62.298 26.328 0.52 25.43 340 ASN B O 1
ATOM 5748 O O B ASN B 1 343 ? 42.000 61.775 26.372 0.48 22.90 340 ASN B O 1
ATOM 5757 N N . SER B 1 344 ? 40.914 62.734 24.649 1.00 26.57 341 SER B N 1
ATOM 5758 C CA . SER B 1 344 ? 39.978 63.490 25.497 1.00 24.37 341 SER B CA 1
ATOM 5759 C C . SER B 1 344 ? 39.023 62.634 26.330 1.00 24.77 341 SER B C 1
ATOM 5760 O O . SER B 1 344 ? 38.517 63.092 27.352 1.00 28.34 341 SER B O 1
ATOM 5763 N N . GLY B 1 345 ? 38.751 61.412 25.882 1.00 24.36 342 GLY B N 1
ATOM 5764 C CA . GLY B 1 345 ? 37.748 60.576 26.523 1.00 24.00 342 GLY B CA 1
ATOM 5765 C C . GLY B 1 345 ? 36.320 60.949 26.140 1.00 25.61 342 GLY B C 1
ATOM 5766 O O . GLY B 1 345 ? 35.367 60.312 26.579 1.00 32.67 342 GLY B O 1
ATOM 5767 N N . LYS B 1 346 ? 36.171 61.982 25.316 1.00 24.42 343 LYS B N 1
ATOM 5768 C CA . LYS B 1 346 ? 34.853 62.453 24.902 1.00 23.84 343 LYS B CA 1
ATOM 5769 C C . LYS B 1 346 ? 34.711 62.540 23.386 1.00 24.61 343 LYS B C 1
ATOM 5770 O O . LYS B 1 346 ? 35.691 62.688 22.666 1.00 25.97 343 LYS B O 1
ATOM 5776 N N . VAL B 1 347 ? 33.476 62.461 22.912 1.00 22.07 344 VAL B N 1
ATOM 5777 C CA . VAL B 1 347 ? 33.207 62.710 21.504 1.00 22.32 344 VAL B CA 1
ATOM 5778 C C . VAL B 1 347 ? 32.726 64.143 21.364 1.00 26.17 344 VAL B C 1
ATOM 5779 O O . VAL B 1 347 ? 31.718 64.529 21.962 1.00 30.72 344 VAL B O 1
ATOM 5783 N N . GLU B 1 348 ? 33.470 64.936 20.599 1.00 24.45 345 GLU B N 1
ATOM 5784 C CA A GLU B 1 348 ? 33.186 66.354 20.425 0.56 30.03 345 GLU B CA 1
ATOM 5785 C CA B GLU B 1 348 ? 33.142 66.342 20.425 0.44 28.96 345 GLU B CA 1
ATOM 5786 C C . GLU B 1 348 ? 32.887 66.659 18.964 1.00 26.77 345 GLU B C 1
ATOM 5787 O O . GLU B 1 348 ? 33.616 66.211 18.083 1.00 25.54 345 GLU B O 1
ATOM 5798 N N . ILE B 1 349 ? 31.836 67.434 18.716 1.00 22.32 346 ILE B N 1
ATOM 5799 C CA . ILE B 1 349 ? 31.493 67.843 17.355 1.00 20.20 346 ILE B CA 1
ATOM 5800 C C . ILE B 1 349 ? 31.817 69.324 17.183 1.00 26.78 346 ILE B C 1
ATOM 5801 O O . ILE B 1 349 ? 31.307 70.170 17.915 1.00 28.03 346 ILE B O 1
ATOM 5806 N N . ILE B 1 350 ? 32.663 69.630 16.214 1.00 25.11 347 ILE B N 1
ATOM 5807 C CA . ILE B 1 350 ? 33.139 70.985 16.011 1.00 35.30 347 ILE B CA 1
ATOM 5808 C C . ILE B 1 350 ? 32.965 71.481 14.587 1.00 49.79 347 ILE B C 1
ATOM 5809 O O . ILE B 1 350 ? 32.500 70.764 13.721 1.00 32.85 347 ILE B O 1
#

Organism: Francisella tularensis subsp. tularensis (strain SCHU S4 / Schu 4) (NCBI:txid177416)

CATH classification: 3.30.1330.10 (+1 more: 3.90.650.10)

Secondary structure (DSSP, 8-state):
------TTTT-----S-HHHH--HHHHTT--TTEE---GGG--EEE-HHHHHH-SSEEEEEEEE--TTHHHHH-----HHHHHHHHHHHHHHHH---EEEEEEEEEEBSS--TT--HHHH--HHHHHTT-EEEEEEEE---SBPTT-B--EEEEEEEEGGG---STT--TTPEEEEEB-SSSTTSSHHHHHIIIIIIS---TT---GGGTT--HHHHHTPPPP--HHHHHHHHHTT---------TTHHHHHHHHHSPTT-EEEE-GGGS---HHHH--TTTT--S----S---B--EEE-GGGS---TGGGG-TTS-EEEEEEEESSSSEEE-/----------TT----TT-HHHH--HHHHTT--TTEEE-SSTT-EEEE-HHHHTT-SSEEEEEEEE---THHHHH-----TTHHHHHHHHHHHHHH---EEEEEEEEEEBSS--TT--HHHH--HHHHHTT-EEEEEEEE---SBPTT-B--EEEEEEEEGGG---STT--TTPEEEEEB-SSSTTSSHHHHHIIIIIIS---TT---GGGTT--HHHHHHPPPP--HHHHHHHHHTT---------TTHHHHHSGGGSPTT-EEEE-GGGSPPPHHHH--TTTT--S----S---B--EEE-GGGS---TGGGG-TT--EEEEEEEESSSSEEE-

B-factor: mean 22.96, std 13.88, range [3.36, 110.4]

Foldseek 3Di:
DPPDDDPQPPDDDDDDDVLVVLVVLQVLLDDPQWADDPPPAFIDGHCVVVVVVADAKDKDKFKDKQPCLQVLCLCVAALLVLLLQCQVGQVVQVLPWQWAEKEEEKEWLADDSNSNSSSNVNVNSNVRNYHHGYYYYYYRPVDDPGGMIMMMIITIDHPVPRAQLPPADFQWFKKFKFWLAQRRWCVVVVCCLACPLVVDDQQDDDVLLPPDGNSVSSSRHTDRCNPLSNLCVVVDQPWRGFQQHQQECFPTVLNRHDQQKEKEWAVPQADDRVSVVCVVSVVNDPNVSRIGYSTSITIGHPVSVVCLVSCVVVPNIDMTGTITMHSRRGYHYD/DPDDPDDDDFFQDDDDPPPPLLVLLVLQVLLDDPQWAPDDDSQAIDGHCVPVCVPAPAKDKDKWKDKLPPLLVLCLCVHLQQVLLLQCQRGQVVRVLPWQWAEKEEEKEAADDDSVNSSSSNNNVNSNVRNHHHGYYTYTHDPVHPHPDMMMMMIMTIDHVVPDAQQPPDDFQWFKKFKFWLAQRRFDVVVLCCLACVVVNHDQQDDDPLRPRHGNSVSSSHHTDRCNPLSNLLVVVPQDWRGFFAHFQACQVTVLRRHDAQKEKEWEPVFADDRSNVVCVVSVVHDPVVNRTGYSGSITIGHPVSCVCLVSCVVVPPIHMTGTITMRRRRGYHYD

Sequence (670 aa):
AAGLKYEDAGVNIEAGNQAVEERKQHVKKTFTQDVLTGLGSFGSLYSLKNIINNYDDDPVLVVQSIDDGVGTKTKVAVCGKFENLGYDLFSAATNDIVVGAKPITFLDYYVAHDKLDPAIEEEELVKGSKACAEECGVSLVGGETAEPGVYQAGEIDVGVITGIVDRRKRIINGEENIKKEGDIVFGLSSSGLHTNGYSSFARKLFFDVAGNKKHTDTYPELEEGGKTIGDVLLEPHINYTNIIHDFLDNGVDDIKKGAHITGGGFIENIPRVLPQQGLGAQIDKDSFATPAIIFKLQQRIIGDISEEFEYRRSFNGIGTIIASSQDQFDKKQELAKKHTNNTKLYQIGKITNSGKVEEIISNAAGLKYEEDAGVNIEAGNQAVERKQHVKKTFTQDVLTGLGSFGSLYSLKNIINNNNYYDDPVLVQSIDDGVVGTKTKVAVCGKKFEENNLGYDLFSAATNDDIVVGAKPITFLDYVAHDDKLDPAIEEEELVKGSKACAECGVSLVGGEETAEPGVYQAGEIDVGVITGIIVDRRKRIINGEENIKEGDIVFGLSSSGLHTNGYSFARKLFFDVAGNKHTDTYPELEGKTIGDVVLLEPHINYTNIIHDFLDNGVDDIKGAHITGGGFIENIPRRVLPQGLGAQQIDDKDSFATPAIFKLQRIIGDDIISEEFEYRSFNGIGTIIASSQDQFDDKQQEELAKKHTNTKLYQIGKITNNSGKVEEII

Radius of gyration: 26.74 Å; Cα contacts (8 Å, |Δi|>4): 1578; chains: 2; bounding box: 68×78×72 Å

Nearest PDB structures (foldseek):
  3qty-assembly1_A  TM=9.783E-01  e=3.624E-61  Francisella tularensis subsp. tularensis
  3qty-assembly1_B  TM=9.865E-01  e=2.189E-59  Francisella tularensis subsp. tularensis
  5vk4-assembly1_A  TM=8.958E-01  e=3.642E-32  Neisseria gonorrhoeae
  3p4e-assembly1_A-2  TM=8.764E-01  e=2.099E-32  Vibrio cholerae
  2v9y-assembly1_A  TM=9.285E-01  e=3.058E-29  Homo sapiens

Solvent-accessible surface area: 29126 Å² total

InterPro domains:
  IPR004733 Phosphoribosylformylglycinamidine cyclo-ligase [MF_00741] (4-347)
  IPR004733 Phosphoribosylformylglycinamidine cyclo-ligase [PTHR10520] (3-344)
  IPR004733 Phosphoribosylformylglycinamidine cyclo-ligase [TIGR00878] (5-340)
  IPR004733 Phosphoribosylformylglycinamidine cyclo-ligase [cd02196] (37-339)
  IPR010918 PurM-like, C-terminal domain [PF02769] (176-346)
  IPR016188 PurM-like, N-terminal domain [PF00586] (57-164)
  IPR036676 PurM-like, C-terminal domain superfamily [G3DSA:3.90.650.10] (171-347)
  IPR036676 PurM-like, C-terminal domain superfamily [SSF56042] (171-346)
  IPR036921 PurM-like, N-terminal domain superfamily [G3DSA:3.30.1330.10] (4-170)
  IPR036921 PurM-like, N-terminal domain superfamily [SSF55326] (5-170)